Protein AF-A0A257TAN7-F1 (afdb_monomer_lite)

Sequence (446 aa):
MKPGNIMLGNYGETLVVDWGLAKVMGQPERAGDEKTLQPRSRSGSAATVMGSAVGTPQYMSPEQAEGRLDELGPASDVYSLGATLYTLLTGAAPIGEGDFESVLKRSARGDFPLPRQVNAEVPRALEAICLKAMALRPSDRYTSPRALADDVERWLADRPVGAYLDPLPTRIRRWANRHQKSVSAAAAVVLVSITCLAVGLRIVSRKNSDLRTANDKEREATESARRSAALAQASGDMAREQLYLTRQQLAQAAWQEGDINRLKDLLARQRPESEQADLRGFEWHYLDALCATEHLVYRGHRLRVNTVACSPDGRLAASGGFDGEVHVWEASSGETRWQKHVNKMSVNCLAFSPNGEILACAGNLGQLSLYDVASGAEIQRLEGHGVQVFGVTFSPDGKILASAGADGTVRLWELPGGRALHVCRGHQNMVWSVAFHPQGKLLASA

Foldseek 3Di:
DAPVQWDADPVRDIHGHDDDDDDDPDDDDDDDDPDDDDDDDDDDDDDDPPDQADDDLLLFALCRLVSVSVPDDQLRVLSSVLQRLLCVLQVDGQQDDDDSNVSSVCNNVLPGDQSCVRPVPRDPLSSLLSCQSNDNDSVSHDPHPVLSVVQVVCVVVVHDGPSDDDDPVVVVVVVCVVPVPVVVVVVVVVVVVVVVVVVVVVVVVVVVVVVVVVVVVVVVVVVVVVVVVVVVVVVVVVVVVVVVVVLLVVLVVCVVVVNLVSNVVSLVVQDDDPPDDRPDDVSSVVSVVVSVPPPDDQDDDPADWQEKEAFLVRQKIWIKGQCQKIFIAGNVHNHTPDMDRHDNGTWQEWDAFLVRQWIWIFFFQQKIWIAGPNPRDTDDIAHDARGGWQEWYAQNVRQWIWTWFQVQWIWIAGPPPRDTPDIDHDGPGGWRYWDADNVRPDIDID

pLDDT: mean 81.23, std 15.94, range [25.48, 96.69]

Secondary structure (DSSP, 8-state):
--GGGEEEPTTS-EEE--------TT-PPPP-------------S----TTS--S-GGG--HHHHTT-GGG-SHHHHHHHHHHHHHHHHHSS-SS-S--HHHHHHHHHHT----HHHH-TTS-HHHHHHHHHHT-SSGGGS-SSHHHHHHHHHHHHTTPPPTT----HHHHHHHHHHH-HHHHHHHHHHHHHHHHHHHHHHHHHHHHHHHHHHHHHHHHHHHHHHHHHHHHHHHHHHHHHHHHHHHHHHHHHHHHHTT-HHHHHHHHHTTPPPTTS-----HHHHHHHHHH----------SS-EEEEEE-TTSSEEEEEETTSEEEEEETTT--EEEEEE--SS-EEEEEE-TTSSEEEEEETTS-EEEEETTT--EEEEE---SS-EEEEEE-TTSSEEEEEETTSEEEEEETTTTEEEEEEE--SS----EEE-TTSS-EEE-

Structure (mmCIF, N/CA/C/O backbone):
data_AF-A0A257TAN7-F1
#
_entry.id   AF-A0A257TAN7-F1
#
loop_
_atom_site.group_PDB
_atom_site.id
_atom_site.type_symbol
_atom_site.label_atom_id
_atom_site.label_alt_id
_atom_site.label_comp_id
_atom_site.label_asym_id
_atom_site.label_entity_id
_atom_site.label_seq_id
_atom_site.pdbx_PDB_ins_code
_atom_site.Cartn_x
_atom_site.Cartn_y
_atom_site.Cartn_z
_atom_site.occupancy
_atom_site.B_iso_or_equiv
_atom_site.auth_seq_id
_atom_site.auth_comp_id
_atom_site.auth_asym_id
_atom_site.auth_atom_id
_atom_site.pdbx_PDB_model_num
ATOM 1 N N . MET A 1 1 ? -87.371 1.417 44.974 1.00 73.00 1 MET A N 1
ATOM 2 C CA . MET A 1 1 ? -87.277 1.588 46.447 1.00 73.00 1 MET A CA 1
ATOM 3 C C . MET A 1 1 ? -86.875 3.026 46.751 1.00 73.00 1 MET A C 1
ATOM 5 O O . MET A 1 1 ? -86.077 3.563 45.997 1.00 73.00 1 MET A O 1
ATOM 9 N N . LYS A 1 2 ? -87.439 3.660 47.785 1.00 79.81 2 LYS A N 1
ATOM 10 C CA . LYS A 1 2 ? -87.117 5.041 48.197 1.00 79.81 2 LYS A CA 1
ATOM 11 C C . LYS A 1 2 ? -87.078 5.141 49.728 1.00 79.81 2 LYS A C 1
ATOM 13 O O . LYS A 1 2 ? -87.700 4.289 50.364 1.00 79.81 2 LYS A O 1
ATOM 18 N N . PRO A 1 3 ? -86.448 6.172 50.324 1.00 81.38 3 PRO A N 1
ATOM 19 C CA . PRO A 1 3 ? -86.381 6.328 51.779 1.00 81.38 3 PRO A CA 1
ATOM 20 C C . PRO A 1 3 ? -87.745 6.256 52.476 1.00 81.38 3 PRO A C 1
ATOM 22 O O . PRO A 1 3 ? -87.867 5.606 53.504 1.00 81.38 3 PRO A O 1
ATOM 25 N N . GLY A 1 4 ? -88.796 6.829 51.877 1.00 77.06 4 GLY A N 1
ATOM 26 C CA . GLY A 1 4 ? -90.158 6.781 52.430 1.00 77.06 4 GLY A CA 1
ATOM 27 C C . GLY A 1 4 ? -90.788 5.382 52.508 1.00 77.06 4 GLY A C 1
ATOM 28 O O . GLY A 1 4 ? -91.802 5.222 53.173 1.00 77.06 4 GLY A O 1
ATOM 29 N N . ASN A 1 5 ? -90.190 4.376 51.862 1.00 80.31 5 ASN A N 1
ATOM 30 C CA . ASN A 1 5 ? -90.618 2.979 51.953 1.00 80.31 5 ASN A CA 1
ATOM 31 C C . ASN A 1 5 ? -89.847 2.205 53.039 1.00 80.31 5 ASN A C 1
ATOM 33 O O . ASN A 1 5 ? -90.036 0.998 53.168 1.00 80.31 5 ASN A O 1
ATOM 37 N N . ILE A 1 6 ? -88.952 2.862 53.783 1.00 81.88 6 ILE A N 1
ATOM 38 C CA . ILE A 1 6 ? -88.160 2.270 54.862 1.00 81.88 6 ILE A CA 1
ATOM 39 C C . ILE A 1 6 ? -88.635 2.880 56.180 1.00 81.88 6 ILE A C 1
ATOM 41 O O . ILE A 1 6 ? -88.502 4.081 56.403 1.00 81.88 6 ILE A O 1
ATOM 45 N N . MET A 1 7 ? -89.183 2.048 57.060 1.00 79.44 7 MET A N 1
ATOM 46 C CA . MET A 1 7 ? -89.588 2.436 58.406 1.00 79.44 7 MET A CA 1
ATOM 47 C C . MET A 1 7 ? -88.567 1.921 59.415 1.00 79.44 7 MET A C 1
ATOM 49 O O . MET A 1 7 ? -88.140 0.768 59.345 1.00 79.44 7 MET A O 1
ATOM 53 N N . LEU A 1 8 ? -88.194 2.779 60.358 1.00 80.25 8 LEU A N 1
ATOM 54 C CA . LEU A 1 8 ? -87.370 2.416 61.504 1.00 80.25 8 LEU A CA 1
ATOM 55 C C . LEU A 1 8 ? -88.283 2.293 62.719 1.00 80.25 8 LEU A C 1
ATOM 57 O O . LEU A 1 8 ? -89.003 3.235 63.051 1.00 80.25 8 LEU A O 1
ATOM 61 N N . GLY A 1 9 ? -88.282 1.124 63.347 1.00 75.44 9 GLY A N 1
ATOM 62 C CA . GLY A 1 9 ? -88.968 0.918 64.612 1.00 75.44 9 GLY A CA 1
ATOM 63 C C . GLY A 1 9 ? -88.119 1.358 65.808 1.00 75.44 9 GLY A C 1
ATOM 64 O O . GLY A 1 9 ? -86.949 1.729 65.677 1.00 75.44 9 GLY A O 1
ATOM 65 N N . ASN A 1 10 ? -88.724 1.348 66.994 1.00 72.75 10 ASN A N 1
ATOM 66 C CA . ASN A 1 10 ? -88.151 1.971 68.192 1.00 72.75 10 ASN A CA 1
ATOM 67 C C . ASN A 1 10 ? -86.898 1.254 68.730 1.00 72.75 10 ASN A C 1
ATOM 69 O O . ASN A 1 10 ? -86.179 1.837 69.542 1.00 72.75 10 ASN A O 1
ATOM 73 N N . TYR A 1 11 ? -86.617 0.024 68.287 1.00 71.12 11 TYR A N 1
ATOM 74 C CA . TYR A 1 11 ? -85.457 -0.771 68.702 1.00 71.12 11 TYR A CA 1
ATOM 75 C C . TYR A 1 11 ? -84.427 -0.959 67.576 1.00 71.12 11 TYR A C 1
ATOM 77 O O . TYR A 1 11 ? -83.528 -1.794 67.688 1.00 71.12 11 TYR A O 1
ATOM 85 N N . GLY A 1 12 ? -84.516 -0.159 66.506 1.00 70.44 12 GLY A N 1
ATOM 86 C CA . GLY A 1 12 ? -83.604 -0.219 65.360 1.00 70.44 12 GLY A CA 1
ATOM 87 C C . GLY A 1 12 ? -83.980 -1.273 64.315 1.00 70.44 12 GLY A C 1
ATOM 88 O O . GLY A 1 12 ? -83.227 -1.493 63.366 1.00 70.44 12 GLY A O 1
ATOM 89 N N . GLU A 1 13 ? -85.142 -1.916 64.449 1.00 79.88 13 GLU A N 1
ATOM 90 C CA . GLU A 1 13 ? -85.705 -2.767 63.409 1.00 79.88 13 GLU A CA 1
ATOM 91 C C . GLU A 1 13 ? -86.002 -1.949 62.145 1.00 79.88 13 GLU A C 1
ATOM 93 O O . GLU A 1 13 ? -86.588 -0.869 62.200 1.00 79.88 13 GLU A O 1
ATOM 98 N N . THR A 1 14 ? -85.577 -2.457 60.988 1.00 78.81 14 THR A N 1
ATOM 99 C CA . THR A 1 14 ? -85.816 -1.819 59.688 1.00 78.81 14 THR A CA 1
ATOM 100 C C . THR A 1 14 ? -86.871 -2.618 58.930 1.00 78.81 14 THR A C 1
ATOM 102 O O . THR A 1 14 ? -86.674 -3.800 58.651 1.00 78.81 14 THR A O 1
ATOM 105 N N . LEU A 1 15 ? -87.990 -1.980 58.595 1.00 78.62 15 LEU A N 1
ATOM 106 C CA . LEU A 1 15 ? -89.117 -2.574 57.875 1.00 78.62 15 LEU A CA 1
ATOM 107 C C . LEU A 1 15 ? -89.271 -1.906 56.508 1.00 78.62 15 LEU A C 1
ATOM 109 O O . LEU A 1 15 ? -89.210 -0.684 56.399 1.00 78.62 15 LEU A O 1
ATOM 113 N N . VAL A 1 16 ? -89.499 -2.702 55.463 1.00 78.56 16 VAL A N 1
ATOM 114 C CA . VAL A 1 16 ? -89.790 -2.196 54.114 1.00 78.56 16 VAL A CA 1
ATOM 115 C C . VAL A 1 16 ? -91.293 -2.281 53.866 1.00 78.56 16 VAL A C 1
ATOM 117 O O . VAL A 1 16 ? -91.868 -3.366 53.940 1.00 78.56 16 VAL A O 1
ATOM 120 N N . VAL A 1 17 ? -91.924 -1.149 53.559 1.00 72.81 17 VAL A N 1
ATOM 121 C CA . VAL A 1 17 ? -93.358 -1.042 53.239 1.00 72.81 17 VAL A CA 1
ATOM 122 C C . VAL A 1 17 ? -93.583 -0.863 51.731 1.00 72.81 17 VAL A C 1
ATOM 124 O O . VAL A 1 17 ? -92.672 -0.465 51.002 1.00 72.81 17 VAL A O 1
ATOM 127 N N . ASP A 1 18 ? -94.785 -1.197 51.250 1.00 63.03 18 ASP A N 1
ATOM 128 C CA . ASP A 1 18 ? -95.176 -1.165 49.827 1.00 63.03 18 ASP A CA 1
ATOM 129 C C . ASP A 1 18 ? -94.299 -2.028 48.893 1.00 63.03 18 ASP A C 1
ATOM 131 O O . ASP A 1 18 ? -93.904 -1.613 47.800 1.00 63.03 18 ASP A O 1
ATOM 135 N N . TRP A 1 19 ? -93.991 -3.261 49.308 1.00 58.00 19 TRP A N 1
ATOM 136 C CA . TRP A 1 19 ? -93.384 -4.278 48.444 1.00 58.00 19 TRP A CA 1
ATOM 137 C C . TRP A 1 19 ? -94.501 -5.072 47.738 1.00 58.00 19 TRP A C 1
ATOM 139 O O . TRP A 1 19 ? -95.204 -5.849 48.375 1.00 58.00 19 TRP A O 1
ATOM 149 N N . GLY A 1 20 ? -94.746 -4.860 46.435 1.00 52.00 20 GLY A N 1
ATOM 150 C CA . GLY A 1 20 ? -95.875 -5.564 45.793 1.00 52.00 20 GLY A CA 1
ATOM 151 C C . GLY A 1 20 ? -96.275 -5.245 44.347 1.00 52.00 20 GLY A C 1
ATOM 152 O O . GLY A 1 20 ? -97.346 -5.671 43.934 1.00 52.00 20 GLY A O 1
ATOM 153 N N . LEU A 1 21 ? -95.470 -4.539 43.547 1.00 47.09 21 LEU A N 1
ATOM 154 C CA . LEU A 1 21 ? -95.816 -4.204 42.150 1.00 47.09 21 LEU A CA 1
ATOM 155 C C . LEU A 1 21 ? -94.676 -4.533 41.171 1.00 47.09 21 LEU A C 1
ATOM 157 O O . LEU A 1 21 ? -94.213 -3.676 40.425 1.00 47.09 21 LEU A O 1
ATOM 161 N N . ALA A 1 22 ? -94.221 -5.788 41.161 1.00 45.66 22 ALA A N 1
ATOM 162 C CA . ALA A 1 22 ? -93.349 -6.315 40.110 1.00 45.66 22 ALA A CA 1
ATOM 163 C C . ALA A 1 22 ? -94.046 -7.499 39.422 1.00 45.66 22 ALA A C 1
ATOM 165 O O . ALA A 1 22 ? -94.283 -8.542 40.031 1.00 45.66 22 ALA A O 1
ATOM 166 N N . LYS A 1 23 ? -94.427 -7.308 38.154 1.00 43.22 23 LYS A N 1
ATOM 167 C CA . LYS A 1 23 ? -95.017 -8.332 37.283 1.00 43.22 23 LYS A CA 1
ATOM 168 C C . LYS A 1 23 ? -93.994 -9.459 37.092 1.00 43.22 23 LYS A C 1
ATOM 170 O O . LYS A 1 23 ? -92.867 -9.200 36.682 1.00 43.22 23 LYS A O 1
ATOM 175 N N . VAL A 1 24 ? -94.378 -10.704 37.374 1.00 37.88 24 VAL A N 1
ATOM 176 C CA . VAL A 1 24 ? -93.560 -11.883 37.047 1.00 37.88 24 VAL A CA 1
ATOM 177 C C . VAL A 1 24 ? -93.570 -12.045 35.524 1.00 37.88 24 VAL A C 1
ATOM 179 O O . VAL A 1 24 ? -94.585 -12.429 34.946 1.00 37.88 24 VAL A O 1
ATOM 182 N N . MET A 1 25 ? -92.466 -11.712 34.854 1.00 37.25 25 MET A N 1
ATOM 183 C CA . MET A 1 25 ? -92.308 -11.951 33.415 1.00 37.25 25 MET A CA 1
ATOM 184 C C . MET A 1 25 ? -92.202 -13.464 33.165 1.00 37.25 25 MET A C 1
ATOM 186 O O . MET A 1 25 ? -91.258 -14.097 33.632 1.00 37.25 25 MET A O 1
ATOM 190 N N . GLY A 1 26 ? -93.182 -14.049 32.458 1.00 39.03 26 GLY A N 1
ATOM 191 C CA . GLY A 1 26 ? -93.138 -15.455 32.018 1.00 39.03 26 GLY A CA 1
ATOM 192 C C . GLY A 1 26 ? -94.430 -16.284 32.106 1.00 39.03 26 GLY A C 1
ATOM 193 O O . GLY A 1 26 ? -94.385 -17.458 31.749 1.00 39.03 26 GLY A O 1
ATOM 194 N N . GLN A 1 27 ? -95.574 -15.740 32.544 1.00 33.44 27 GLN A N 1
ATOM 195 C CA . GLN A 1 27 ? -96.862 -16.458 32.471 1.00 33.44 27 GLN A CA 1
ATOM 196 C C . GLN A 1 27 ? -97.808 -15.839 31.426 1.00 33.44 27 GLN A C 1
ATOM 198 O O . GLN A 1 27 ? -97.981 -14.620 31.434 1.00 33.44 27 GLN A O 1
ATOM 203 N N . PRO A 1 28 ? -98.428 -16.644 30.537 1.00 34.78 28 PRO A N 1
ATOM 204 C CA . PRO A 1 28 ? -99.424 -16.154 29.589 1.00 34.78 28 PRO A CA 1
ATOM 205 C C . PRO A 1 28 ? -100.719 -15.749 30.307 1.00 34.78 28 PRO A C 1
ATOM 207 O O . PRO A 1 28 ? -101.135 -16.386 31.278 1.00 34.78 28 PRO A O 1
ATOM 210 N N . GLU A 1 29 ? -101.348 -14.686 29.807 1.00 38.72 29 GLU A N 1
ATOM 211 C CA . GLU A 1 29 ? -102.602 -14.126 30.314 1.00 38.72 29 GLU A CA 1
ATOM 212 C C . GLU A 1 29 ? -103.716 -15.185 30.334 1.00 38.72 29 GLU A C 1
ATOM 214 O O . GLU A 1 29 ? -104.014 -15.824 29.323 1.00 38.72 29 GLU A O 1
ATOM 219 N N . ARG A 1 30 ? -104.354 -15.376 31.496 1.00 34.03 30 ARG A N 1
ATOM 220 C CA . ARG A 1 30 ? -105.606 -16.133 31.594 1.00 34.03 30 ARG A CA 1
ATOM 221 C C . ARG A 1 30 ? -106.771 -15.173 31.390 1.00 34.03 30 ARG A C 1
ATOM 223 O O . ARG A 1 30 ? -106.968 -14.257 32.180 1.00 34.03 30 ARG A O 1
ATOM 230 N N . ALA A 1 31 ? -107.524 -15.414 30.321 1.00 33.88 31 ALA A N 1
ATOM 231 C CA . ALA A 1 31 ? -108.770 -14.735 30.011 1.00 33.88 31 ALA A CA 1
ATOM 232 C C . ALA A 1 31 ? -109.801 -14.940 31.131 1.00 33.88 31 ALA A C 1
ATOM 234 O O . ALA A 1 31 ? -110.078 -16.075 31.519 1.00 33.88 31 ALA A O 1
ATOM 235 N N . GLY A 1 32 ? -110.378 -13.836 31.604 1.00 38.72 32 GLY A N 1
ATOM 236 C CA . GLY A 1 32 ? -111.478 -13.835 32.563 1.00 38.72 32 GLY A CA 1
ATOM 237 C C . GLY A 1 32 ? -111.255 -12.861 33.709 1.00 38.72 32 GLY A C 1
ATOM 238 O O . GLY A 1 32 ? -110.944 -13.298 34.806 1.00 38.72 32 GLY A O 1
ATOM 239 N N . ASP A 1 33 ? -111.367 -11.561 33.426 1.00 31.09 33 ASP A N 1
ATOM 240 C CA . ASP A 1 33 ? -112.074 -10.583 34.272 1.00 31.09 33 ASP A CA 1
ATOM 241 C C . ASP A 1 33 ? -111.935 -9.180 33.657 1.00 31.09 33 ASP A C 1
ATOM 243 O O . ASP A 1 33 ? -111.241 -8.292 34.151 1.00 31.09 33 ASP A O 1
ATOM 247 N N . GLU A 1 34 ? -112.641 -8.963 32.545 1.00 35.84 34 GLU A N 1
ATOM 248 C CA . GLU A 1 34 ? -113.058 -7.614 32.170 1.00 35.84 34 GLU A CA 1
ATOM 249 C C . GLU A 1 34 ? -114.160 -7.170 33.138 1.00 35.84 34 GLU A C 1
ATOM 251 O O . GLU A 1 34 ? -115.336 -7.500 32.971 1.00 35.84 34 GLU A O 1
ATOM 256 N N . LYS A 1 35 ? -113.798 -6.380 34.150 1.00 33.25 35 LYS A N 1
ATOM 257 C CA . LYS A 1 35 ? -114.746 -5.447 34.765 1.00 33.25 35 LYS A CA 1
ATOM 258 C C . LYS A 1 35 ? -114.199 -4.033 34.721 1.00 33.25 35 LYS A C 1
ATOM 260 O O . LYS A 1 35 ? -113.355 -3.610 35.503 1.00 33.25 35 LYS A O 1
ATOM 265 N N . THR A 1 36 ? -114.763 -3.319 33.761 1.00 29.80 36 THR A N 1
ATOM 266 C CA . THR A 1 36 ? -114.821 -1.874 33.600 1.00 29.80 36 THR A CA 1
ATOM 267 C C . THR A 1 36 ? -115.104 -1.185 34.939 1.00 29.80 36 THR A C 1
ATOM 269 O O . THR A 1 36 ? -116.171 -1.359 35.524 1.00 29.80 36 THR A O 1
ATOM 272 N N . LEU A 1 37 ? -114.179 -0.346 35.401 1.00 28.97 37 LEU A N 1
ATOM 273 C CA . LEU A 1 37 ? -114.426 0.647 36.447 1.00 28.97 37 LEU A CA 1
ATOM 274 C C . LEU A 1 37 ? -114.040 2.018 35.889 1.00 28.97 37 LEU A C 1
ATOM 276 O O . LEU A 1 37 ? -112.871 2.387 35.818 1.00 28.97 37 LEU A O 1
ATOM 280 N N . GLN A 1 38 ? -115.059 2.744 35.426 1.00 27.58 38 GLN A N 1
ATOM 281 C CA . GLN A 1 38 ? -114.979 4.159 35.069 1.00 27.58 38 GLN A CA 1
ATOM 282 C C . GLN A 1 38 ? -114.855 5.053 36.324 1.00 27.58 38 GLN A C 1
ATOM 284 O O . GLN A 1 38 ? -115.203 4.625 37.429 1.00 27.58 38 GLN A O 1
ATOM 289 N N . PRO A 1 39 ? -114.358 6.297 36.174 1.00 31.64 39 PRO A N 1
ATOM 290 C CA . PRO A 1 39 ? -113.761 7.062 37.261 1.00 31.64 39 PRO A CA 1
ATOM 291 C C . PRO A 1 39 ? -114.793 7.859 38.067 1.00 31.64 39 PRO A C 1
ATOM 293 O O . PRO A 1 39 ? -115.696 8.487 37.516 1.00 31.64 39 PRO A O 1
ATOM 296 N N . ARG A 1 40 ? -114.601 7.929 39.390 1.00 25.88 40 ARG A N 1
ATOM 297 C CA . ARG A 1 40 ? -115.210 8.964 40.235 1.00 25.88 40 ARG A CA 1
ATOM 298 C C . ARG A 1 40 ? -114.123 9.812 40.883 1.00 25.88 40 ARG A C 1
ATOM 300 O O . ARG A 1 40 ? -113.294 9.333 41.644 1.00 25.88 40 ARG A O 1
ATOM 307 N N . SER A 1 41 ? -114.153 11.092 40.539 1.00 32.50 41 SER A N 1
ATOM 308 C CA . SER A 1 41 ? -113.305 12.166 41.044 1.00 32.50 41 SER A CA 1
ATOM 309 C C . SER A 1 41 ? -113.486 12.412 42.547 1.00 32.50 41 SER A C 1
ATOM 311 O O . SER A 1 41 ? -114.624 12.612 42.978 1.00 32.50 41 SER A O 1
ATOM 313 N N . ARG A 1 42 ? -112.384 12.571 43.298 1.00 26.92 42 ARG A N 1
ATOM 314 C CA . ARG A 1 42 ? -112.080 13.808 44.053 1.00 26.92 42 ARG A CA 1
ATOM 315 C C . ARG A 1 42 ? -110.695 13.783 44.724 1.00 26.92 42 ARG A C 1
ATOM 317 O O . ARG A 1 42 ? -110.367 12.878 45.473 1.00 26.92 42 ARG A O 1
ATOM 324 N N . SER A 1 43 ? -109.947 14.835 44.388 1.00 29.12 43 SER A N 1
ATOM 325 C CA . SER A 1 43 ? -108.791 15.497 45.014 1.00 29.12 43 SER A CA 1
ATOM 326 C C . SER A 1 43 ? -108.054 14.856 46.197 1.00 29.12 43 SER A C 1
ATOM 328 O O . SER A 1 43 ? -10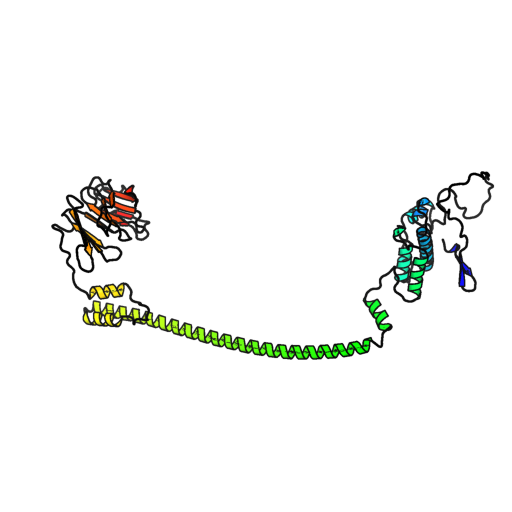8.612 14.711 47.283 1.00 29.12 43 SER A O 1
ATOM 330 N N . GLY A 1 44 ? -106.731 14.751 46.037 1.00 25.48 44 GLY A N 1
ATOM 331 C CA . GLY A 1 44 ? -105.780 14.845 47.143 1.00 25.48 44 GLY A CA 1
ATOM 332 C C . GLY A 1 44 ? -104.499 14.051 46.909 1.00 25.48 44 GLY A C 1
ATOM 333 O O . GLY A 1 44 ? -104.504 12.850 47.104 1.00 25.48 44 GLY A O 1
ATOM 334 N N . SER A 1 45 ? -103.411 14.757 46.577 1.00 30.17 45 SER A N 1
ATOM 335 C CA . SER A 1 45 ? -102.012 14.330 46.760 1.00 30.17 45 SER A CA 1
ATOM 336 C C . SER A 1 45 ? -101.497 13.132 45.931 1.00 30.17 45 SER A C 1
ATOM 338 O O . SER A 1 45 ? -101.839 11.980 46.160 1.00 30.17 45 SER A O 1
ATOM 340 N N . ALA A 1 46 ? -100.600 13.445 44.984 1.00 34.69 46 ALA A N 1
ATOM 341 C CA . ALA A 1 46 ? -99.644 12.534 44.340 1.00 34.69 46 ALA A CA 1
ATOM 342 C C . ALA A 1 46 ? -100.225 11.243 43.724 1.00 34.69 46 ALA A C 1
ATOM 344 O O . ALA A 1 46 ? -99.772 10.134 44.004 1.00 34.69 46 ALA A O 1
ATOM 345 N N . ALA A 1 47 ? -101.210 11.395 42.835 1.00 30.14 47 ALA A N 1
ATOM 346 C CA . ALA A 1 47 ? -101.729 10.292 42.038 1.00 30.14 47 ALA A CA 1
ATOM 347 C C . ALA A 1 47 ? -100.712 9.848 40.972 1.00 30.14 47 ALA A C 1
ATOM 349 O O . ALA A 1 47 ? -100.369 10.589 40.050 1.00 30.14 47 ALA A O 1
ATOM 350 N N . THR A 1 48 ? -100.276 8.601 41.115 1.00 37.50 48 THR A N 1
ATOM 351 C CA . THR A 1 48 ? -99.669 7.733 40.109 1.00 37.50 48 THR A CA 1
ATOM 352 C C . THR A 1 48 ? -100.408 7.858 38.773 1.00 37.50 48 THR A C 1
ATOM 354 O O . THR A 1 48 ? -101.537 7.385 38.638 1.00 37.50 48 THR A O 1
ATOM 357 N N . VAL A 1 49 ? -99.787 8.480 37.769 1.00 33.34 49 VAL A N 1
ATOM 358 C CA . VAL A 1 49 ? -100.282 8.417 36.387 1.00 33.34 49 VAL A CA 1
ATOM 359 C C . VAL A 1 49 ? -99.958 7.023 35.852 1.00 33.34 49 VAL A C 1
ATOM 361 O O . VAL A 1 49 ? -98.826 6.728 35.475 1.00 33.34 49 VAL A O 1
ATOM 364 N N . MET A 1 50 ? -100.956 6.137 35.884 1.00 31.78 50 MET A N 1
ATOM 365 C CA . MET A 1 50 ? -100.910 4.841 35.210 1.00 31.78 50 MET A CA 1
ATOM 366 C C . MET A 1 50 ? -100.910 5.054 33.695 1.00 31.78 50 MET A C 1
ATOM 368 O O . MET A 1 50 ? -101.820 5.681 33.155 1.00 31.78 50 MET A O 1
ATOM 372 N N . GLY A 1 51 ? -99.906 4.499 33.019 1.00 36.22 51 GLY A N 1
ATOM 373 C CA . GLY A 1 51 ? -99.880 4.414 31.559 1.00 36.22 51 GLY A CA 1
ATOM 374 C C . GLY A 1 51 ? -98.550 3.938 30.979 1.00 36.22 51 GLY A C 1
ATOM 375 O O . GLY A 1 51 ? -98.562 3.136 30.054 1.00 36.22 51 GLY A O 1
ATOM 376 N N . SER A 1 52 ? -97.407 4.362 31.530 1.00 42.12 52 SER A N 1
ATOM 377 C CA . SER A 1 52 ? -96.098 3.956 30.974 1.00 42.12 52 SER A CA 1
ATOM 378 C C . SER A 1 52 ? -94.870 4.122 31.887 1.00 42.12 52 SER A C 1
ATOM 380 O O . SER A 1 52 ? -93.776 3.752 31.472 1.00 42.12 52 SER A O 1
ATOM 382 N N . ALA A 1 53 ? -95.004 4.594 33.134 1.00 44.78 53 ALA A N 1
ATOM 383 C CA . ALA A 1 53 ? -93.879 4.678 34.077 1.00 44.78 53 ALA A CA 1
ATOM 384 C C . ALA A 1 53 ? -94.332 4.390 35.522 1.00 44.78 53 ALA A C 1
ATOM 386 O O . ALA A 1 53 ? -95.146 5.118 36.087 1.00 44.78 53 ALA A O 1
ATOM 387 N N . VAL A 1 54 ? -93.821 3.316 36.131 1.00 54.88 54 VAL A N 1
ATOM 388 C CA . VAL A 1 54 ? -94.157 2.892 37.504 1.00 54.88 54 VAL A CA 1
ATOM 389 C C . VAL A 1 54 ? -93.030 3.318 38.452 1.00 54.88 54 VAL A C 1
ATOM 391 O O . VAL A 1 54 ? -91.928 2.785 38.368 1.00 54.88 54 VAL A O 1
ATOM 394 N N . GLY A 1 55 ? -93.282 4.269 39.365 1.00 64.06 55 GLY A N 1
ATOM 395 C CA . GLY A 1 55 ? -92.349 4.621 40.452 1.00 64.06 55 GLY A CA 1
ATOM 396 C C . GLY A 1 55 ? -92.259 6.115 40.798 1.00 64.06 55 GLY A C 1
ATOM 397 O O . GLY A 1 55 ? -92.933 6.952 40.208 1.00 64.06 55 GLY A O 1
ATOM 398 N N . THR A 1 56 ? -91.415 6.465 41.777 1.00 77.81 56 THR A N 1
ATOM 399 C CA . THR A 1 56 ? -91.052 7.864 42.086 1.00 77.81 56 THR A CA 1
ATOM 400 C C . THR A 1 56 ? -89.877 8.286 41.189 1.00 77.81 56 THR A C 1
ATOM 402 O O . THR A 1 56 ? -88.803 7.705 41.351 1.00 77.81 56 THR A O 1
ATOM 405 N N . PRO A 1 57 ? -90.033 9.279 40.286 1.00 79.62 57 PRO A N 1
ATOM 406 C CA . PRO A 1 57 ? -89.056 9.583 39.227 1.00 79.62 57 PRO A CA 1
ATOM 407 C C . PRO A 1 57 ? -87.612 9.801 39.697 1.00 79.62 57 PRO A C 1
ATOM 409 O O . PRO A 1 57 ? -86.675 9.400 39.019 1.00 79.62 57 PRO A O 1
ATOM 412 N N . GLN A 1 58 ? -87.421 10.373 40.889 1.00 83.19 58 GLN A N 1
ATOM 413 C CA . GLN A 1 58 ? -86.098 10.687 41.450 1.00 83.19 58 GLN A CA 1
ATOM 414 C C . GLN A 1 58 ? -85.266 9.452 41.846 1.00 83.19 58 GLN A C 1
ATOM 416 O O . GLN A 1 58 ? -84.054 9.558 42.017 1.00 83.19 58 GLN A O 1
ATOM 421 N N . TYR A 1 59 ? -85.912 8.291 42.003 1.00 86.50 59 TYR A N 1
ATOM 422 C CA . TYR A 1 59 ? -85.288 7.018 42.390 1.00 86.50 59 TYR A CA 1
ATOM 423 C C . TYR A 1 59 ? -85.403 5.955 41.289 1.00 86.50 59 TYR A C 1
ATOM 425 O O . TYR A 1 59 ? -85.046 4.795 41.511 1.00 86.50 59 TYR A O 1
ATOM 433 N N . MET A 1 60 ? -85.939 6.328 40.121 1.00 86.56 60 MET A N 1
ATOM 434 C CA . MET A 1 60 ? -86.045 5.425 38.982 1.00 86.56 60 MET A CA 1
ATOM 435 C C . MET A 1 60 ? -84.661 5.112 38.431 1.00 86.56 60 MET A C 1
ATOM 437 O O . MET A 1 60 ? -83.806 5.990 38.310 1.00 86.56 60 MET A O 1
ATOM 441 N N . SER A 1 61 ? -84.470 3.845 38.084 1.00 88.75 61 SER A N 1
ATOM 442 C CA . SER A 1 61 ? -83.350 3.433 37.248 1.00 88.75 61 SER A CA 1
ATOM 443 C C . SER A 1 61 ? -83.499 3.984 35.821 1.00 88.75 61 SER A C 1
ATOM 445 O O . SER A 1 61 ? -84.625 4.239 35.383 1.00 88.75 61 SER A O 1
ATOM 447 N N . PRO A 1 62 ? -82.394 4.154 35.076 1.00 88.75 62 PRO A N 1
ATOM 448 C CA . PRO A 1 62 ? -82.419 4.622 33.692 1.00 88.75 62 PRO A CA 1
ATOM 449 C C . PRO A 1 62 ? -83.411 3.860 32.803 1.00 88.75 62 PRO A C 1
ATOM 451 O O . PRO A 1 62 ? -84.192 4.468 32.078 1.00 88.75 62 PRO A O 1
ATOM 454 N N . GLU A 1 63 ? -83.453 2.532 32.924 1.00 86.56 63 GLU A N 1
ATOM 455 C CA . GLU A 1 63 ? -84.376 1.672 32.181 1.00 86.56 63 GLU A CA 1
ATOM 456 C C . GLU A 1 63 ? -85.854 1.900 32.554 1.00 86.56 63 GLU A C 1
ATOM 458 O O . GLU A 1 63 ? -86.726 1.864 31.684 1.00 86.56 63 GLU A O 1
ATOM 463 N N . GLN A 1 64 ? -86.146 2.218 33.823 1.00 84.94 64 GLN A N 1
ATOM 464 C CA . GLN A 1 64 ? -87.491 2.605 34.262 1.00 84.94 64 GLN A CA 1
ATOM 465 C C . GLN A 1 64 ? -87.889 3.975 33.709 1.00 84.94 64 GLN A C 1
ATOM 467 O O . GLN A 1 64 ? -89.037 4.158 33.309 1.00 84.94 64 GLN A O 1
ATOM 472 N N . ALA A 1 65 ? -86.954 4.927 33.672 1.00 84.06 65 ALA A N 1
ATOM 473 C CA . ALA A 1 65 ? -87.212 6.280 33.192 1.00 84.06 65 ALA A CA 1
ATOM 474 C C . ALA A 1 65 ? -87.421 6.352 31.669 1.00 84.06 65 ALA A C 1
ATOM 476 O O . ALA A 1 65 ? -88.158 7.210 31.189 1.00 84.06 65 ALA A O 1
ATOM 477 N N . GLU A 1 66 ? -86.810 5.438 30.913 1.00 83.88 66 GLU A N 1
ATOM 478 C CA . GLU A 1 66 ? -86.977 5.313 29.458 1.00 83.88 66 GLU A CA 1
ATOM 479 C C . GLU A 1 66 ? -88.200 4.475 29.049 1.00 83.88 66 GLU A C 1
ATOM 481 O O . GLU A 1 66 ? -88.491 4.351 27.860 1.00 83.88 66 GLU A O 1
ATOM 486 N N . GLY A 1 67 ? -88.923 3.893 30.013 1.00 77.50 67 GLY A N 1
ATOM 487 C CA . GLY A 1 67 ? -90.094 3.054 29.747 1.00 77.50 67 GLY A CA 1
ATOM 488 C C . GLY A 1 67 ? -89.758 1.666 29.189 1.00 77.50 67 GLY A C 1
ATOM 489 O O . GLY A 1 67 ? -90.624 1.018 28.601 1.00 77.50 67 GLY A O 1
ATOM 490 N N . ARG A 1 68 ? -88.522 1.178 29.373 1.00 79.19 68 ARG A N 1
ATOM 491 C CA . ARG A 1 68 ? -88.068 -0.147 28.913 1.00 79.19 68 ARG A CA 1
ATOM 492 C C . ARG A 1 68 ? -88.463 -1.237 29.911 1.00 79.19 68 ARG A C 1
ATOM 494 O O . ARG A 1 68 ? -87.631 -1.811 30.609 1.00 79.19 68 ARG A O 1
ATOM 501 N N . LEU A 1 69 ? -89.768 -1.499 29.991 1.00 72.69 69 LEU A N 1
ATOM 502 C CA . LEU A 1 69 ? -90.361 -2.398 30.990 1.00 72.69 69 LEU A CA 1
ATOM 503 C C . LEU A 1 69 ? -89.877 -3.856 30.882 1.00 72.69 69 LEU A C 1
ATOM 505 O O . LEU A 1 69 ? -89.849 -4.553 31.894 1.00 72.69 69 LEU A O 1
ATOM 509 N N . ASP A 1 70 ? -89.456 -4.297 29.695 1.00 72.75 70 ASP A N 1
ATOM 510 C CA . ASP A 1 70 ? -88.966 -5.662 29.460 1.00 72.75 70 ASP A CA 1
ATOM 511 C C . ASP A 1 70 ? -87.550 -5.914 30.015 1.00 72.75 70 ASP A C 1
ATOM 513 O O . ASP A 1 70 ? -87.144 -7.064 30.175 1.00 72.75 70 ASP A O 1
ATOM 517 N N . GLU A 1 71 ? -86.798 -4.855 30.338 1.00 75.38 71 GLU A N 1
ATOM 518 C CA . GLU A 1 71 ? -85.431 -4.936 30.878 1.00 75.38 71 GLU A CA 1
ATOM 519 C C . GLU A 1 71 ? -85.381 -4.867 32.416 1.00 75.38 71 GLU A C 1
ATOM 521 O O . GLU A 1 71 ? -84.302 -4.914 33.012 1.00 75.38 71 GLU A O 1
ATOM 526 N N . LEU A 1 72 ? -86.540 -4.756 33.075 1.00 80.38 72 LEU A N 1
ATOM 527 C CA . LEU A 1 72 ? -86.619 -4.648 34.528 1.00 80.38 72 LEU A CA 1
ATOM 528 C C . LEU A 1 72 ? -86.217 -5.960 35.205 1.00 80.38 72 LEU A C 1
ATOM 530 O O . LEU A 1 72 ? -86.763 -7.028 34.929 1.00 80.38 72 LEU A O 1
ATOM 534 N N . GLY A 1 73 ? -85.287 -5.868 36.152 1.00 83.56 73 GLY A N 1
ATOM 535 C CA . GLY A 1 73 ? -84.806 -7.021 36.907 1.00 83.56 73 GLY A CA 1
ATOM 536 C C . GLY A 1 73 ? -84.060 -6.628 38.184 1.00 83.56 73 GLY A C 1
ATOM 537 O O . GLY A 1 73 ? -84.076 -5.460 38.576 1.00 83.56 73 GLY A O 1
ATOM 538 N N . PRO A 1 74 ? -83.340 -7.568 38.827 1.00 85.38 74 PRO A N 1
ATOM 539 C CA . PRO A 1 74 ? -82.637 -7.315 40.090 1.00 85.38 74 PRO A CA 1
ATOM 540 C C . PRO A 1 74 ? -81.653 -6.134 40.042 1.00 85.38 74 PRO A C 1
ATOM 542 O O . PRO A 1 74 ? -81.413 -5.477 41.052 1.00 85.38 74 PRO A O 1
ATOM 545 N N . ALA A 1 75 ? -81.092 -5.833 38.869 1.00 86.25 75 ALA A N 1
ATOM 546 C CA . ALA A 1 75 ? -80.207 -4.688 38.669 1.00 86.25 75 ALA A CA 1
ATOM 547 C C . ALA A 1 75 ? -80.933 -3.331 38.794 1.00 86.25 75 ALA A C 1
ATOM 549 O O . ALA A 1 75 ? -80.318 -2.344 39.209 1.00 86.25 75 ALA A O 1
ATOM 550 N N . SER A 1 76 ? -82.227 -3.265 38.473 1.00 87.44 76 SER A N 1
ATOM 551 C CA . SER A 1 76 ? -83.072 -2.078 38.668 1.00 87.44 76 SER A CA 1
ATOM 552 C C . SER A 1 76 ? -83.344 -1.839 40.159 1.00 87.44 76 SER A C 1
ATOM 554 O O . SER A 1 76 ? -83.294 -0.701 40.632 1.00 87.44 76 SER A O 1
ATOM 556 N N . ASP A 1 77 ? -83.516 -2.916 40.934 1.00 86.94 77 ASP A N 1
ATOM 557 C CA . ASP A 1 77 ? -83.638 -2.848 42.396 1.00 86.94 77 ASP A CA 1
ATOM 558 C C . ASP A 1 77 ? -82.328 -2.410 43.059 1.00 86.94 77 ASP A C 1
ATOM 560 O O . ASP A 1 77 ? -82.336 -1.564 43.956 1.00 86.94 77 ASP A O 1
ATOM 564 N N . VAL A 1 78 ? -81.189 -2.926 42.582 1.00 90.88 78 VAL A N 1
ATOM 565 C CA . VAL A 1 78 ? -79.851 -2.488 43.019 1.00 90.88 78 VAL A CA 1
ATOM 566 C C . VAL A 1 78 ? -79.660 -0.992 42.775 1.00 90.88 78 VAL A C 1
ATOM 568 O O . VAL A 1 78 ? -79.129 -0.305 43.647 1.00 90.88 78 VAL A O 1
ATOM 571 N N . TYR A 1 79 ? -80.133 -0.466 41.643 1.00 92.00 79 TYR A N 1
ATOM 572 C CA . TYR A 1 79 ? -80.082 0.971 41.374 1.00 92.00 79 TYR A CA 1
ATOM 573 C C . TYR A 1 79 ? -80.935 1.764 42.365 1.00 92.00 79 TYR A C 1
ATOM 575 O O . TYR A 1 79 ? -80.455 2.723 42.959 1.00 92.00 79 TYR A O 1
ATOM 583 N N . SER A 1 80 ? -82.179 1.338 42.604 1.00 88.94 80 SER A N 1
ATOM 584 C CA . SER A 1 80 ? -83.065 1.942 43.609 1.00 88.94 80 SER A CA 1
ATOM 585 C C . SER A 1 80 ? -82.450 1.953 45.020 1.00 88.94 80 SER A C 1
ATOM 587 O O . SER A 1 80 ? -82.567 2.938 45.755 1.00 88.94 80 SER A O 1
ATOM 589 N N . LEU A 1 81 ? -81.779 0.864 45.409 1.00 90.56 81 LEU A N 1
ATOM 590 C CA . LEU A 1 81 ? -81.033 0.765 46.667 1.00 90.56 81 LEU A CA 1
ATOM 591 C C . LEU A 1 81 ? -79.826 1.707 46.682 1.00 90.56 81 LEU A C 1
ATOM 593 O O . LEU A 1 81 ? -79.597 2.386 47.678 1.00 90.56 81 LEU A O 1
ATOM 597 N N . GLY A 1 82 ? -79.095 1.799 45.571 1.00 91.69 82 GLY A N 1
ATOM 598 C CA . GLY A 1 82 ? -78.007 2.755 45.380 1.00 91.69 82 GLY A CA 1
ATOM 599 C C . GLY A 1 82 ? -78.471 4.206 45.499 1.00 91.69 82 GLY A C 1
ATOM 600 O O . GLY A 1 82 ? -77.856 4.980 46.220 1.00 91.69 82 GLY A O 1
ATOM 601 N N . ALA A 1 83 ? -79.600 4.560 44.883 1.00 90.50 83 ALA A N 1
ATOM 602 C CA . ALA A 1 83 ? -80.219 5.882 44.983 1.00 90.50 83 ALA A CA 1
ATOM 603 C C . ALA A 1 83 ? -80.694 6.193 46.413 1.00 90.50 83 ALA A C 1
ATOM 605 O O . ALA A 1 83 ? -80.614 7.329 46.874 1.00 90.50 83 ALA A O 1
ATOM 606 N N . THR A 1 84 ? -81.142 5.174 47.147 1.00 90.06 84 THR A N 1
ATOM 607 C CA . THR A 1 84 ? -81.471 5.308 48.573 1.00 90.06 84 THR A CA 1
ATOM 608 C C . THR A 1 84 ? -80.206 5.530 49.407 1.00 90.06 84 THR A C 1
ATOM 610 O O . THR A 1 84 ? -80.171 6.445 50.228 1.00 90.06 84 THR A O 1
ATOM 613 N N . LEU A 1 85 ? -79.141 4.758 49.161 1.00 91.44 85 LEU A N 1
ATOM 614 C CA . LEU A 1 85 ? -77.834 4.945 49.794 1.00 91.44 85 LEU A CA 1
ATOM 615 C C . LEU A 1 85 ? -77.267 6.337 49.497 1.00 91.44 85 LEU A C 1
ATOM 617 O O . LEU A 1 85 ? -76.765 6.993 50.401 1.00 91.44 85 LEU A O 1
ATOM 621 N N . TYR A 1 86 ? -77.409 6.826 48.267 1.00 92.75 86 TYR A N 1
ATOM 622 C CA . TYR A 1 86 ? -77.036 8.184 47.887 1.00 92.75 86 TYR A CA 1
ATOM 623 C C . TYR A 1 86 ? -77.726 9.220 48.778 1.00 92.75 86 TYR A C 1
ATOM 625 O O . TYR A 1 86 ? -77.064 10.113 49.308 1.00 92.75 86 TYR A O 1
ATOM 633 N N . THR A 1 87 ? -79.037 9.083 48.998 1.00 91.62 87 THR A N 1
ATOM 634 C CA . THR A 1 87 ? -79.776 9.977 49.898 1.00 91.62 87 THR A CA 1
ATOM 635 C C . THR A 1 87 ? -79.314 9.857 51.345 1.00 91.62 87 THR A C 1
ATOM 637 O O . THR A 1 87 ? -79.196 10.875 52.016 1.00 91.62 87 THR A O 1
ATOM 640 N N . LEU A 1 88 ? -78.974 8.658 51.822 1.00 90.06 88 LEU A N 1
ATOM 641 C CA . LEU A 1 88 ? -78.411 8.484 53.166 1.00 90.06 88 LEU A CA 1
ATOM 642 C C . LEU A 1 88 ? -77.029 9.141 53.318 1.00 90.06 88 LEU A C 1
ATOM 644 O O . LEU A 1 88 ? -76.715 9.662 54.382 1.00 90.06 88 LEU A O 1
ATOM 648 N N . LEU A 1 89 ? -76.209 9.134 52.264 1.00 90.75 89 LEU A N 1
ATOM 649 C CA . LEU A 1 89 ? -74.863 9.714 52.281 1.00 90.75 89 LEU A CA 1
ATOM 650 C C . LEU A 1 89 ? -74.865 11.243 52.132 1.00 90.75 89 LEU A C 1
ATOM 652 O O . LEU A 1 89 ? -73.992 11.919 52.677 1.00 90.75 89 LEU A O 1
ATOM 656 N N . THR A 1 90 ? -75.812 11.787 51.369 1.00 90.50 90 THR A N 1
ATOM 657 C CA . THR A 1 90 ? -75.813 13.203 50.958 1.00 90.50 90 THR A CA 1
ATOM 658 C C . THR A 1 90 ? -76.933 14.037 51.576 1.00 90.50 90 THR A C 1
ATOM 660 O O . THR A 1 90 ? -76.859 15.260 51.544 1.00 90.50 90 THR A O 1
ATOM 663 N N . GLY A 1 91 ? -77.974 13.404 52.119 1.00 87.25 91 GLY A N 1
ATOM 664 C CA . GLY A 1 91 ? -79.182 14.070 52.611 1.00 87.25 91 GLY A CA 1
ATOM 665 C C . GLY A 1 91 ? -80.165 14.512 51.518 1.00 87.25 91 GLY A C 1
ATOM 666 O O . GLY A 1 91 ? -81.224 15.037 51.850 1.00 87.25 91 GLY A O 1
ATOM 667 N N . ALA A 1 92 ? -79.858 14.293 50.233 1.00 88.12 92 ALA A N 1
ATOM 668 C CA . ALA A 1 92 ? -80.690 14.706 49.101 1.00 88.12 92 ALA A CA 1
ATOM 669 C C . ALA A 1 92 ? -80.963 13.549 48.122 1.00 88.12 92 ALA A C 1
ATOM 671 O O . ALA A 1 92 ? -80.217 12.571 48.044 1.00 88.12 92 ALA A O 1
ATOM 672 N N . ALA A 1 93 ? -82.054 13.636 47.358 1.00 88.12 93 ALA A N 1
ATOM 673 C CA . ALA A 1 93 ? -82.287 12.706 46.255 1.00 88.12 93 ALA A CA 1
ATOM 674 C C . ALA A 1 93 ? -81.218 12.898 45.156 1.00 88.12 93 ALA A C 1
ATOM 676 O O . ALA A 1 93 ? -80.776 14.030 44.944 1.00 88.12 93 ALA A O 1
ATOM 677 N N . PRO A 1 94 ? -80.817 11.837 44.427 1.00 86.75 94 PRO A N 1
ATOM 678 C CA . PRO A 1 94 ? -79.819 11.964 43.361 1.00 86.75 94 PRO A CA 1
ATOM 679 C C . PRO A 1 94 ? -80.226 12.958 42.272 1.00 86.75 94 PRO A C 1
ATOM 681 O O . PRO A 1 94 ? -79.406 13.719 41.761 1.00 86.75 94 PRO A O 1
ATOM 684 N N . ILE A 1 95 ? -81.515 12.970 41.930 1.00 86.12 95 ILE A N 1
ATOM 685 C CA . ILE A 1 95 ? -82.095 13.900 40.966 1.00 86.12 95 ILE A CA 1
ATOM 686 C C . ILE A 1 95 ? -83.063 14.792 41.730 1.00 86.12 95 ILE A C 1
ATOM 688 O O . ILE A 1 95 ? -84.018 14.305 42.332 1.00 86.12 95 ILE A O 1
ATOM 692 N N . GLY A 1 96 ? -82.778 16.094 41.727 1.00 78.44 96 GLY A N 1
ATOM 693 C CA . GLY A 1 96 ? -83.588 17.096 42.419 1.00 78.44 96 GLY A CA 1
ATOM 694 C C . GLY A 1 96 ? -84.996 17.263 41.838 1.00 78.44 96 GLY A C 1
ATOM 695 O O . GLY A 1 96 ? -85.353 16.674 40.817 1.00 78.44 96 GLY A O 1
ATOM 696 N N . GLU A 1 97 ? -85.793 18.100 42.497 1.00 73.88 97 GLU A N 1
ATOM 697 C CA . GLU A 1 97 ? -87.150 18.442 42.065 1.00 73.88 97 GLU A CA 1
ATOM 698 C C . GLU A 1 97 ? -87.148 19.245 40.752 1.00 73.88 97 GLU A C 1
ATOM 700 O O . GLU A 1 97 ? -86.242 20.036 40.484 1.00 73.88 97 GLU A O 1
ATOM 705 N N . GLY A 1 98 ? -88.161 19.027 39.914 1.00 74.31 98 GLY A N 1
ATOM 706 C CA . GLY A 1 98 ? -88.298 19.658 38.604 1.00 74.31 98 GLY A CA 1
ATOM 707 C C . GLY A 1 98 ? -89.518 19.132 37.852 1.00 74.31 98 GLY A C 1
ATOM 708 O O . GLY A 1 98 ? -90.257 18.292 38.369 1.00 74.31 98 GLY A O 1
ATOM 709 N N . ASP A 1 99 ? -89.721 19.618 36.626 1.00 79.19 99 ASP A N 1
ATOM 710 C CA . ASP A 1 99 ? -90.781 19.116 35.748 1.00 79.19 99 ASP A CA 1
ATOM 711 C C . ASP A 1 99 ? -90.615 17.609 35.486 1.00 79.19 99 ASP A C 1
ATOM 713 O O . ASP A 1 99 ? -89.491 17.123 35.327 1.00 79.19 99 ASP A O 1
ATOM 717 N N . PHE A 1 100 ? -91.725 16.871 35.435 1.00 76.00 100 PHE A N 1
ATOM 718 C CA . PHE A 1 100 ? -91.727 15.406 35.391 1.00 76.00 100 PHE A CA 1
ATOM 719 C C . PHE A 1 100 ? -90.900 14.855 34.218 1.00 76.00 100 PHE A C 1
ATOM 721 O O . PHE A 1 100 ? -90.086 13.948 34.399 1.00 76.00 100 PHE A O 1
ATOM 728 N N . GLU A 1 101 ? -91.033 15.453 33.032 1.00 78.62 101 GLU A N 1
ATOM 729 C CA . GLU A 1 101 ? -90.299 15.039 31.833 1.00 78.62 101 GLU A CA 1
ATOM 730 C C . GLU A 1 101 ? -88.791 15.322 31.961 1.00 78.62 101 GLU A C 1
ATOM 732 O O . GLU A 1 101 ? -87.949 14.533 31.522 1.00 78.62 101 GLU A O 1
ATOM 737 N N . SER A 1 102 ? -88.433 16.429 32.616 1.00 81.62 102 SER A N 1
ATOM 738 C CA . SER A 1 102 ? -87.038 16.808 32.866 1.00 81.62 102 SER A CA 1
ATOM 739 C C . SER A 1 102 ? -86.333 15.853 33.837 1.00 81.62 102 SER A C 1
ATOM 741 O O . SER A 1 102 ? -85.181 15.475 33.606 1.00 81.62 102 SER A O 1
ATOM 743 N N . VAL A 1 103 ? -87.032 15.406 34.886 1.00 82.69 103 VAL A N 1
ATOM 744 C CA . VAL A 1 103 ? -86.508 14.456 35.880 1.00 82.69 103 VAL A CA 1
ATOM 745 C C . VAL A 1 103 ? -86.304 13.083 35.240 1.00 82.69 103 VAL A C 1
ATOM 747 O O . VAL A 1 103 ? -85.246 12.480 35.425 1.00 82.69 103 VAL A O 1
ATOM 750 N N . LEU A 1 104 ? -87.253 12.628 34.414 1.00 82.31 104 LEU A N 1
ATOM 751 C CA . LEU A 1 104 ? -87.113 11.379 33.659 1.00 82.31 104 LEU A CA 1
ATOM 752 C C . LEU A 1 104 ? -85.931 11.423 32.686 1.00 82.31 104 LEU A C 1
ATOM 754 O O . LEU A 1 104 ? -85.113 10.507 32.678 1.00 82.31 104 LEU A O 1
ATOM 758 N N . LYS A 1 105 ? -85.767 12.511 31.922 1.00 83.38 105 LYS A N 1
ATOM 759 C CA . LYS A 1 105 ? -84.629 12.674 30.999 1.00 83.38 105 LYS A CA 1
ATOM 760 C C . LYS A 1 105 ? -83.276 12.649 31.713 1.00 83.38 105 LYS A C 1
ATOM 762 O O . LYS A 1 105 ? -82.310 12.123 31.164 1.00 83.38 105 LYS A O 1
ATOM 767 N N . ARG A 1 106 ? -83.185 13.212 32.920 1.00 84.19 106 ARG A N 1
ATOM 768 C CA . ARG A 1 106 ? -81.958 13.182 33.735 1.00 84.19 106 ARG A CA 1
ATOM 769 C C . ARG A 1 106 ? -81.704 11.805 34.345 1.00 84.19 106 ARG A C 1
ATOM 771 O O . ARG A 1 106 ? -80.559 11.364 34.363 1.00 84.19 106 ARG A O 1
ATOM 778 N N . SER A 1 107 ? -82.761 11.110 34.765 1.00 84.25 107 SER A N 1
ATOM 779 C CA . SER A 1 107 ? -82.693 9.731 35.267 1.00 84.25 107 SER A CA 1
ATOM 780 C C . SER A 1 107 ? -82.232 8.759 34.185 1.00 84.25 107 SER A C 1
ATOM 782 O O . SER A 1 107 ? -81.265 8.031 34.401 1.00 84.25 107 SER A O 1
ATOM 784 N N . ALA A 1 108 ? -82.804 8.854 32.982 1.00 83.38 108 ALA A N 1
ATOM 785 C CA . ALA A 1 108 ? -82.390 8.097 31.801 1.00 83.38 108 ALA A CA 1
ATOM 786 C C . ALA A 1 108 ? -80.898 8.279 31.467 1.00 83.38 108 ALA A C 1
ATOM 788 O O . ALA A 1 108 ? -80.217 7.342 31.067 1.00 83.38 108 ALA A O 1
ATOM 789 N N . ARG A 1 109 ? -80.357 9.485 31.676 1.00 85.56 109 ARG A N 1
ATOM 790 C CA . ARG A 1 109 ? -78.943 9.801 31.411 1.00 85.56 109 ARG A CA 1
ATOM 791 C C . ARG A 1 109 ? -78.001 9.493 32.577 1.00 85.56 109 ARG A C 1
ATOM 793 O O . ARG A 1 109 ? -76.791 9.582 32.392 1.00 85.56 109 ARG A O 1
ATOM 800 N N . GLY A 1 110 ? -78.524 9.160 33.760 1.00 82.88 110 GLY A N 1
ATOM 801 C CA . GLY A 1 110 ? -77.724 9.014 34.979 1.00 82.88 110 GLY A CA 1
ATOM 802 C C . GLY A 1 110 ? -77.048 10.318 35.422 1.00 82.88 110 GLY A C 1
ATOM 803 O O . GLY A 1 110 ? -75.941 10.282 35.950 1.00 82.88 110 GLY A O 1
ATOM 804 N N . ASP A 1 111 ? -77.687 11.465 35.180 1.00 86.25 111 ASP A N 1
ATOM 805 C CA . ASP A 1 111 ? -77.109 12.797 35.393 1.00 86.25 111 ASP A CA 1
ATOM 806 C C . ASP A 1 111 ? -77.397 13.340 36.808 1.00 86.25 111 ASP A C 1
ATOM 808 O O . ASP A 1 111 ? -78.351 14.100 37.040 1.00 86.25 111 ASP A O 1
ATOM 812 N N . PHE A 1 112 ? -76.571 12.909 37.768 1.00 88.69 112 PHE A N 1
ATOM 813 C CA . PHE A 1 112 ? -76.608 13.317 39.177 1.00 88.69 112 PHE A CA 1
ATOM 814 C C . PHE A 1 112 ? -75.205 13.697 39.700 1.00 88.69 112 PHE A C 1
ATOM 816 O O . PHE A 1 112 ? -74.204 13.137 39.244 1.00 88.69 112 PHE A O 1
ATOM 823 N N . PRO A 1 113 ? -75.094 14.638 40.661 1.00 90.19 113 PRO A N 1
ATOM 824 C CA . PRO A 1 113 ? -73.802 15.032 41.224 1.00 90.19 113 PRO A CA 1
ATOM 825 C C . PRO A 1 113 ? -73.181 13.895 42.046 1.00 90.19 113 PRO A C 1
ATOM 827 O O . PRO A 1 113 ? -73.893 13.110 42.669 1.00 90.19 113 PRO A O 1
ATOM 830 N N . LEU A 1 114 ? -71.851 13.796 42.097 1.00 91.12 114 LEU A N 1
ATOM 831 C CA . LEU A 1 114 ? -71.189 12.726 42.858 1.00 91.12 114 LEU A CA 1
ATOM 832 C C . LEU A 1 114 ? -71.418 12.900 44.374 1.00 91.12 114 LEU A C 1
ATOM 834 O O . LEU A 1 114 ? -71.408 14.039 44.849 1.00 91.12 114 LEU A O 1
ATOM 838 N N . PRO A 1 115 ? -71.539 11.816 45.170 1.00 92.31 115 PRO A N 1
ATOM 839 C CA . PRO A 1 115 ? -71.779 11.922 46.610 1.00 92.31 115 PRO A CA 1
ATOM 840 C C . PRO A 1 115 ? -70.804 12.854 47.338 1.00 92.31 115 PRO A C 1
ATOM 842 O O . PRO A 1 115 ? -71.244 13.678 48.134 1.00 92.31 115 PRO A O 1
ATOM 845 N N . ARG A 1 116 ? -69.497 12.804 47.028 1.00 91.38 116 ARG A N 1
ATOM 846 C CA . ARG A 1 116 ? -68.504 13.686 47.668 1.00 91.38 116 ARG A CA 1
ATOM 847 C C . ARG A 1 116 ? -68.483 15.120 47.151 1.00 91.38 116 ARG A C 1
ATOM 849 O O . ARG A 1 116 ? -67.876 15.969 47.797 1.00 91.38 116 ARG A O 1
ATOM 856 N N . GLN A 1 117 ? -69.119 15.399 46.012 1.00 90.25 117 GLN A N 1
ATOM 857 C CA . GLN A 1 117 ? -69.355 16.779 45.574 1.00 90.25 117 GLN A CA 1
ATOM 858 C C . GLN A 1 117 ? -70.460 17.435 46.409 1.00 90.25 117 GLN A C 1
ATOM 860 O O . GLN A 1 117 ? -70.393 18.634 46.650 1.00 90.25 117 GLN A O 1
ATOM 865 N N . VAL A 1 118 ? -71.444 16.651 46.867 1.00 89.62 118 VAL A N 1
ATOM 866 C CA . VAL A 1 118 ? -72.547 17.129 47.715 1.00 89.62 118 VAL A CA 1
ATOM 867 C C . VAL A 1 118 ? -72.164 17.107 49.200 1.00 89.62 118 VAL A C 1
ATOM 869 O O . VAL A 1 118 ? -72.422 18.071 49.912 1.00 89.62 118 VAL A O 1
ATOM 872 N N . ASN A 1 119 ? -71.504 16.041 49.664 1.00 90.44 119 ASN A N 1
ATOM 873 C CA . ASN A 1 119 ? -71.016 15.887 51.035 1.00 90.44 119 ASN A CA 1
ATOM 874 C C . ASN A 1 119 ? -69.568 15.356 51.053 1.00 90.44 119 ASN A C 1
ATOM 876 O O . ASN A 1 119 ? -69.319 14.159 50.895 1.00 90.44 119 ASN A O 1
ATOM 880 N N . ALA A 1 120 ? -68.594 16.241 51.287 1.00 89.19 120 ALA A N 1
ATOM 881 C CA . ALA A 1 120 ? -67.165 15.909 51.248 1.00 89.19 120 ALA A CA 1
ATOM 882 C C . ALA A 1 120 ? -66.716 14.881 52.309 1.00 89.19 120 ALA A C 1
ATOM 884 O O . ALA A 1 120 ? -65.664 14.253 52.132 1.00 89.19 120 ALA A O 1
ATOM 885 N N . GLU A 1 121 ? -67.504 14.689 53.374 1.00 90.38 121 GLU A N 1
ATOM 886 C CA . GLU A 1 121 ? -67.222 13.750 54.468 1.00 90.38 121 GLU A CA 1
ATOM 887 C C . GLU A 1 121 ? -67.488 12.287 54.094 1.00 90.38 121 GLU A C 1
ATOM 889 O O . GLU A 1 121 ? -67.035 11.379 54.792 1.00 90.38 121 GLU A O 1
ATOM 894 N N . VAL A 1 122 ? -68.170 12.031 52.971 1.00 88.50 122 VAL A N 1
ATOM 895 C CA . VAL A 1 122 ? -68.477 10.668 52.528 1.00 88.50 122 VAL A CA 1
ATOM 896 C C . VAL A 1 122 ? -67.174 9.876 52.291 1.00 88.50 122 VAL A C 1
ATOM 898 O O . VAL A 1 122 ? -66.335 10.278 51.471 1.00 88.50 122 VAL A O 1
ATOM 901 N N . PRO A 1 123 ? -66.979 8.720 52.962 1.00 89.62 123 PRO A N 1
ATOM 902 C CA . PRO A 1 123 ? -65.817 7.865 52.745 1.00 89.62 123 PRO A CA 1
ATOM 903 C C . PRO A 1 123 ? -65.731 7.374 51.297 1.00 89.62 123 PRO A C 1
ATOM 905 O O . PRO A 1 123 ? -66.719 6.910 50.731 1.00 89.62 123 PRO A O 1
ATOM 908 N N . ARG A 1 124 ? -64.522 7.370 50.715 1.00 87.44 124 ARG A N 1
ATOM 909 C CA . ARG A 1 124 ? -64.292 6.934 49.319 1.00 87.44 124 ARG A CA 1
ATOM 910 C C . ARG A 1 124 ? -64.818 5.527 49.018 1.00 87.44 124 ARG A C 1
ATOM 912 O O . ARG A 1 124 ? -65.290 5.270 47.918 1.00 87.44 124 ARG A O 1
ATOM 919 N N . ALA A 1 125 ? -64.742 4.623 49.994 1.00 86.94 125 ALA A N 1
ATOM 920 C CA . ALA A 1 125 ? -65.261 3.266 49.862 1.00 86.94 125 ALA A CA 1
ATOM 921 C C . ALA A 1 125 ? -66.796 3.240 49.727 1.00 86.94 125 ALA A C 1
ATOM 923 O O . ALA A 1 125 ? -67.312 2.532 48.868 1.00 86.94 125 ALA A O 1
ATOM 924 N N . LEU A 1 126 ? -67.517 4.042 50.521 1.00 90.38 126 LEU A N 1
ATOM 925 C CA . LEU A 1 126 ? -68.980 4.143 50.450 1.00 90.38 126 LEU A CA 1
ATOM 926 C C . LEU A 1 126 ? -69.445 4.881 49.194 1.00 90.38 126 LEU A C 1
ATOM 928 O O . LEU A 1 126 ? -70.415 4.461 48.568 1.00 90.38 126 LEU A O 1
ATOM 932 N N . GLU A 1 127 ? -68.721 5.923 48.780 1.00 92.50 127 GLU A N 1
ATOM 933 C CA . GLU A 1 127 ? -68.956 6.582 47.493 1.00 92.50 127 GLU A CA 1
ATOM 934 C C . GLU A 1 127 ? -68.827 5.586 46.331 1.00 92.50 127 GLU A C 1
ATOM 936 O O . GLU A 1 127 ? -69.715 5.510 45.486 1.00 92.50 127 GLU A O 1
ATOM 941 N N . ALA A 1 128 ? -67.769 4.771 46.311 1.00 91.06 128 ALA A N 1
ATOM 942 C CA . ALA A 1 128 ? -67.570 3.769 45.267 1.00 91.06 128 ALA A CA 1
ATOM 943 C C . ALA A 1 128 ? -68.673 2.698 45.255 1.00 91.06 128 ALA A C 1
ATOM 945 O O . ALA A 1 128 ? -69.141 2.310 44.184 1.00 91.06 128 ALA A O 1
ATOM 946 N N . ILE A 1 129 ? -69.124 2.243 46.432 1.00 93.19 129 ILE A N 1
ATOM 947 C CA . ILE A 1 129 ? -70.255 1.311 46.549 1.00 93.19 129 ILE A CA 1
ATOM 948 C C . ILE A 1 129 ? -71.528 1.938 45.964 1.00 93.19 129 ILE A C 1
ATOM 950 O O . ILE A 1 129 ? -72.209 1.294 45.165 1.00 93.19 129 ILE A O 1
ATOM 954 N N . CYS A 1 130 ? -71.814 3.193 46.320 1.00 93.38 130 CYS A N 1
ATOM 955 C CA . CYS A 1 130 ? -72.970 3.945 45.839 1.00 93.38 130 CYS A CA 1
ATOM 956 C C . CYS A 1 130 ? -72.952 4.116 44.313 1.00 93.38 130 CYS A C 1
ATOM 958 O O . CYS A 1 130 ? -73.931 3.792 43.644 1.00 93.38 130 CYS A O 1
ATOM 960 N N . LEU A 1 131 ? -71.829 4.566 43.746 1.00 93.38 131 LEU A N 1
ATOM 961 C CA . LEU A 1 131 ? -71.691 4.785 42.304 1.00 93.38 131 LEU A CA 1
ATOM 962 C C . LEU A 1 131 ? -71.767 3.480 41.509 1.00 93.38 131 LEU A C 1
ATOM 964 O O . LEU A 1 131 ? -72.382 3.449 40.448 1.00 93.38 131 LEU A O 1
ATOM 968 N N . LYS A 1 132 ? -71.199 2.387 42.035 1.00 93.19 132 LYS A N 1
ATOM 969 C CA . LYS A 1 132 ? -71.319 1.065 41.412 1.00 93.19 132 LYS A CA 1
ATOM 970 C C . LYS A 1 132 ? -72.768 0.577 41.407 1.00 93.19 132 LYS A C 1
ATOM 972 O O . LYS A 1 132 ? -73.225 0.048 40.402 1.00 93.19 132 LYS A O 1
ATOM 977 N N . ALA A 1 133 ? -73.512 0.778 42.495 1.00 92.62 133 ALA A N 1
ATOM 978 C CA . ALA A 1 133 ? -74.934 0.437 42.537 1.00 92.62 133 ALA A CA 1
ATOM 979 C C . ALA A 1 133 ? -75.764 1.269 41.541 1.00 92.62 133 ALA A C 1
ATOM 981 O O . ALA A 1 133 ? -76.683 0.741 40.922 1.00 92.62 133 ALA A O 1
ATOM 982 N N . MET A 1 134 ? -75.401 2.541 41.348 1.00 93.12 134 MET A N 1
ATOM 983 C CA . MET A 1 134 ? -76.087 3.491 40.465 1.00 93.12 134 MET A CA 1
ATOM 984 C C . MET A 1 134 ? -75.482 3.602 39.054 1.00 93.12 134 MET A C 1
ATOM 986 O O . MET A 1 134 ? -75.694 4.603 38.367 1.00 93.12 134 MET A O 1
ATOM 990 N N . ALA A 1 135 ? -74.722 2.604 38.598 1.00 91.75 135 ALA A N 1
ATOM 991 C CA . ALA A 1 135 ? -74.131 2.632 37.263 1.00 91.75 135 ALA A CA 1
ATOM 992 C C . ALA A 1 135 ? -75.215 2.682 36.167 1.00 91.75 135 ALA A C 1
ATOM 994 O O . ALA A 1 135 ? -76.265 2.049 36.290 1.00 91.75 135 ALA A O 1
ATOM 995 N N . LEU A 1 136 ? -74.959 3.413 35.075 1.00 89.31 136 LEU A N 1
ATOM 996 C CA . LEU A 1 136 ? -75.941 3.631 34.004 1.00 89.31 136 LEU A CA 1
ATOM 997 C C . LEU A 1 136 ? -76.426 2.306 33.392 1.00 89.31 136 LEU A C 1
ATOM 999 O O . LEU A 1 136 ? -77.627 2.074 33.278 1.00 89.31 136 LEU A O 1
ATOM 1003 N N . ARG A 1 137 ? -75.494 1.403 33.064 1.00 89.12 137 ARG A N 1
ATOM 1004 C CA . ARG A 1 137 ? -75.803 0.091 32.481 1.00 89.12 137 ARG A CA 1
ATOM 1005 C C . ARG A 1 137 ? -76.087 -0.943 33.576 1.00 89.12 137 ARG A C 1
ATOM 1007 O O . ARG A 1 137 ? -75.268 -1.066 34.489 1.00 89.12 137 ARG A O 1
ATOM 1014 N N . PRO A 1 138 ? -77.154 -1.756 33.460 1.00 88.88 138 PRO A N 1
ATOM 1015 C CA . PRO A 1 138 ? -77.448 -2.826 34.417 1.00 88.88 138 PRO A CA 1
ATOM 1016 C C . PRO A 1 138 ? -76.282 -3.800 34.666 1.00 88.88 138 PRO A C 1
ATOM 1018 O O . PRO A 1 138 ? -76.095 -4.245 35.795 1.00 88.88 138 PRO A O 1
ATOM 1021 N N . SER A 1 139 ? -75.457 -4.085 33.650 1.00 87.88 139 SER A N 1
ATOM 1022 C CA . SER A 1 139 ? -74.297 -4.991 33.741 1.00 87.88 139 SER A CA 1
ATOM 1023 C C . SER A 1 139 ? -73.157 -4.487 34.629 1.00 87.88 139 SER A C 1
ATOM 1025 O O . SER A 1 139 ? -72.357 -5.288 35.104 1.00 87.88 139 SER A O 1
ATOM 1027 N N . ASP A 1 140 ? -73.061 -3.172 34.833 1.00 89.44 140 ASP A N 1
ATOM 1028 C CA . ASP A 1 140 ? -71.988 -2.547 35.615 1.00 89.44 140 ASP A CA 1
ATOM 1029 C C . ASP A 1 140 ? -72.356 -2.442 37.109 1.00 89.44 140 ASP A C 1
ATOM 1031 O O . ASP A 1 140 ? -71.522 -2.074 37.943 1.00 89.44 140 ASP A O 1
ATOM 1035 N N . ARG A 1 141 ? -73.607 -2.784 37.452 1.00 92.50 141 ARG A N 1
ATOM 1036 C CA . ARG A 1 141 ? -74.137 -2.793 38.818 1.00 92.50 141 ARG A CA 1
ATOM 1037 C C . ARG A 1 141 ? -73.785 -4.097 39.537 1.00 92.50 141 ARG A C 1
ATOM 1039 O O . ARG A 1 141 ? -73.206 -5.027 38.977 1.00 92.50 141 ARG A O 1
ATOM 1046 N N . TYR A 1 142 ? -74.124 -4.180 40.821 1.00 91.12 142 TYR A N 1
ATOM 1047 C CA . TYR A 1 142 ? -74.028 -5.446 41.546 1.00 91.12 142 TYR A CA 1
ATOM 1048 C C . TYR A 1 142 ? -74.983 -6.482 40.949 1.00 91.12 142 TYR A C 1
ATOM 1050 O O . TYR A 1 142 ? -76.117 -6.168 40.600 1.00 91.12 142 TYR A O 1
ATOM 1058 N N . THR A 1 143 ? -74.534 -7.736 40.897 1.00 87.56 143 THR A N 1
ATOM 1059 C CA . THR A 1 143 ? -75.313 -8.860 40.355 1.00 87.56 143 THR A CA 1
ATOM 1060 C C . THR A 1 143 ? -76.598 -9.131 41.138 1.00 87.56 143 THR A C 1
ATOM 1062 O O . THR A 1 143 ? -77.533 -9.720 40.605 1.00 87.56 143 THR A O 1
ATOM 1065 N N . SER A 1 144 ? -76.652 -8.721 42.407 1.00 89.12 144 SER A N 1
ATOM 1066 C CA . SER A 1 144 ? -77.836 -8.816 43.258 1.00 89.12 144 SER A CA 1
ATOM 1067 C C . SER A 1 144 ? -77.781 -7.796 44.404 1.00 89.12 144 SER A C 1
ATOM 1069 O O . SER A 1 144 ? -76.689 -7.347 44.772 1.00 89.12 144 SER A O 1
ATOM 1071 N N . PRO A 1 145 ? -78.924 -7.495 45.048 1.00 86.81 145 PRO A N 1
ATOM 1072 C CA . PRO A 1 145 ? -78.960 -6.724 46.292 1.00 86.81 145 PRO A CA 1
ATOM 1073 C C . PRO A 1 145 ? -78.083 -7.307 47.414 1.00 86.81 145 PRO A C 1
ATOM 1075 O O . PRO A 1 145 ? -77.499 -6.557 48.191 1.00 86.81 145 PRO A O 1
ATOM 1078 N N . ARG A 1 146 ? -77.923 -8.640 47.469 1.00 88.44 146 ARG A N 1
ATOM 1079 C CA . ARG A 1 146 ? -77.024 -9.317 48.421 1.00 88.44 146 ARG A CA 1
ATOM 1080 C C . ARG A 1 146 ? -75.565 -8.915 48.199 1.00 88.44 146 ARG A C 1
ATOM 1082 O O . ARG A 1 146 ? -74.877 -8.581 49.151 1.00 88.44 146 ARG A O 1
ATOM 1089 N N . ALA A 1 147 ? -75.110 -8.898 46.947 1.00 88.56 147 ALA A N 1
ATOM 1090 C CA . ALA A 1 147 ? -73.729 -8.537 46.625 1.00 88.56 147 ALA A CA 1
ATOM 1091 C C . ALA A 1 147 ? -73.410 -7.071 46.972 1.00 88.56 147 ALA A C 1
ATOM 1093 O O . ALA A 1 147 ? -72.279 -6.761 47.343 1.00 88.56 147 ALA A O 1
ATOM 1094 N N . LEU A 1 148 ? -74.405 -6.180 46.881 1.00 91.00 148 LEU A N 1
ATOM 1095 C CA . LEU A 1 148 ? -74.302 -4.813 47.394 1.00 91.00 148 LEU A CA 1
ATOM 1096 C C . LEU A 1 148 ? -74.157 -4.807 48.927 1.00 91.00 148 LEU A C 1
ATOM 1098 O O . LEU A 1 148 ? -73.268 -4.137 49.450 1.00 91.00 148 LEU A O 1
ATOM 1102 N N . ALA A 1 149 ? -74.993 -5.570 49.639 1.00 90.38 149 ALA A N 1
ATOM 1103 C CA . ALA A 1 149 ? -74.934 -5.679 51.097 1.00 90.38 149 ALA A CA 1
ATOM 1104 C C . ALA A 1 149 ? -73.585 -6.234 51.592 1.00 90.38 149 ALA A C 1
ATOM 1106 O O . ALA A 1 149 ? -73.003 -5.663 52.511 1.00 90.38 149 ALA A O 1
ATOM 1107 N N . ASP A 1 150 ? -73.034 -7.262 50.939 1.00 91.56 150 ASP A N 1
ATOM 1108 C CA . ASP A 1 150 ? -71.741 -7.859 51.304 1.00 91.56 150 ASP A CA 1
ATOM 1109 C C . ASP A 1 150 ? -70.591 -6.830 51.269 1.00 91.56 150 ASP A C 1
ATOM 1111 O O . ASP A 1 150 ? -69.692 -6.860 52.113 1.00 91.56 150 ASP A O 1
ATOM 1115 N N . ASP A 1 151 ? -70.593 -5.903 50.303 1.00 89.94 151 ASP A N 1
ATOM 1116 C CA . ASP A 1 151 ? -69.576 -4.847 50.220 1.00 89.94 151 ASP A CA 1
ATOM 1117 C C . ASP A 1 151 ? -69.772 -3.767 51.301 1.00 89.94 151 ASP A C 1
ATOM 1119 O O . ASP A 1 151 ? -68.784 -3.270 51.848 1.00 89.94 151 ASP A O 1
ATOM 1123 N N . VAL A 1 152 ? -71.015 -3.462 51.690 1.00 89.38 152 VAL A N 1
ATOM 1124 C CA . VAL A 1 152 ? -71.305 -2.592 52.847 1.00 89.38 152 VAL A CA 1
ATOM 1125 C C . VAL A 1 152 ? -70.874 -3.262 54.160 1.00 89.38 152 VAL A C 1
ATOM 1127 O O . VAL A 1 152 ? -70.233 -2.624 54.994 1.00 89.38 152 VAL A O 1
ATOM 1130 N N . GLU A 1 153 ? -71.128 -4.560 54.335 1.00 90.44 153 GLU A N 1
ATOM 1131 C CA . GLU A 1 153 ? -70.677 -5.329 55.503 1.00 90.44 153 GLU A CA 1
ATOM 1132 C C . GLU A 1 153 ? -69.148 -5.419 55.586 1.00 90.44 153 GLU A C 1
ATOM 1134 O O . GLU A 1 153 ? -68.564 -5.343 56.669 1.00 90.44 153 GLU A O 1
ATOM 1139 N N . ARG A 1 154 ? -68.462 -5.563 54.444 1.00 87.25 154 ARG A N 1
ATOM 1140 C CA . ARG A 1 154 ? -66.993 -5.493 54.394 1.00 87.25 154 ARG A CA 1
ATOM 1141 C C . ARG A 1 154 ? -66.490 -4.141 54.873 1.00 87.25 154 ARG A C 1
ATOM 1143 O O . ARG A 1 154 ? -65.541 -4.123 55.653 1.00 87.25 154 ARG A O 1
ATOM 1150 N N . TRP A 1 155 ? -67.131 -3.052 54.453 1.00 88.50 155 TRP A N 1
ATOM 1151 C CA . TRP A 1 155 ? -66.786 -1.713 54.921 1.00 88.50 155 TRP A CA 1
ATOM 1152 C C . TRP A 1 155 ? -66.977 -1.574 56.439 1.00 88.50 155 TRP A C 1
ATOM 1154 O O . TRP A 1 155 ? -66.046 -1.155 57.125 1.00 88.50 155 TRP A O 1
ATOM 1164 N N . LEU A 1 156 ? -68.125 -2.009 56.974 1.00 86.75 156 LEU A N 1
ATOM 1165 C CA . LEU A 1 156 ? -68.410 -1.987 58.417 1.00 86.75 156 LEU A CA 1
ATOM 1166 C C . LEU A 1 156 ? -67.402 -2.814 59.238 1.00 86.75 156 LEU A C 1
ATOM 1168 O O . LEU A 1 156 ? -67.088 -2.459 60.370 1.00 86.75 156 LEU A O 1
ATOM 1172 N N . ALA A 1 157 ? -66.862 -3.891 58.662 1.00 85.38 157 ALA A N 1
ATOM 1173 C CA . ALA A 1 157 ? -65.871 -4.764 59.295 1.00 85.38 157 ALA A CA 1
ATOM 1174 C C . ALA A 1 157 ? -64.399 -4.328 59.088 1.00 85.38 157 ALA A C 1
ATOM 1176 O O . ALA A 1 157 ? -63.494 -5.127 59.344 1.00 85.38 157 ALA A O 1
ATOM 1177 N N . ASP A 1 158 ? -64.137 -3.118 58.574 1.00 80.56 158 ASP A N 1
ATOM 1178 C CA . ASP A 1 158 ? -62.795 -2.619 58.202 1.00 80.56 158 ASP A CA 1
ATOM 1179 C C . ASP A 1 158 ? -62.024 -3.579 57.260 1.00 80.56 158 ASP A C 1
ATOM 1181 O O . ASP A 1 158 ? -60.801 -3.788 57.334 1.00 80.56 158 ASP A O 1
ATOM 1185 N N . ARG A 1 159 ? -62.768 -4.217 56.346 1.00 79.81 159 ARG A N 1
ATOM 1186 C CA . ARG A 1 159 ? -62.241 -5.069 55.274 1.00 79.81 159 ARG A CA 1
ATOM 1187 C C . ARG A 1 159 ? -62.232 -4.309 53.941 1.00 79.81 159 ARG A C 1
ATOM 1189 O O . ARG A 1 159 ? -63.042 -3.407 53.736 1.00 79.81 159 ARG A O 1
ATOM 1196 N N . PRO A 1 160 ? -61.329 -4.662 53.006 1.00 79.19 160 PRO A N 1
ATOM 1197 C CA . PRO A 1 160 ? -61.342 -4.083 51.667 1.00 79.19 160 PRO A CA 1
ATOM 1198 C C . PRO A 1 160 ? -62.686 -4.346 50.981 1.00 79.19 160 PRO A C 1
ATOM 1200 O O . PRO A 1 160 ? -63.155 -5.486 50.958 1.00 79.19 160 PRO A O 1
ATOM 1203 N N . VAL A 1 161 ? -63.286 -3.301 50.420 1.00 84.81 161 VAL A N 1
ATOM 1204 C CA . VAL A 1 161 ? -64.533 -3.400 49.651 1.00 84.81 161 VAL A CA 1
ATOM 1205 C C . VAL A 1 161 ? -64.225 -3.785 48.203 1.00 84.81 161 VAL A C 1
ATOM 1207 O O . VAL A 1 161 ? -63.199 -3.383 47.656 1.00 84.81 161 VAL A O 1
ATOM 1210 N N . GLY A 1 162 ? -65.095 -4.561 47.559 1.00 79.25 162 GLY A N 1
ATOM 1211 C CA . GLY A 1 162 ? -64.915 -4.964 46.163 1.00 79.25 162 GLY A CA 1
ATOM 1212 C C . GLY A 1 162 ? -65.034 -3.799 45.177 1.00 79.25 162 GLY A C 1
ATOM 1213 O O . GLY A 1 162 ? -64.393 -3.812 44.128 1.00 79.25 162 GLY A O 1
ATOM 1214 N N . ALA A 1 163 ? -65.820 -2.774 45.513 1.00 78.94 163 ALA A N 1
ATOM 1215 C CA . ALA A 1 163 ? -65.998 -1.580 44.686 1.00 78.94 163 ALA A CA 1
ATOM 1216 C C . ALA A 1 163 ? -64.803 -0.604 44.668 1.00 78.94 163 ALA A C 1
ATOM 1218 O O . ALA A 1 163 ? -64.746 0.248 43.786 1.00 78.94 163 ALA A O 1
ATOM 1219 N N . TYR A 1 164 ? -63.850 -0.703 45.605 1.00 77.69 164 TYR A N 1
ATOM 1220 C CA . TYR A 1 164 ? -62.733 0.243 45.731 1.00 77.69 164 TYR A CA 1
ATOM 1221 C C . TYR A 1 164 ? -61.436 -0.449 46.167 1.00 77.69 164 TYR A C 1
ATOM 1223 O O . TYR A 1 164 ? -61.351 -1.047 47.240 1.00 77.69 164 TYR A O 1
ATOM 1231 N N . LEU A 1 165 ? -60.383 -0.325 45.356 1.00 67.00 165 LEU A N 1
ATOM 1232 C CA . LEU A 1 165 ? -59.064 -0.875 45.665 1.00 67.00 165 LEU A CA 1
ATOM 1233 C C . LEU A 1 165 ? -58.214 0.155 46.423 1.00 67.00 165 LEU A C 1
ATOM 1235 O O . LEU A 1 165 ? -57.753 1.140 45.853 1.00 67.00 165 LEU A O 1
ATOM 1239 N N . ASP A 1 166 ? -57.953 -0.107 47.707 1.00 69.00 166 ASP A N 1
ATOM 1240 C CA . ASP A 1 166 ? -57.017 0.702 48.499 1.00 69.00 166 ASP A CA 1
ATOM 1241 C C . ASP A 1 166 ? -55.589 0.695 47.900 1.00 69.00 166 ASP A C 1
ATOM 1243 O O . ASP A 1 166 ? -55.103 -0.386 47.539 1.00 69.00 166 ASP A O 1
ATOM 1247 N N . PRO A 1 167 ? -54.880 1.846 47.877 1.00 71.12 167 PRO A N 1
ATOM 1248 C CA . PRO A 1 167 ? -53.466 1.931 47.503 1.00 71.12 167 PRO A CA 1
ATOM 1249 C C . PRO A 1 167 ? -52.550 1.003 48.325 1.00 71.12 167 PRO A C 1
ATOM 1251 O O . PRO A 1 167 ? -52.789 0.735 49.502 1.00 71.12 167 PRO A O 1
ATOM 1254 N N . LEU A 1 168 ? -51.442 0.544 47.729 1.00 63.94 168 LEU A N 1
ATOM 1255 C CA . LEU A 1 168 ? -50.479 -0.371 48.372 1.00 63.94 168 LEU A CA 1
ATOM 1256 C C . LEU A 1 168 ? -50.013 0.078 49.783 1.00 63.94 168 LEU A C 1
ATOM 1258 O O . LEU A 1 168 ? -49.987 -0.758 50.691 1.00 63.94 168 LEU A O 1
ATOM 1262 N N . PRO A 1 169 ? -49.703 1.371 50.023 1.00 68.44 169 PRO A N 1
ATOM 1263 C CA . PRO A 1 169 ? -49.224 1.837 51.327 1.00 68.44 169 PRO A CA 1
ATOM 1264 C C . PRO A 1 169 ? -50.248 1.673 52.458 1.00 68.44 169 PRO A C 1
ATOM 1266 O O . PRO A 1 169 ? -49.886 1.325 53.583 1.00 68.44 169 PRO A O 1
ATOM 1269 N N . THR A 1 170 ? -51.538 1.885 52.183 1.00 69.81 170 THR A N 1
ATOM 1270 C CA . THR A 1 170 ? -52.597 1.757 53.197 1.00 69.81 170 THR A CA 1
ATOM 1271 C C . THR A 1 170 ? -52.877 0.296 53.535 1.00 69.81 170 THR A C 1
ATOM 1273 O O . THR A 1 170 ? -53.118 -0.016 54.702 1.00 69.81 170 THR A O 1
ATOM 1276 N N . ARG A 1 171 ? -52.743 -0.618 52.564 1.00 66.88 171 ARG A N 1
ATOM 1277 C CA . ARG A 1 171 ? -52.810 -2.070 52.806 1.00 66.88 171 ARG A CA 1
ATOM 1278 C C . ARG A 1 171 ? -51.672 -2.551 53.699 1.00 66.88 171 ARG A C 1
ATOM 1280 O O . ARG A 1 171 ? -51.927 -3.265 54.666 1.00 66.88 171 ARG A O 1
ATOM 1287 N N . ILE A 1 172 ? -50.443 -2.112 53.414 1.00 67.25 172 ILE A N 1
ATOM 1288 C CA . ILE A 1 172 ? -49.262 -2.446 54.221 1.00 67.25 172 ILE A CA 1
ATOM 1289 C C . ILE A 1 172 ? -49.428 -1.913 55.644 1.00 67.25 172 ILE A C 1
ATOM 1291 O O . ILE A 1 172 ? -49.173 -2.647 56.589 1.00 67.25 172 ILE A O 1
ATOM 1295 N N . ARG A 1 173 ? -49.934 -0.685 55.822 1.00 72.12 173 ARG A N 1
ATOM 1296 C CA . ARG A 1 173 ? -50.195 -0.116 57.154 1.00 72.12 173 ARG A CA 1
ATOM 1297 C C . ARG A 1 173 ? -51.242 -0.909 57.941 1.00 72.12 173 ARG A C 1
ATOM 1299 O O . ARG A 1 173 ? -51.008 -1.224 59.105 1.00 72.12 173 ARG A O 1
ATOM 1306 N N . ARG A 1 174 ? -52.378 -1.267 57.327 1.00 67.75 174 ARG A N 1
ATOM 1307 C CA . ARG A 1 174 ? -53.411 -2.084 57.997 1.00 67.75 174 ARG A CA 1
ATOM 1308 C C . ARG A 1 174 ? -52.912 -3.501 58.309 1.00 67.75 174 ARG A C 1
ATOM 1310 O O . ARG A 1 174 ? -53.252 -4.039 59.357 1.00 67.75 174 ARG A O 1
ATOM 1317 N N . TRP A 1 175 ? -52.077 -4.088 57.449 1.00 70.56 175 TRP A N 1
ATOM 1318 C CA . TRP A 1 175 ? -51.444 -5.391 57.690 1.00 70.56 175 TRP A CA 1
ATOM 1319 C C . TRP A 1 175 ? -50.379 -5.332 58.797 1.00 70.56 175 TRP A C 1
ATOM 1321 O O . TRP A 1 175 ? -50.394 -6.155 59.710 1.00 70.56 175 TRP A O 1
ATOM 1331 N N . ALA A 1 176 ? -49.508 -4.320 58.776 1.00 65.44 176 ALA A N 1
ATOM 1332 C CA . ALA A 1 176 ? -48.467 -4.104 59.781 1.00 65.44 176 ALA A CA 1
ATOM 1333 C C . ALA A 1 176 ? -49.064 -3.879 61.178 1.00 65.44 176 ALA A C 1
ATOM 1335 O O . ALA A 1 176 ? -48.589 -4.466 62.148 1.00 65.44 176 ALA A O 1
ATOM 1336 N N . ASN A 1 177 ? -50.163 -3.124 61.269 1.00 67.12 177 ASN A N 1
ATOM 1337 C CA . ASN A 1 177 ? -50.904 -2.938 62.517 1.00 67.12 177 ASN A CA 1
ATOM 1338 C C . ASN A 1 177 ? -51.520 -4.245 63.058 1.00 67.12 177 ASN A C 1
ATOM 1340 O O . ASN A 1 177 ? -51.748 -4.348 64.259 1.00 67.12 177 ASN A O 1
ATOM 1344 N N . ARG A 1 178 ? -51.766 -5.255 62.211 1.00 66.81 178 ARG A N 1
ATOM 1345 C CA . ARG A 1 178 ? -52.278 -6.575 62.632 1.00 66.81 178 ARG A CA 1
ATOM 1346 C C . ARG A 1 178 ? -51.178 -7.561 63.040 1.00 66.81 178 ARG A C 1
ATOM 1348 O O . ARG A 1 178 ? -51.453 -8.470 63.816 1.00 66.81 178 ARG A O 1
ATOM 1355 N N . HIS A 1 179 ? -49.941 -7.392 62.563 1.00 67.38 179 HIS A N 1
ATOM 1356 C CA . HIS A 1 179 ? -48.845 -8.359 62.751 1.00 67.38 179 HIS A CA 1
ATOM 1357 C C . HIS A 1 179 ? -47.595 -7.766 63.433 1.00 67.38 179 HIS A C 1
ATOM 1359 O O . HIS A 1 179 ? -46.459 -8.081 63.075 1.00 67.38 179 HIS A O 1
ATOM 1365 N N . GLN A 1 180 ? -47.791 -6.942 64.468 1.00 60.75 180 GLN A N 1
ATOM 1366 C CA . GLN A 1 180 ? -46.734 -6.186 65.164 1.00 60.75 180 GLN A CA 1
ATOM 1367 C C . GLN A 1 180 ? -45.556 -7.040 65.690 1.00 60.75 180 GLN A C 1
ATOM 1369 O O . GLN A 1 180 ? -44.423 -6.565 65.726 1.00 60.75 180 GLN A O 1
ATOM 1374 N N . LYS A 1 181 ? -45.784 -8.309 66.062 1.00 61.38 181 LYS A N 1
ATOM 1375 C CA . LYS A 1 181 ? -44.743 -9.205 66.612 1.00 61.38 181 LYS A CA 1
ATOM 1376 C C . LYS A 1 181 ? -43.839 -9.855 65.552 1.00 61.38 181 LYS A C 1
ATOM 1378 O O . LYS A 1 181 ? -42.727 -10.253 65.875 1.00 61.38 181 LYS A O 1
ATOM 1383 N N . SER A 1 182 ? -44.284 -9.957 64.300 1.00 61.25 182 SER A N 1
ATOM 1384 C CA . SER A 1 182 ? -43.520 -10.602 63.216 1.00 61.25 182 SER A CA 1
ATOM 1385 C C . SER A 1 182 ? -42.575 -9.628 62.498 1.00 61.25 182 SER A C 1
ATOM 1387 O O . SER A 1 182 ? -41.568 -10.041 61.929 1.00 61.25 182 SER A O 1
ATOM 1389 N N . VAL A 1 183 ? -42.872 -8.326 62.557 1.00 62.69 183 VAL A N 1
ATOM 1390 C CA . VAL A 1 183 ? -42.109 -7.263 61.880 1.00 62.69 183 VAL A CA 1
ATOM 1391 C C . VAL A 1 183 ? -40.766 -6.981 62.570 1.00 62.69 183 VAL A C 1
ATOM 1393 O O . VAL A 1 183 ? -39.769 -6.732 61.895 1.00 62.69 183 VAL A O 1
ATOM 1396 N N . SER A 1 184 ? -40.700 -7.074 63.902 1.00 60.47 184 SER A N 1
ATOM 1397 C CA . SER A 1 184 ? -39.472 -6.808 64.667 1.00 60.47 184 SER A CA 1
ATOM 1398 C C . SER A 1 184 ? -38.393 -7.880 64.473 1.00 60.47 184 SER A C 1
ATOM 1400 O O . SER A 1 184 ? -37.211 -7.553 64.395 1.00 60.47 184 SER A O 1
ATOM 1402 N N . ALA A 1 185 ? -38.784 -9.149 64.328 1.00 58.59 185 ALA A N 1
ATOM 1403 C CA . ALA A 1 185 ? -37.849 -10.253 64.109 1.00 58.59 185 ALA A CA 1
ATOM 1404 C C . ALA A 1 185 ? -37.214 -10.224 62.704 1.00 58.59 185 ALA A C 1
ATOM 1406 O O . ALA A 1 185 ? -36.018 -10.470 62.555 1.00 58.59 185 ALA A O 1
ATOM 1407 N N . ALA A 1 186 ? -37.986 -9.866 61.673 1.00 60.03 186 ALA A N 1
ATOM 1408 C CA . ALA A 1 186 ? -37.489 -9.786 60.298 1.00 60.03 186 ALA A CA 1
ATOM 1409 C C . ALA A 1 186 ? -36.486 -8.633 60.093 1.00 60.03 186 ALA A C 1
ATOM 1411 O O . ALA A 1 186 ? -35.511 -8.782 59.356 1.00 60.03 186 ALA A O 1
ATOM 1412 N N . ALA A 1 187 ? -36.677 -7.502 60.782 1.00 63.06 187 ALA A N 1
ATOM 1413 C CA . ALA A 1 187 ? -35.796 -6.339 60.668 1.00 63.06 187 ALA A CA 1
ATOM 1414 C C . ALA A 1 187 ? -34.363 -6.611 61.171 1.00 63.06 187 ALA A C 1
ATOM 1416 O O . ALA A 1 187 ? -33.398 -6.128 60.578 1.00 63.06 187 ALA A O 1
ATOM 1417 N N . ALA A 1 188 ? -34.207 -7.422 62.224 1.00 64.50 188 ALA A N 1
ATOM 1418 C CA . ALA A 1 188 ? -32.897 -7.743 62.795 1.00 64.50 188 ALA A CA 1
ATOM 1419 C C . ALA A 1 188 ? -32.040 -8.627 61.866 1.00 64.50 188 ALA A C 1
ATOM 1421 O O . ALA A 1 188 ? -30.844 -8.384 61.704 1.00 64.50 188 ALA A O 1
ATOM 1422 N N . VAL A 1 189 ? -32.649 -9.616 61.203 1.00 71.69 189 VAL A N 1
ATOM 1423 C CA . VAL A 1 189 ? -31.948 -10.540 60.289 1.00 71.69 189 VAL A CA 1
ATOM 1424 C C . VAL A 1 189 ? -31.455 -9.821 59.029 1.00 71.69 189 VAL A C 1
ATOM 1426 O O . VAL A 1 189 ? -30.343 -10.065 58.553 1.00 71.69 189 VAL A O 1
ATOM 1429 N N . VAL A 1 190 ? -32.251 -8.885 58.507 1.00 75.50 190 VAL A N 1
ATOM 1430 C CA . VAL A 1 190 ? -31.88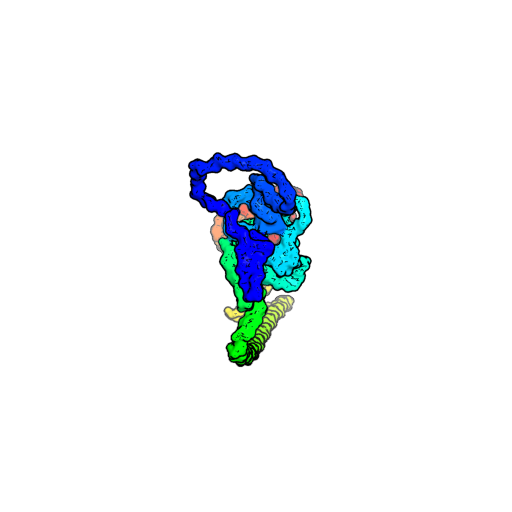7 -8.095 57.322 1.00 75.50 190 VAL A CA 1
ATOM 1431 C C . VAL A 1 190 ? -30.684 -7.192 57.611 1.00 75.50 190 VAL A C 1
ATOM 1433 O O . VAL A 1 190 ? -29.774 -7.109 56.787 1.00 75.50 190 VAL A O 1
ATOM 1436 N N . LEU A 1 191 ? -30.617 -6.580 58.797 1.00 74.31 191 LEU A N 1
ATOM 1437 C CA . LEU A 1 191 ? -29.518 -5.683 59.164 1.00 74.31 191 LEU A CA 1
ATOM 1438 C C . LEU A 1 191 ? -28.161 -6.410 59.229 1.00 74.31 191 LEU A C 1
ATOM 1440 O O . LEU A 1 191 ? -27.170 -5.909 58.700 1.00 74.31 191 LEU A O 1
ATOM 1444 N N . VAL A 1 192 ? -28.123 -7.607 59.825 1.00 78.38 192 VAL A N 1
ATOM 1445 C CA . VAL A 1 192 ? -26.901 -8.433 59.926 1.00 78.38 192 VAL A CA 1
ATOM 1446 C C . VAL A 1 192 ? -26.449 -8.939 58.552 1.00 78.38 192 VAL A C 1
ATOM 1448 O O . VAL A 1 192 ? -25.260 -8.966 58.243 1.00 78.38 192 VAL A O 1
ATOM 1451 N N . SER A 1 193 ? -27.398 -9.287 57.684 1.00 76.19 193 SER A N 1
ATOM 1452 C CA . SER A 1 193 ? -27.089 -9.752 56.327 1.00 76.19 193 SER A CA 1
ATOM 1453 C C . SER A 1 193 ? -26.443 -8.645 55.480 1.00 76.19 193 SER A C 1
ATOM 1455 O O . SER A 1 193 ? -25.476 -8.889 54.755 1.00 76.19 193 SER A O 1
ATOM 1457 N N . ILE A 1 194 ? -26.931 -7.405 55.612 1.00 82.94 194 ILE A N 1
ATOM 1458 C CA . ILE A 1 194 ? -26.400 -6.237 54.894 1.00 82.94 194 ILE A CA 1
ATOM 1459 C C . ILE A 1 194 ? -24.975 -5.900 55.352 1.00 82.94 194 ILE A C 1
ATOM 1461 O O . ILE A 1 194 ? -24.119 -5.597 54.516 1.00 82.94 194 ILE A O 1
ATOM 1465 N N . THR A 1 195 ? -24.682 -5.975 56.654 1.00 80.62 195 THR A N 1
ATOM 1466 C CA . THR A 1 195 ? -23.339 -5.666 57.170 1.00 80.62 195 THR A CA 1
ATOM 1467 C C . THR A 1 195 ? -22.304 -6.704 56.737 1.00 80.62 195 THR A C 1
ATOM 1469 O O . THR A 1 195 ? -21.221 -6.322 56.287 1.00 80.62 195 THR A O 1
ATOM 1472 N N . CYS A 1 196 ? -22.636 -7.999 56.768 1.00 82.00 196 CYS A N 1
ATOM 1473 C CA . CYS A 1 196 ? -21.759 -9.055 56.252 1.00 82.00 196 CYS A CA 1
ATOM 1474 C C . CYS A 1 196 ? -21.469 -8.890 54.750 1.00 82.00 196 CYS A C 1
ATOM 1476 O O . CYS A 1 196 ? -20.312 -8.993 54.332 1.00 82.00 196 CYS A O 1
ATOM 1478 N N . LEU A 1 197 ? -22.486 -8.567 53.944 1.00 87.75 197 LEU A N 1
ATOM 1479 C CA . LEU A 1 197 ? -22.318 -8.334 52.508 1.00 87.75 197 LEU A CA 1
ATOM 1480 C C . LEU A 1 197 ? -21.418 -7.119 52.224 1.00 87.75 197 LEU A C 1
ATOM 1482 O O . LEU A 1 197 ? -20.539 -7.187 51.364 1.00 87.75 197 LEU A O 1
ATOM 1486 N N . ALA A 1 198 ? -21.580 -6.028 52.977 1.00 84.62 198 ALA A N 1
ATOM 1487 C CA . ALA A 1 198 ? -20.766 -4.822 52.826 1.00 84.62 198 ALA A CA 1
ATOM 1488 C C . ALA A 1 198 ? -19.279 -5.062 53.152 1.00 84.62 198 ALA A C 1
ATOM 1490 O O . ALA A 1 198 ? -18.397 -4.548 52.457 1.00 84.62 198 ALA A O 1
ATOM 1491 N N . VAL A 1 199 ? -18.985 -5.863 54.183 1.00 88.88 199 VAL A N 1
ATOM 1492 C CA . VAL A 1 199 ? -17.607 -6.246 54.534 1.00 88.88 199 VAL A CA 1
ATOM 1493 C C . VAL A 1 199 ? -17.002 -7.146 53.454 1.00 88.88 199 VAL A C 1
ATOM 1495 O O . VAL A 1 199 ? -15.883 -6.885 53.007 1.00 88.88 199 VAL A O 1
ATOM 1498 N N . GLY A 1 200 ? -17.751 -8.144 52.973 1.00 86.19 200 GLY A N 1
ATOM 1499 C CA . GLY A 1 200 ? -17.310 -9.024 51.887 1.00 86.19 200 GLY A CA 1
ATOM 1500 C C . GLY A 1 200 ? -16.983 -8.255 50.603 1.00 86.19 200 GLY A C 1
ATOM 1501 O O . GLY A 1 200 ? -15.903 -8.423 50.035 1.00 86.19 200 GLY A O 1
ATOM 1502 N N . LEU A 1 201 ? -17.861 -7.331 50.196 1.00 88.88 201 LEU A N 1
ATOM 1503 C CA . LEU A 1 201 ? -17.649 -6.477 49.023 1.00 88.88 201 LEU A CA 1
ATOM 1504 C C . LEU A 1 201 ? -16.413 -5.578 49.168 1.00 88.88 201 LEU A C 1
ATOM 1506 O O . LEU A 1 201 ? -15.668 -5.413 48.203 1.00 88.88 201 LEU A O 1
ATOM 1510 N N . ARG A 1 202 ? -16.136 -5.039 50.364 1.00 88.50 202 ARG A N 1
ATOM 1511 C CA . ARG A 1 202 ? -14.921 -4.240 50.609 1.00 88.50 202 ARG A CA 1
ATOM 1512 C C . ARG A 1 202 ? -13.638 -5.056 50.482 1.00 88.50 202 ARG A C 1
ATOM 1514 O O . ARG A 1 202 ? -12.668 -4.556 49.916 1.00 88.50 202 ARG A O 1
ATOM 1521 N N . ILE A 1 203 ? -13.615 -6.286 50.992 1.00 87.81 203 ILE A N 1
ATOM 1522 C CA . ILE A 1 203 ? -12.433 -7.160 50.907 1.00 87.81 203 ILE A CA 1
ATOM 1523 C C . ILE A 1 203 ? -12.156 -7.535 49.447 1.00 87.81 203 ILE A C 1
ATOM 1525 O O . ILE A 1 203 ? -11.024 -7.398 48.980 1.00 87.81 203 ILE A O 1
ATOM 1529 N N . VAL A 1 204 ? -13.194 -7.934 48.707 1.00 87.31 204 VAL A N 1
ATOM 1530 C CA . VAL A 1 204 ? -13.083 -8.254 47.275 1.00 87.31 204 VAL A CA 1
ATOM 1531 C C . VAL A 1 204 ? -12.654 -7.026 46.472 1.00 87.31 204 VAL A C 1
ATOM 1533 O O . VAL A 1 204 ? -11.770 -7.125 45.625 1.00 87.31 204 VAL A O 1
ATOM 1536 N N . SER A 1 205 ? -13.217 -5.854 46.775 1.00 87.06 205 SER A N 1
ATOM 1537 C CA . SER A 1 205 ? -12.846 -4.596 46.126 1.00 87.06 205 SER A CA 1
ATOM 1538 C C . SER A 1 205 ? -11.373 -4.247 46.332 1.00 87.06 205 SER A C 1
ATOM 1540 O O . SER A 1 205 ? -10.731 -3.846 45.366 1.00 87.06 205 SER A O 1
ATOM 1542 N N . ARG A 1 206 ? -10.833 -4.395 47.551 1.00 87.00 206 ARG A N 1
ATOM 1543 C CA . ARG A 1 206 ? -9.412 -4.120 47.835 1.00 87.00 206 ARG A CA 1
ATOM 1544 C C . ARG A 1 206 ? -8.490 -5.103 47.118 1.00 87.00 206 ARG A C 1
ATOM 1546 O O . ARG A 1 206 ? -7.548 -4.701 46.451 1.00 87.00 206 ARG A O 1
ATOM 1553 N N . LYS A 1 207 ? -8.811 -6.398 47.165 1.00 89.25 207 LYS A N 1
ATOM 1554 C CA . LYS A 1 207 ? -8.007 -7.413 46.473 1.00 89.25 207 LYS A CA 1
ATOM 1555 C C . LYS A 1 207 ? -7.998 -7.194 44.955 1.00 89.25 207 LYS A C 1
ATOM 1557 O O . LYS A 1 207 ? -6.958 -7.336 44.318 1.00 89.25 207 LYS A O 1
ATOM 1562 N N . ASN A 1 208 ? -9.137 -6.802 44.383 1.00 87.38 208 ASN A N 1
ATOM 1563 C CA . ASN A 1 208 ? -9.234 -6.475 42.962 1.00 87.38 208 ASN A CA 1
ATOM 1564 C C . ASN A 1 208 ? -8.496 -5.182 42.596 1.00 87.38 208 ASN A C 1
ATOM 1566 O O . ASN A 1 208 ? -7.937 -5.124 41.503 1.00 87.38 208 ASN A O 1
ATOM 1570 N N . SER A 1 209 ? -8.472 -4.156 43.458 1.00 86.94 209 SER A N 1
ATOM 1571 C CA . SER A 1 209 ? -7.670 -2.954 43.194 1.00 86.94 209 SER A CA 1
ATOM 1572 C C . SER A 1 209 ? -6.178 -3.267 43.207 1.00 86.94 209 SER A C 1
ATOM 1574 O O . SER A 1 209 ? -5.474 -2.867 42.285 1.00 86.94 209 SER A O 1
ATOM 1576 N N . ASP A 1 210 ? -5.713 -4.051 44.179 1.00 89.12 210 ASP A N 1
ATOM 1577 C CA . ASP A 1 210 ? -4.294 -4.386 44.313 1.00 89.12 210 ASP A CA 1
ATOM 1578 C C . ASP A 1 210 ? -3.812 -5.218 43.115 1.00 89.12 210 ASP A C 1
ATOM 1580 O O . ASP A 1 210 ? -2.791 -4.899 42.505 1.00 89.12 210 ASP A O 1
ATOM 1584 N N . LEU A 1 211 ? -4.603 -6.215 42.693 1.00 88.38 211 LEU A N 1
ATOM 1585 C CA . LEU A 1 211 ? -4.323 -7.018 41.497 1.00 88.38 211 LEU A CA 1
ATOM 1586 C C . LEU A 1 211 ? -4.276 -6.181 40.215 1.00 88.38 211 LEU A C 1
ATOM 1588 O O . LEU A 1 211 ? -3.424 -6.428 39.365 1.00 88.38 211 LEU A O 1
ATOM 1592 N N . ARG A 1 212 ? -5.164 -5.188 40.071 1.00 83.62 212 ARG A N 1
ATOM 1593 C CA . ARG A 1 212 ? -5.131 -4.264 38.926 1.00 83.62 212 ARG A CA 1
ATOM 1594 C C . ARG A 1 212 ? -3.838 -3.460 38.922 1.00 83.62 212 ARG A C 1
ATOM 1596 O O . ARG A 1 212 ? -3.123 -3.498 37.934 1.00 83.62 212 ARG A O 1
ATOM 1603 N N . THR A 1 213 ? -3.473 -2.856 40.054 1.00 89.62 213 THR A N 1
ATOM 1604 C CA . THR A 1 213 ? -2.234 -2.064 40.141 1.00 89.62 213 THR A CA 1
ATOM 1605 C C . THR A 1 213 ? -0.968 -2.890 39.906 1.00 89.62 213 THR A C 1
ATOM 1607 O O . THR A 1 213 ? -0.008 -2.380 39.337 1.00 89.62 213 THR A O 1
ATOM 1610 N N . ALA A 1 214 ? -0.946 -4.160 40.322 1.00 89.31 214 ALA A N 1
ATOM 1611 C CA . ALA A 1 214 ? 0.180 -5.056 40.071 1.00 89.31 214 ALA A CA 1
ATOM 1612 C C . ALA A 1 214 ? 0.295 -5.416 38.580 1.00 89.31 214 ALA A C 1
ATOM 1614 O O . ALA A 1 214 ? 1.382 -5.329 38.014 1.00 89.31 214 ALA A O 1
ATOM 1615 N N . ASN A 1 215 ? -0.830 -5.749 37.941 1.00 89.06 215 ASN A N 1
ATOM 1616 C CA . ASN A 1 215 ? -0.883 -6.083 36.517 1.00 89.06 215 ASN A CA 1
ATOM 1617 C C . ASN A 1 215 ? -0.554 -4.865 35.634 1.00 89.06 215 ASN A C 1
ATOM 1619 O O . ASN A 1 215 ? 0.167 -4.989 34.649 1.00 89.06 215 ASN A O 1
ATOM 1623 N N . ASP A 1 216 ? -1.015 -3.672 36.017 1.00 89.50 216 ASP A N 1
ATOM 1624 C CA . ASP A 1 216 ? -0.700 -2.428 35.309 1.00 89.50 216 ASP A CA 1
ATOM 1625 C C . ASP A 1 216 ? 0.805 -2.111 35.386 1.00 89.50 216 ASP A C 1
ATOM 1627 O O . ASP A 1 216 ? 1.422 -1.824 34.362 1.00 89.50 216 ASP A O 1
ATOM 1631 N N . LYS A 1 217 ? 1.440 -2.283 36.557 1.00 91.38 217 LYS A N 1
ATOM 1632 C CA . LYS A 1 217 ? 2.901 -2.130 36.709 1.00 91.38 217 LYS A CA 1
ATOM 1633 C C . LYS A 1 217 ? 3.697 -3.140 35.881 1.00 91.38 217 LYS A C 1
ATOM 1635 O O . LYS A 1 217 ? 4.726 -2.788 35.310 1.00 91.38 217 LYS A O 1
ATOM 1640 N N . GLU A 1 218 ? 3.245 -4.391 35.811 1.00 90.50 218 GLU A N 1
ATOM 1641 C CA . GLU A 1 218 ? 3.891 -5.427 34.997 1.00 90.50 218 GLU A CA 1
ATOM 1642 C C . GLU A 1 218 ? 3.767 -5.122 33.494 1.00 90.50 218 GLU A C 1
ATOM 1644 O O . GLU A 1 218 ? 4.729 -5.270 32.734 1.00 90.50 218 GLU A O 1
ATOM 1649 N N . ARG A 1 219 ? 2.613 -4.604 33.057 1.00 86.38 219 ARG A N 1
ATOM 1650 C CA . ARG A 1 219 ? 2.401 -4.129 31.681 1.00 86.38 219 ARG A CA 1
ATOM 1651 C C . ARG A 1 219 ? 3.289 -2.937 31.338 1.00 86.38 219 ARG A C 1
ATOM 1653 O O . ARG A 1 219 ? 3.940 -2.954 30.301 1.00 86.38 219 ARG A O 1
ATOM 1660 N N . GLU A 1 220 ? 3.391 -1.945 32.216 1.00 91.19 220 GLU A N 1
ATOM 1661 C CA . GLU A 1 220 ? 4.284 -0.798 32.009 1.00 91.19 220 GLU A CA 1
ATOM 1662 C C . GLU A 1 220 ? 5.763 -1.219 31.965 1.00 91.19 220 GLU A C 1
ATOM 1664 O O . GLU A 1 220 ? 6.524 -0.759 31.108 1.00 91.19 220 GLU A O 1
ATOM 1669 N N . ALA A 1 221 ? 6.182 -2.145 32.834 1.00 90.06 221 ALA A N 1
ATOM 1670 C CA . ALA A 1 221 ? 7.543 -2.679 32.836 1.00 90.06 221 ALA A CA 1
ATOM 1671 C C . ALA A 1 221 ? 7.857 -3.456 31.545 1.00 90.06 221 ALA A C 1
ATOM 1673 O O . ALA A 1 221 ? 8.901 -3.247 30.928 1.00 90.06 221 ALA A O 1
ATOM 1674 N N . THR A 1 222 ? 6.937 -4.307 31.087 1.00 90.31 222 THR A N 1
ATOM 1675 C CA . THR A 1 222 ? 7.110 -5.063 29.837 1.00 90.31 222 THR A CA 1
ATOM 1676 C C . THR A 1 222 ? 7.065 -4.165 28.601 1.00 90.31 222 THR A C 1
ATOM 1678 O O . THR A 1 222 ? 7.866 -4.352 27.683 1.00 90.31 222 THR A O 1
ATOM 1681 N N . GLU A 1 223 ? 6.199 -3.151 28.571 1.00 90.75 223 GLU A N 1
ATOM 1682 C CA . GLU A 1 223 ? 6.180 -2.160 27.494 1.00 90.75 223 GLU A CA 1
ATOM 1683 C C . GLU A 1 223 ? 7.448 -1.308 27.466 1.00 90.75 223 GLU A C 1
ATOM 1685 O O . GLU A 1 223 ? 8.000 -1.087 26.389 1.00 90.75 223 GLU A O 1
ATOM 1690 N N . SER A 1 224 ? 7.945 -0.853 28.618 1.00 89.56 224 SER A N 1
ATOM 1691 C CA . SER A 1 224 ? 9.184 -0.069 28.679 1.00 89.56 224 SER A CA 1
ATOM 1692 C C . SER A 1 224 ? 10.400 -0.885 28.230 1.00 89.56 224 SER A C 1
ATOM 1694 O O . SER A 1 224 ? 11.209 -0.374 27.457 1.00 89.56 224 SER A O 1
ATOM 1696 N N . ALA A 1 225 ? 10.477 -2.167 28.605 1.00 90.44 225 ALA A N 1
ATOM 1697 C CA . ALA A 1 225 ? 11.508 -3.090 28.130 1.00 90.44 225 ALA A CA 1
ATOM 1698 C C . ALA A 1 225 ? 11.414 -3.349 26.616 1.00 90.44 225 ALA A C 1
ATOM 1700 O O . ALA A 1 225 ? 12.428 -3.385 25.923 1.00 90.44 225 ALA A O 1
ATOM 1701 N N . ARG A 1 226 ? 10.199 -3.479 26.063 1.00 89.94 226 ARG A N 1
ATOM 1702 C CA . ARG A 1 226 ? 10.007 -3.593 24.606 1.00 89.94 226 ARG A CA 1
ATOM 1703 C C . ARG A 1 226 ? 10.411 -2.315 23.878 1.00 89.94 226 ARG A C 1
ATOM 1705 O O . ARG A 1 226 ? 11.057 -2.395 22.838 1.00 89.94 226 ARG A O 1
ATOM 1712 N N . ARG A 1 227 ? 10.060 -1.142 24.414 1.00 89.94 227 ARG A N 1
ATOM 1713 C CA . ARG A 1 227 ? 10.439 0.156 23.836 1.00 89.94 227 ARG A CA 1
ATOM 1714 C C . ARG A 1 227 ? 11.950 0.368 23.879 1.00 89.94 227 ARG A C 1
ATOM 1716 O O . ARG A 1 227 ? 12.508 0.812 22.883 1.00 89.94 227 ARG A O 1
ATOM 1723 N N . SER A 1 228 ? 12.624 0.023 24.977 1.00 88.94 228 SER A N 1
ATOM 1724 C CA . SER A 1 228 ? 14.085 0.135 25.065 1.00 88.94 228 SER A CA 1
ATOM 1725 C C . SER A 1 228 ? 14.793 -0.841 24.122 1.00 88.94 228 SER A C 1
ATOM 1727 O O . SER A 1 228 ? 15.742 -0.439 23.454 1.00 88.94 228 SER A O 1
ATOM 1729 N N . ALA A 1 229 ? 14.292 -2.074 23.986 1.00 88.44 229 ALA A N 1
ATOM 1730 C CA . ALA A 1 229 ? 14.802 -3.038 23.012 1.00 88.44 229 ALA A CA 1
ATOM 1731 C C . ALA A 1 229 ? 14.614 -2.550 21.565 1.00 88.44 229 ALA A C 1
ATOM 1733 O O . ALA A 1 229 ? 15.555 -2.602 20.776 1.00 88.44 229 ALA A O 1
ATOM 1734 N N . ALA A 1 230 ? 13.439 -2.006 21.230 1.00 89.44 230 ALA A N 1
ATOM 1735 C CA . ALA A 1 230 ? 13.169 -1.447 19.905 1.00 89.44 230 ALA A CA 1
ATOM 1736 C C . ALA A 1 230 ? 14.061 -0.232 19.592 1.00 89.44 230 ALA A C 1
ATOM 1738 O O . ALA A 1 230 ? 14.589 -0.125 18.489 1.00 89.44 230 ALA A O 1
ATOM 1739 N N . LEU A 1 231 ? 14.279 0.660 20.566 1.00 90.75 231 LEU A N 1
ATOM 1740 C CA . LEU A 1 231 ? 15.191 1.800 20.423 1.00 90.75 231 LEU A CA 1
ATOM 1741 C C . LEU A 1 231 ? 16.650 1.355 20.261 1.00 90.75 231 LEU A C 1
ATOM 1743 O O . LEU A 1 231 ? 17.373 1.922 19.445 1.00 90.75 231 LEU A O 1
ATOM 1747 N N . ALA A 1 232 ? 17.084 0.335 21.006 1.00 86.81 232 ALA A N 1
ATOM 1748 C CA . ALA A 1 232 ? 18.424 -0.229 20.876 1.00 86.81 232 ALA A CA 1
ATOM 1749 C C . ALA A 1 232 ? 18.634 -0.877 19.500 1.00 86.81 232 ALA A C 1
ATOM 1751 O O . ALA A 1 232 ? 19.677 -0.670 18.882 1.00 86.81 232 ALA A O 1
ATOM 1752 N N . GLN A 1 233 ? 17.629 -1.598 18.993 1.00 86.12 233 GLN A N 1
ATOM 1753 C CA . GLN A 1 233 ? 17.666 -2.185 17.656 1.00 86.12 233 GLN A CA 1
ATOM 1754 C C . GLN A 1 233 ? 17.714 -1.103 16.568 1.00 86.12 233 GLN A C 1
ATOM 1756 O O . GLN A 1 233 ? 18.612 -1.132 15.734 1.00 86.12 233 GLN A O 1
ATOM 1761 N N . ALA A 1 234 ? 16.835 -0.097 16.633 1.00 85.44 234 ALA A N 1
ATOM 1762 C CA . ALA A 1 234 ? 16.826 1.015 15.680 1.00 85.44 234 ALA A CA 1
ATOM 1763 C C . ALA A 1 234 ? 18.144 1.813 15.690 1.00 85.44 234 ALA A C 1
ATOM 1765 O O . ALA A 1 234 ? 18.642 2.206 14.638 1.00 85.44 234 ALA A O 1
ATOM 1766 N N . SER A 1 235 ? 18.739 2.024 16.870 1.00 88.56 235 SER A N 1
ATOM 1767 C CA . SER A 1 235 ? 20.068 2.634 17.010 1.00 88.56 235 SER A CA 1
ATOM 1768 C C . SER A 1 235 ? 21.163 1.777 16.363 1.00 88.56 235 SER A C 1
ATOM 1770 O O . SER A 1 235 ? 22.012 2.298 15.640 1.00 88.56 235 SER A O 1
ATOM 1772 N N . GLY A 1 236 ? 21.115 0.456 16.566 1.00 85.94 236 GLY A N 1
ATOM 1773 C CA . GLY A 1 236 ? 22.033 -0.490 15.932 1.00 85.94 236 GLY A CA 1
ATOM 1774 C C . GLY A 1 236 ? 21.930 -0.482 14.406 1.00 85.94 236 GLY A C 1
ATOM 1775 O O . GLY A 1 236 ? 22.955 -0.476 13.725 1.00 85.94 236 GLY A O 1
ATOM 1776 N N . ASP A 1 237 ? 20.714 -0.421 13.868 1.00 82.81 237 ASP A N 1
ATOM 1777 C CA . ASP A 1 237 ? 20.480 -0.381 12.424 1.00 82.81 237 ASP A CA 1
ATOM 1778 C C . ASP A 1 237 ? 20.943 0.950 11.808 1.00 82.81 237 ASP A C 1
ATOM 1780 O O . ASP A 1 237 ? 21.663 0.937 10.809 1.00 82.81 237 ASP A O 1
ATOM 1784 N N . MET A 1 238 ? 20.672 2.091 12.458 1.00 86.75 238 MET A N 1
ATOM 1785 C CA . MET A 1 238 ? 21.206 3.395 12.031 1.00 86.75 238 MET A CA 1
ATOM 1786 C C . MET A 1 238 ? 22.741 3.442 12.058 1.00 86.75 238 MET A C 1
ATOM 1788 O O . MET A 1 238 ? 23.365 3.962 11.133 1.00 86.75 238 MET A O 1
ATOM 1792 N N . ALA A 1 239 ? 23.375 2.883 13.093 1.00 85.19 239 ALA A N 1
ATOM 1793 C CA . ALA A 1 239 ? 24.834 2.835 13.183 1.00 85.19 239 ALA A CA 1
ATOM 1794 C C . ALA A 1 239 ? 25.455 1.988 12.057 1.00 85.19 239 ALA A C 1
ATOM 1796 O O . ALA A 1 239 ? 26.513 2.336 11.527 1.00 85.19 239 ALA A O 1
ATOM 1797 N N . ARG A 1 240 ? 24.791 0.895 11.657 1.00 82.12 240 ARG A N 1
ATOM 1798 C CA . ARG A 1 240 ? 25.215 0.053 10.525 1.00 82.12 240 ARG A CA 1
ATOM 1799 C C . ARG A 1 240 ? 25.121 0.796 9.199 1.00 82.12 240 ARG A C 1
ATOM 1801 O O . ARG A 1 240 ? 26.067 0.742 8.415 1.00 82.12 240 ARG A O 1
ATOM 1808 N N . GLU A 1 241 ? 24.026 1.512 8.971 1.00 84.00 241 GLU A N 1
ATOM 1809 C CA . GLU A 1 241 ? 23.838 2.320 7.764 1.00 84.00 241 GLU A CA 1
ATOM 1810 C C . GLU A 1 241 ? 24.896 3.432 7.665 1.00 84.00 241 GLU A C 1
ATOM 1812 O O . GLU A 1 241 ? 25.558 3.582 6.636 1.00 84.00 241 GLU A O 1
ATOM 1817 N N . GLN A 1 242 ? 25.157 4.147 8.764 1.00 86.81 242 GLN A N 1
ATOM 1818 C CA . GLN A 1 242 ? 26.215 5.163 8.813 1.00 86.81 242 GLN A CA 1
ATOM 1819 C C . GLN A 1 242 ? 27.608 4.580 8.539 1.00 86.81 242 GLN A C 1
ATOM 1821 O O . GLN A 1 242 ? 28.407 5.177 7.807 1.00 86.81 242 GLN A O 1
ATOM 1826 N N . LEU A 1 243 ? 27.904 3.404 9.099 1.00 84.62 243 LEU A N 1
ATOM 1827 C CA . LEU A 1 243 ? 29.161 2.702 8.857 1.00 84.62 243 LEU A CA 1
ATOM 1828 C C . LEU A 1 243 ? 29.303 2.295 7.384 1.00 84.62 243 LEU A C 1
ATOM 1830 O O . LEU A 1 243 ? 30.393 2.426 6.823 1.00 84.62 243 LEU A O 1
ATOM 1834 N N . TYR A 1 244 ? 28.223 1.828 6.751 1.00 83.94 244 TYR A N 1
ATOM 1835 C CA . TYR A 1 244 ? 28.206 1.498 5.326 1.00 83.94 244 TYR A CA 1
ATOM 1836 C C . TYR A 1 244 ? 28.532 2.726 4.465 1.00 83.94 244 TYR A C 1
ATOM 1838 O O . TYR A 1 244 ? 29.488 2.681 3.687 1.00 83.94 244 TYR A O 1
ATOM 1846 N N . LEU A 1 245 ? 27.830 3.843 4.684 1.00 85.50 245 LEU A N 1
ATOM 1847 C CA . LEU A 1 245 ? 28.038 5.093 3.943 1.00 85.50 245 LEU A CA 1
ATOM 1848 C C . LEU A 1 245 ? 29.464 5.633 4.103 1.00 85.50 245 LEU A C 1
ATOM 1850 O O . LEU A 1 245 ? 30.106 6.019 3.126 1.00 85.50 245 LEU A O 1
ATOM 1854 N N . THR A 1 246 ? 30.003 5.605 5.322 1.00 87.19 246 THR A N 1
ATOM 1855 C CA . THR A 1 246 ? 31.373 6.074 5.585 1.00 87.19 246 THR A CA 1
ATOM 1856 C C . THR A 1 246 ? 32.404 5.201 4.869 1.00 87.19 246 THR A C 1
ATOM 1858 O O . THR A 1 246 ? 33.364 5.703 4.285 1.00 87.19 246 THR A O 1
ATOM 1861 N N . ARG A 1 247 ? 32.213 3.877 4.864 1.00 84.38 247 ARG A N 1
ATOM 1862 C CA . ARG A 1 247 ? 33.111 2.958 4.149 1.00 84.38 247 ARG A CA 1
ATOM 1863 C C . ARG A 1 247 ? 33.031 3.135 2.632 1.00 84.38 247 ARG A C 1
ATOM 1865 O O . ARG A 1 247 ? 34.068 3.084 1.977 1.00 84.38 247 ARG A O 1
ATOM 1872 N N . GLN A 1 248 ? 31.845 3.392 2.083 1.00 84.56 248 GLN A N 1
ATOM 1873 C CA . GLN A 1 248 ? 31.668 3.712 0.665 1.00 84.56 248 GLN A CA 1
ATOM 1874 C C . GLN A 1 248 ? 32.424 4.994 0.283 1.00 84.56 248 GLN A C 1
ATOM 1876 O O . GLN A 1 248 ? 33.136 5.012 -0.719 1.00 84.56 248 GLN A O 1
ATOM 1881 N N . GLN A 1 249 ? 32.345 6.039 1.114 1.00 88.56 249 GLN A N 1
ATOM 1882 C CA . GLN A 1 249 ? 33.103 7.278 0.909 1.00 88.56 249 GLN A CA 1
ATOM 1883 C C . GLN A 1 249 ? 34.619 7.040 0.939 1.00 88.56 249 GLN A C 1
ATOM 1885 O O . GLN A 1 249 ? 35.339 7.572 0.097 1.00 88.56 249 GLN A O 1
ATOM 1890 N N . LEU A 1 250 ? 35.108 6.207 1.864 1.00 89.69 250 LEU A N 1
ATOM 1891 C CA . LEU A 1 250 ? 36.525 5.835 1.930 1.00 89.69 250 LEU A CA 1
ATOM 1892 C C . LEU A 1 250 ? 36.986 5.064 0.686 1.00 89.69 250 LEU A C 1
ATOM 1894 O O . LEU A 1 250 ? 38.078 5.323 0.183 1.00 89.69 250 LEU A O 1
ATOM 1898 N N . ALA A 1 251 ? 36.165 4.143 0.176 1.00 87.19 251 ALA A N 1
ATOM 1899 C CA . ALA A 1 251 ? 36.450 3.418 -1.059 1.00 87.19 251 ALA A CA 1
ATOM 1900 C C . ALA A 1 251 ? 36.510 4.383 -2.259 1.00 87.19 251 ALA A C 1
ATOM 1902 O O . ALA A 1 251 ? 37.464 4.380 -3.033 1.00 87.19 251 ALA A O 1
ATOM 1903 N N . GLN A 1 252 ? 35.545 5.294 -2.368 1.00 86.62 252 GLN A N 1
ATOM 1904 C CA . GLN A 1 252 ? 35.539 6.295 -3.430 1.00 86.62 252 GLN A CA 1
ATOM 1905 C C . GLN A 1 252 ? 36.746 7.246 -3.349 1.00 86.62 252 GLN A C 1
ATOM 1907 O O . GLN A 1 252 ? 37.312 7.591 -4.383 1.00 86.62 252 GLN A O 1
ATOM 1912 N N . ALA A 1 253 ? 37.178 7.633 -2.146 1.00 89.19 253 ALA A N 1
ATOM 1913 C CA . ALA A 1 253 ? 38.389 8.429 -1.954 1.00 89.19 253 ALA A CA 1
ATOM 1914 C C . ALA A 1 253 ? 39.651 7.672 -2.404 1.00 89.19 253 ALA A C 1
ATOM 1916 O O . ALA A 1 253 ? 40.451 8.226 -3.152 1.00 89.19 253 ALA A O 1
ATOM 1917 N N . ALA A 1 254 ? 39.787 6.391 -2.039 1.00 87.38 254 ALA A N 1
ATOM 1918 C CA . ALA A 1 254 ? 40.911 5.557 -2.474 1.00 87.38 254 ALA A CA 1
ATOM 1919 C C . ALA A 1 254 ? 40.986 5.431 -4.008 1.00 87.38 254 ALA A C 1
ATOM 1921 O O . ALA A 1 254 ? 42.076 5.473 -4.576 1.00 87.38 254 ALA A O 1
ATOM 1922 N N . TRP A 1 255 ? 39.835 5.354 -4.688 1.00 83.69 255 TRP A N 1
ATOM 1923 C CA . TRP A 1 255 ? 39.774 5.410 -6.152 1.00 83.69 255 TRP A CA 1
ATOM 1924 C C . TRP A 1 255 ? 40.293 6.742 -6.713 1.00 83.69 255 TRP A C 1
ATOM 1926 O O . TRP A 1 255 ? 41.111 6.741 -7.628 1.00 83.69 255 TRP A O 1
ATOM 1936 N N . GLN A 1 256 ? 39.843 7.877 -6.163 1.00 85.56 256 GLN A N 1
ATOM 1937 C CA . GLN A 1 256 ? 40.274 9.212 -6.612 1.00 85.56 256 GLN A CA 1
ATOM 1938 C C . GLN A 1 256 ? 41.773 9.452 -6.386 1.00 85.56 256 GLN A C 1
ATOM 1940 O O . GLN A 1 256 ? 42.418 10.135 -7.176 1.00 85.56 256 GLN A O 1
ATOM 1945 N N . GLU A 1 257 ? 42.331 8.865 -5.328 1.00 88.25 257 GLU A N 1
ATOM 1946 C CA . GLU A 1 257 ? 43.764 8.886 -5.020 1.00 88.25 257 GLU A CA 1
ATOM 1947 C C . GLU A 1 257 ? 44.585 7.931 -5.915 1.00 88.25 257 GLU A C 1
ATOM 1949 O O . GLU A 1 257 ? 45.813 7.986 -5.902 1.00 88.25 257 GLU A O 1
ATOM 1954 N N . GLY A 1 258 ? 43.932 7.067 -6.705 1.00 81.56 258 GLY A N 1
ATOM 1955 C CA . GLY A 1 258 ? 44.580 6.063 -7.556 1.00 81.56 258 GLY A CA 1
ATOM 1956 C C . GLY A 1 258 ? 45.122 4.842 -6.799 1.00 81.56 258 GLY A C 1
ATOM 1957 O O . GLY A 1 258 ? 45.850 4.033 -7.377 1.00 81.56 258 GLY A O 1
ATOM 1958 N N . ASP A 1 259 ? 44.775 4.677 -5.520 1.00 84.25 259 ASP A N 1
ATOM 1959 C CA . ASP A 1 259 ? 45.245 3.581 -4.669 1.00 84.25 259 ASP A CA 1
ATOM 1960 C C . ASP A 1 259 ? 44.310 2.362 -4.761 1.00 84.25 259 ASP A C 1
ATOM 1962 O O . ASP A 1 259 ? 43.443 2.107 -3.917 1.00 84.25 259 ASP A O 1
ATOM 1966 N N . ILE A 1 260 ? 44.499 1.584 -5.830 1.00 80.62 260 ILE A N 1
ATOM 1967 C CA . ILE A 1 260 ? 43.684 0.401 -6.145 1.00 80.62 260 ILE A CA 1
ATOM 1968 C C . ILE A 1 260 ? 43.817 -0.705 -5.086 1.00 80.62 260 ILE A C 1
ATOM 1970 O O . ILE A 1 260 ? 42.863 -1.447 -4.847 1.00 80.62 260 ILE A O 1
ATOM 1974 N N . ASN A 1 261 ? 44.968 -0.825 -4.418 1.00 82.31 261 ASN A N 1
ATOM 1975 C CA . ASN A 1 261 ? 45.169 -1.847 -3.386 1.00 82.31 261 ASN A CA 1
ATOM 1976 C C . ASN A 1 261 ? 44.368 -1.516 -2.125 1.00 82.31 261 ASN A C 1
ATOM 1978 O O . ASN A 1 261 ? 43.665 -2.376 -1.594 1.00 82.31 261 ASN A O 1
ATOM 1982 N N . ARG A 1 262 ? 44.398 -0.250 -1.694 1.00 84.88 262 ARG A N 1
ATOM 1983 C CA . ARG A 1 262 ? 43.580 0.233 -0.578 1.00 84.88 262 ARG A CA 1
ATOM 1984 C C . ARG A 1 262 ? 42.087 0.123 -0.875 1.00 84.88 262 ARG A C 1
ATOM 1986 O O . ARG A 1 262 ? 41.318 -0.241 0.013 1.00 84.88 262 ARG A O 1
ATOM 1993 N N . LEU A 1 263 ? 41.678 0.382 -2.117 1.00 84.19 263 LEU A N 1
ATOM 1994 C CA . LEU A 1 263 ? 40.301 0.177 -2.561 1.00 84.19 263 LEU A CA 1
ATOM 1995 C C . LEU A 1 263 ? 39.877 -1.300 -2.466 1.00 84.19 263 LEU A C 1
ATOM 1997 O O . LEU A 1 263 ? 38.849 -1.596 -1.855 1.00 84.19 263 LEU A O 1
ATOM 2001 N N . LYS A 1 264 ? 40.689 -2.233 -2.983 1.00 83.31 264 LYS A N 1
ATOM 2002 C CA . LYS A 1 264 ? 40.431 -3.683 -2.893 1.00 83.31 264 LYS A CA 1
ATOM 2003 C C . LYS A 1 264 ? 40.323 -4.165 -1.444 1.00 83.31 264 LYS A C 1
ATOM 2005 O O . LYS A 1 264 ? 39.402 -4.912 -1.115 1.00 83.31 264 LYS A O 1
ATOM 2010 N N . ASP A 1 265 ? 41.204 -3.690 -0.566 1.00 85.56 265 ASP A N 1
ATOM 2011 C CA . ASP A 1 265 ? 41.171 -4.015 0.863 1.00 85.56 265 ASP A CA 1
ATOM 2012 C C . ASP A 1 265 ? 39.896 -3.510 1.553 1.00 85.56 265 ASP A C 1
ATOM 2014 O O . ASP A 1 265 ? 39.307 -4.216 2.377 1.00 85.56 265 ASP A O 1
ATOM 2018 N N . LEU A 1 266 ? 39.450 -2.292 1.229 1.00 85.88 266 LEU A N 1
ATOM 2019 C CA . LEU A 1 266 ? 38.220 -1.715 1.778 1.00 85.88 266 LEU A CA 1
ATOM 2020 C C . LEU A 1 266 ? 36.974 -2.477 1.307 1.00 85.88 266 LEU A C 1
ATOM 2022 O O . LEU A 1 266 ? 36.092 -2.756 2.123 1.00 85.88 266 LEU A O 1
ATOM 2026 N N . LEU A 1 267 ? 36.929 -2.870 0.030 1.00 80.88 267 LEU A N 1
ATOM 2027 C CA . LEU A 1 267 ? 35.832 -3.656 -0.542 1.00 80.88 267 LEU A CA 1
ATOM 2028 C C . LEU A 1 267 ? 35.787 -5.084 0.026 1.00 80.88 267 LEU A C 1
ATOM 2030 O O . LEU A 1 267 ? 34.707 -5.589 0.343 1.00 80.88 267 LEU A O 1
ATOM 2034 N N . ALA A 1 268 ? 36.941 -5.725 0.237 1.00 80.00 268 ALA A N 1
ATOM 2035 C CA . ALA A 1 268 ? 37.022 -7.071 0.808 1.00 80.00 268 ALA A CA 1
ATOM 2036 C C . ALA A 1 268 ? 36.492 -7.138 2.254 1.00 80.00 268 ALA A C 1
ATOM 2038 O O . ALA A 1 268 ? 35.830 -8.107 2.630 1.00 80.00 268 ALA A O 1
ATOM 2039 N N . ARG A 1 269 ? 36.722 -6.085 3.053 1.00 78.50 269 ARG A N 1
ATOM 2040 C CA . ARG A 1 269 ? 36.258 -5.967 4.453 1.00 78.50 269 ARG A CA 1
ATOM 2041 C C . ARG A 1 269 ? 34.763 -5.667 4.600 1.00 78.50 269 ARG A C 1
ATOM 2043 O O . ARG A 1 269 ? 34.256 -5.631 5.720 1.00 78.50 269 ARG A O 1
ATOM 2050 N N . GLN A 1 270 ? 34.061 -5.407 3.499 1.00 73.19 270 GLN A N 1
ATOM 2051 C CA . GLN A 1 270 ? 32.625 -5.116 3.484 1.00 73.19 270 GLN A CA 1
ATOM 2052 C C . GLN A 1 270 ? 31.745 -6.338 3.197 1.00 73.19 270 GLN A C 1
ATOM 2054 O O . GLN A 1 270 ? 30.526 -6.190 3.146 1.00 73.19 270 GLN A O 1
ATOM 2059 N N . ARG A 1 271 ? 32.315 -7.537 3.020 1.00 69.75 271 ARG A N 1
ATOM 2060 C CA . ARG A 1 271 ? 31.505 -8.749 2.844 1.00 69.75 271 ARG A CA 1
ATOM 2061 C C . ARG A 1 271 ? 30.707 -9.040 4.127 1.00 69.75 271 ARG A C 1
ATOM 2063 O O . ARG A 1 271 ? 31.333 -9.169 5.180 1.00 69.75 271 ARG A O 1
ATOM 2070 N N . PRO A 1 272 ? 29.366 -9.128 4.062 1.00 67.62 272 PRO A N 1
ATOM 2071 C CA . PRO A 1 272 ? 28.557 -9.463 5.227 1.00 67.62 272 PRO A CA 1
ATOM 2072 C C . PRO A 1 272 ? 28.835 -10.902 5.684 1.00 67.62 272 PRO A C 1
ATOM 2074 O O . PRO A 1 272 ? 29.141 -11.781 4.875 1.00 67.62 272 PRO A O 1
ATOM 2077 N N . GLU A 1 273 ? 28.726 -11.143 6.990 1.00 68.56 273 GLU A N 1
ATOM 2078 C CA . GLU A 1 273 ? 28.697 -12.499 7.546 1.00 68.56 273 GLU A CA 1
ATOM 2079 C C . GLU A 1 273 ? 27.388 -13.205 7.146 1.00 68.56 273 GLU A C 1
ATOM 2081 O O . GLU A 1 273 ? 26.379 -12.547 6.897 1.00 68.56 273 GLU A O 1
ATOM 2086 N N . SER A 1 274 ? 27.389 -14.544 7.104 1.00 56.19 274 SER A N 1
ATOM 2087 C CA . SER A 1 274 ? 26.317 -15.380 6.520 1.00 56.19 274 SER A CA 1
ATOM 2088 C C . SER A 1 274 ? 24.900 -15.177 7.092 1.00 56.19 274 SER A C 1
ATOM 2090 O O . SER A 1 274 ? 23.948 -15.698 6.517 1.00 56.19 274 SER A O 1
ATOM 2092 N N . GLU A 1 275 ? 24.743 -14.457 8.204 1.00 59.84 275 GLU A N 1
ATOM 2093 C CA . GLU A 1 275 ? 23.459 -14.208 8.877 1.00 59.84 275 GLU A CA 1
ATOM 2094 C C . GLU A 1 275 ? 23.022 -12.728 8.844 1.00 59.84 275 GLU A C 1
ATOM 2096 O O . GLU A 1 275 ? 21.984 -12.376 9.403 1.00 59.84 275 GLU A O 1
ATOM 2101 N N . GLN A 1 276 ? 23.790 -11.840 8.200 1.00 66.06 276 GLN A N 1
ATOM 2102 C CA . GLN A 1 276 ? 23.520 -10.397 8.169 1.00 66.06 276 GLN A CA 1
ATOM 2103 C C . GLN A 1 276 ? 22.883 -9.957 6.844 1.00 66.06 276 GLN A C 1
ATOM 2105 O O . GLN A 1 276 ? 23.155 -10.518 5.784 1.00 66.06 276 GLN A O 1
ATOM 2110 N N . ALA A 1 277 ? 22.042 -8.920 6.901 1.00 62.34 277 ALA A N 1
ATOM 2111 C CA . ALA A 1 277 ? 21.463 -8.311 5.707 1.00 62.34 277 ALA A CA 1
ATOM 2112 C C . ALA A 1 277 ? 22.566 -7.699 4.827 1.00 62.34 277 ALA A C 1
ATOM 2114 O O . ALA A 1 277 ? 23.399 -6.929 5.312 1.00 62.34 277 ALA A O 1
ATOM 2115 N N . ASP A 1 278 ? 22.564 -8.034 3.537 1.00 72.12 278 ASP A N 1
ATOM 2116 C CA . ASP A 1 278 ? 23.511 -7.476 2.577 1.00 72.12 278 ASP A CA 1
ATOM 2117 C C . ASP A 1 278 ? 23.100 -6.044 2.214 1.00 72.12 278 ASP A C 1
ATOM 2119 O O . ASP A 1 278 ? 22.114 -5.823 1.515 1.00 72.12 278 ASP A O 1
ATOM 2123 N N . LEU A 1 279 ? 23.843 -5.068 2.736 1.00 71.31 279 LEU A N 1
ATOM 2124 C CA . LEU A 1 279 ? 23.606 -3.642 2.497 1.00 71.31 279 LEU A CA 1
ATOM 2125 C C . LEU A 1 279 ? 24.341 -3.120 1.249 1.00 71.31 279 LEU A C 1
ATOM 2127 O O . LEU A 1 279 ? 24.335 -1.916 1.004 1.00 71.31 279 LEU A O 1
ATOM 2131 N N . ARG A 1 280 ? 25.008 -3.987 0.471 1.00 76.25 280 ARG A N 1
ATOM 2132 C CA . ARG A 1 280 ? 25.767 -3.578 -0.719 1.00 76.25 280 ARG A CA 1
ATOM 2133 C C . ARG A 1 280 ? 24.825 -3.217 -1.873 1.00 76.25 280 ARG A C 1
ATOM 2135 O O . ARG A 1 280 ? 24.028 -4.034 -2.321 1.00 76.25 280 ARG A O 1
ATOM 2142 N N . GLY A 1 281 ? 24.939 -1.976 -2.345 1.00 73.12 281 GLY A N 1
ATOM 2143 C CA . GLY A 1 281 ? 24.202 -1.425 -3.487 1.00 73.12 281 GLY A CA 1
ATOM 2144 C C . GLY A 1 281 ? 24.988 -1.455 -4.803 1.00 73.12 281 GLY A C 1
ATOM 2145 O O . GLY A 1 281 ? 26.092 -2.001 -4.886 1.00 73.12 281 GLY A O 1
ATOM 2146 N N . PHE A 1 282 ? 24.434 -0.831 -5.849 1.00 77.56 282 PHE A N 1
ATOM 2147 C CA . PHE A 1 282 ? 25.063 -0.778 -7.177 1.00 77.56 282 PHE A CA 1
ATOM 2148 C C . PHE A 1 282 ? 26.444 -0.104 -7.149 1.00 77.56 282 PHE A C 1
ATOM 2150 O O . PHE A 1 282 ? 27.320 -0.466 -7.927 1.00 77.56 282 PHE A O 1
ATOM 2157 N N . GLU A 1 283 ? 26.661 0.845 -6.239 1.00 76.81 283 GLU A N 1
ATOM 2158 C CA . GLU A 1 283 ? 27.913 1.585 -6.091 1.00 76.81 283 GLU A CA 1
ATOM 2159 C C . GLU A 1 283 ? 29.062 0.684 -5.645 1.00 76.81 283 GLU A C 1
ATOM 2161 O O . GLU A 1 283 ? 30.200 0.881 -6.069 1.00 76.81 283 GLU A O 1
ATOM 2166 N N . TRP A 1 284 ? 28.763 -0.327 -4.822 1.00 80.50 284 TRP A N 1
ATOM 2167 C CA . TRP A 1 284 ? 29.741 -1.334 -4.425 1.00 80.50 284 TRP A CA 1
ATOM 2168 C C . TRP A 1 284 ? 30.175 -2.155 -5.641 1.00 80.50 284 TRP A C 1
ATOM 2170 O O . TRP A 1 284 ? 31.367 -2.267 -5.910 1.00 80.50 284 TRP A O 1
ATOM 2180 N N . HIS A 1 285 ? 29.213 -2.654 -6.425 1.00 75.56 285 HIS A N 1
ATOM 2181 C CA . HIS A 1 285 ? 29.488 -3.420 -7.645 1.00 75.56 285 HIS A CA 1
ATOM 2182 C C . HIS A 1 285 ? 30.202 -2.590 -8.711 1.00 75.56 285 HIS A C 1
ATOM 2184 O O . HIS A 1 285 ? 31.055 -3.111 -9.421 1.00 75.56 285 HIS A O 1
ATOM 2190 N N . TYR A 1 286 ? 29.891 -1.299 -8.804 1.00 79.19 286 TYR A N 1
ATOM 2191 C CA . TYR A 1 286 ? 30.579 -0.369 -9.689 1.00 79.19 286 TYR A CA 1
ATOM 2192 C C . TYR A 1 286 ? 32.052 -0.190 -9.292 1.00 79.19 286 TYR A C 1
ATOM 2194 O O . TYR A 1 286 ? 32.928 -0.318 -10.142 1.00 79.19 286 TYR A O 1
ATOM 2202 N N . LEU A 1 287 ? 32.345 0.055 -8.009 1.00 79.19 287 LEU A N 1
ATOM 2203 C CA . LEU A 1 287 ? 33.723 0.197 -7.517 1.00 79.19 287 LEU A CA 1
ATOM 2204 C C . LEU A 1 287 ? 34.516 -1.119 -7.602 1.00 79.19 287 LEU A C 1
ATOM 2206 O O . LEU A 1 287 ? 35.702 -1.092 -7.923 1.00 79.19 287 LEU A O 1
ATOM 2210 N N . ASP A 1 288 ? 33.868 -2.259 -7.361 1.00 78.94 288 ASP A N 1
ATOM 2211 C CA . ASP A 1 288 ? 34.459 -3.592 -7.533 1.00 78.94 288 ASP A CA 1
ATOM 2212 C C . ASP A 1 288 ? 34.772 -3.877 -9.013 1.00 78.94 288 ASP A C 1
ATOM 2214 O O . ASP A 1 288 ? 35.887 -4.274 -9.351 1.00 78.94 288 ASP A O 1
ATOM 2218 N N . ALA A 1 289 ? 33.846 -3.553 -9.922 1.00 74.31 289 ALA A N 1
ATOM 2219 C CA . ALA A 1 289 ? 34.061 -3.658 -11.365 1.00 74.31 289 ALA A CA 1
ATOM 2220 C C . ALA A 1 289 ? 35.175 -2.723 -11.865 1.00 74.31 289 ALA A C 1
ATOM 2222 O O . ALA A 1 289 ? 35.973 -3.119 -12.710 1.00 74.31 289 ALA A O 1
ATOM 2223 N N . LEU A 1 290 ? 35.288 -1.509 -11.312 1.00 73.62 290 LEU A N 1
ATOM 2224 C CA . LEU A 1 290 ? 36.404 -0.601 -11.603 1.00 73.62 290 LEU A CA 1
ATOM 2225 C C . LEU A 1 290 ? 37.758 -1.163 -11.143 1.00 73.62 290 LEU A C 1
ATOM 2227 O O . LEU A 1 290 ? 38.780 -0.842 -11.741 1.00 73.62 290 LEU A O 1
ATOM 2231 N N . CYS A 1 291 ? 37.785 -1.997 -10.099 1.00 69.25 291 CYS A N 1
ATOM 2232 C CA . CYS A 1 291 ? 38.998 -2.687 -9.650 1.00 69.25 291 CYS A CA 1
ATOM 2233 C C . CYS A 1 291 ? 39.338 -3.912 -10.502 1.00 69.25 291 CYS A C 1
ATOM 2235 O O . CYS A 1 291 ? 40.507 -4.312 -10.572 1.00 69.25 291 CYS A O 1
ATOM 2237 N N . ALA A 1 292 ? 38.319 -4.526 -11.100 1.00 67.00 292 ALA A N 1
ATOM 2238 C CA . ALA A 1 292 ? 38.413 -5.640 -12.027 1.00 67.00 292 ALA A CA 1
ATOM 2239 C C . ALA A 1 292 ? 38.658 -5.111 -13.450 1.00 67.00 292 ALA A C 1
ATOM 2241 O O . ALA A 1 292 ? 37.856 -5.296 -14.359 1.00 67.00 292 ALA A O 1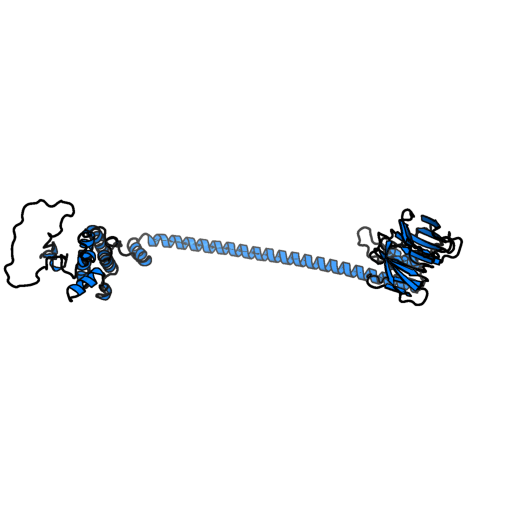
ATOM 2242 N N . THR A 1 293 ? 39.781 -4.422 -13.657 1.00 58.00 293 THR A N 1
ATOM 2243 C CA . THR A 1 293 ? 40.218 -3.968 -14.984 1.00 58.00 293 THR A CA 1
ATOM 2244 C C . THR A 1 293 ? 40.736 -5.137 -15.831 1.00 58.00 293 THR A C 1
ATOM 2246 O O . THR A 1 293 ? 41.910 -5.169 -16.197 1.00 58.00 293 THR A O 1
ATOM 2249 N N . GLU A 1 294 ? 39.890 -6.112 -16.149 1.00 58.06 294 GLU A N 1
ATOM 2250 C CA . GLU A 1 294 ? 40.114 -6.978 -17.305 1.00 58.06 294 GLU A CA 1
ATOM 2251 C C . GLU A 1 294 ? 39.242 -6.460 -18.449 1.00 58.06 294 GLU A C 1
ATOM 2253 O O . GLU A 1 294 ? 38.026 -6.634 -18.475 1.00 58.06 294 GLU A O 1
ATOM 2258 N N . HIS A 1 295 ? 39.861 -5.751 -19.396 1.00 64.62 295 HIS A N 1
ATOM 2259 C CA . HIS A 1 295 ? 39.183 -5.347 -20.623 1.00 64.62 295 HIS A CA 1
ATOM 2260 C C . HIS A 1 295 ? 38.887 -6.595 -21.459 1.00 64.62 295 HIS A C 1
ATOM 2262 O O . HIS A 1 295 ? 39.763 -7.106 -22.158 1.00 64.62 295 HIS A O 1
ATOM 2268 N N . LEU A 1 296 ? 37.646 -7.073 -21.408 1.00 72.69 296 LEU A N 1
ATOM 2269 C CA . LEU A 1 296 ? 37.174 -8.111 -22.314 1.00 72.69 296 LEU A CA 1
ATOM 2270 C C . LEU A 1 296 ? 37.072 -7.536 -23.735 1.00 72.69 296 LEU A C 1
ATOM 2272 O O . LEU A 1 296 ? 36.420 -6.518 -23.971 1.00 72.69 296 LEU A O 1
ATOM 2276 N N . VAL A 1 297 ? 37.743 -8.181 -24.692 1.00 81.19 297 VAL A N 1
ATOM 2277 C CA . VAL A 1 297 ? 37.721 -7.800 -26.113 1.00 81.19 297 VAL A CA 1
ATOM 2278 C C . VAL A 1 297 ? 36.946 -8.852 -26.897 1.00 81.19 297 VAL A C 1
ATOM 2280 O O . VAL A 1 297 ? 37.469 -9.931 -27.176 1.00 81.19 297 VAL A O 1
ATOM 2283 N N . TYR A 1 298 ? 35.718 -8.525 -27.301 1.00 86.56 298 TYR A N 1
ATOM 2284 C CA . TYR A 1 298 ? 34.883 -9.405 -28.125 1.00 86.56 298 TYR A CA 1
ATOM 2285 C C . TYR A 1 298 ? 35.336 -9.355 -29.588 1.00 86.56 298 TYR A C 1
ATOM 2287 O O . TYR A 1 298 ? 35.332 -8.296 -30.220 1.00 86.56 298 TYR A O 1
ATOM 2295 N N . ARG A 1 299 ? 35.758 -10.498 -30.141 1.00 85.62 299 ARG A N 1
ATOM 2296 C CA . ARG A 1 299 ? 36.232 -10.617 -31.529 1.00 85.62 299 ARG A CA 1
ATOM 2297 C C . ARG A 1 299 ? 35.304 -11.540 -32.313 1.00 85.62 299 ARG A C 1
ATOM 2299 O O . ARG A 1 299 ? 35.215 -12.718 -31.994 1.00 85.62 299 ARG A O 1
ATOM 2306 N N . GLY A 1 300 ? 34.669 -11.022 -33.365 1.00 84.88 300 GLY A N 1
ATOM 2307 C CA . GLY A 1 300 ? 33.851 -11.841 -34.274 1.00 84.88 300 GLY A CA 1
ATOM 2308 C C . GLY A 1 300 ? 33.368 -11.121 -35.531 1.00 84.88 300 GLY A C 1
ATOM 2309 O O . GLY A 1 300 ? 33.347 -11.731 -36.596 1.00 84.88 300 GLY A O 1
ATOM 2310 N N . HIS A 1 301 ? 33.068 -9.821 -35.457 1.00 90.12 301 HIS A N 1
ATOM 2311 C CA . HIS A 1 301 ? 32.695 -9.055 -36.649 1.00 90.12 301 HIS A CA 1
ATOM 2312 C C . HIS A 1 301 ? 33.842 -8.961 -37.662 1.00 90.12 301 HIS A C 1
ATOM 2314 O O . HIS A 1 301 ? 34.996 -8.706 -37.309 1.00 90.12 301 HIS A O 1
ATOM 2320 N N . ARG A 1 302 ? 33.505 -9.136 -38.944 1.00 86.81 302 ARG A N 1
ATOM 2321 C CA . ARG A 1 302 ? 34.467 -9.090 -40.062 1.00 86.81 302 ARG A CA 1
ATOM 2322 C C . ARG A 1 302 ? 34.745 -7.669 -40.540 1.00 86.81 302 ARG A C 1
ATOM 2324 O O . ARG A 1 302 ? 35.774 -7.414 -41.159 1.00 86.81 302 ARG A O 1
ATOM 2331 N N . LEU A 1 303 ? 33.812 -6.758 -40.276 1.00 90.12 303 LEU A N 1
ATOM 2332 C CA . LEU A 1 303 ? 33.878 -5.344 -40.636 1.00 90.12 303 LEU A CA 1
ATOM 2333 C C . LEU A 1 303 ? 33.604 -4.475 -39.401 1.00 90.12 303 LEU A C 1
ATOM 2335 O O . LEU A 1 303 ? 33.462 -4.978 -38.289 1.00 90.12 303 LEU A O 1
ATOM 2339 N N . ARG A 1 304 ? 33.546 -3.150 -39.590 1.00 91.06 304 ARG A N 1
ATOM 2340 C CA . ARG A 1 304 ? 33.280 -2.198 -38.501 1.00 91.06 304 ARG A CA 1
ATOM 2341 C C . ARG A 1 304 ? 32.003 -2.562 -37.733 1.00 91.06 304 ARG A C 1
ATOM 2343 O O . ARG A 1 304 ? 30.977 -2.869 -38.343 1.00 91.06 304 ARG A O 1
ATOM 2350 N N . VAL A 1 305 ? 32.071 -2.468 -36.409 1.00 93.75 305 VAL A N 1
ATOM 2351 C CA . VAL A 1 305 ? 30.900 -2.548 -35.529 1.00 93.75 305 VAL A CA 1
ATOM 2352 C C . VAL A 1 305 ? 30.225 -1.182 -35.527 1.00 93.75 305 VAL A C 1
ATOM 2354 O O . VAL A 1 305 ? 30.881 -0.170 -35.294 1.00 93.75 305 VAL A O 1
ATOM 2357 N N . ASN A 1 306 ? 28.931 -1.147 -35.828 1.00 91.88 306 ASN A N 1
ATOM 2358 C CA . ASN A 1 306 ? 28.154 0.089 -35.895 1.00 91.88 306 ASN A CA 1
ATOM 2359 C C . ASN A 1 306 ? 27.392 0.364 -34.597 1.00 91.88 306 ASN A C 1
ATOM 2361 O O . ASN A 1 306 ? 27.168 1.517 -34.244 1.00 91.88 306 ASN A O 1
ATOM 2365 N N . THR A 1 307 ? 26.939 -0.688 -33.919 1.00 93.50 307 THR A N 1
ATOM 2366 C CA . THR A 1 307 ? 26.022 -0.568 -32.787 1.00 93.50 307 THR A CA 1
ATOM 2367 C C . THR A 1 307 ? 26.265 -1.686 -31.787 1.00 93.50 307 THR A C 1
ATOM 2369 O O . THR A 1 307 ? 26.653 -2.797 -32.159 1.00 93.50 307 THR A O 1
ATOM 2372 N N . VAL A 1 308 ? 26.045 -1.371 -30.516 1.00 94.88 308 VAL A N 1
ATOM 2373 C CA . VAL A 1 308 ? 26.091 -2.308 -29.400 1.00 94.88 308 VAL A CA 1
ATOM 2374 C C . VAL A 1 308 ? 24.913 -2.039 -28.472 1.00 94.88 308 VAL A C 1
ATOM 2376 O O . VAL A 1 308 ? 2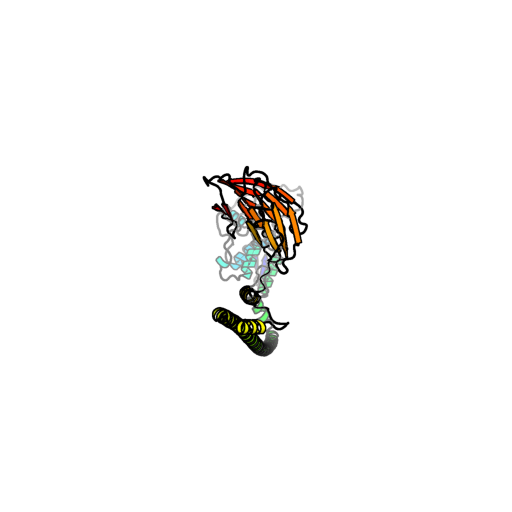4.467 -0.898 -28.349 1.00 94.88 308 VAL A O 1
ATOM 2379 N N . ALA A 1 309 ? 24.417 -3.081 -27.817 1.00 94.69 309 ALA A N 1
ATOM 2380 C CA . ALA A 1 309 ? 23.377 -2.992 -26.802 1.00 94.69 309 ALA A CA 1
ATOM 2381 C C . ALA A 1 309 ? 23.663 -4.001 -25.686 1.00 94.69 309 ALA A C 1
ATOM 2383 O O . ALA A 1 309 ? 24.184 -5.079 -25.956 1.00 94.69 309 ALA A O 1
ATOM 2384 N N . CYS A 1 310 ? 23.305 -3.676 -24.448 1.00 93.88 310 CYS A N 1
ATOM 2385 C CA . CYS A 1 310 ? 23.370 -4.612 -23.325 1.00 93.88 310 CYS A CA 1
ATOM 2386 C C . CYS A 1 310 ? 21.960 -5.072 -22.958 1.00 93.88 310 CYS A C 1
ATOM 2388 O O . CYS A 1 310 ? 21.005 -4.299 -23.084 1.00 93.88 310 CYS A O 1
ATOM 2390 N N . SER A 1 311 ? 21.826 -6.315 -22.500 1.00 92.81 311 SER A N 1
ATOM 2391 C CA . SER A 1 311 ? 20.567 -6.794 -21.940 1.00 92.81 311 SER A CA 1
ATOM 2392 C C . SER A 1 311 ? 20.262 -6.088 -20.609 1.00 92.81 311 SER A C 1
ATOM 2394 O O . SER A 1 311 ? 21.186 -5.672 -19.905 1.00 92.81 311 SER A O 1
ATOM 2396 N N . PRO A 1 312 ? 18.979 -5.956 -20.223 1.00 89.56 312 PRO A N 1
ATOM 2397 C CA . PRO A 1 312 ? 18.591 -5.286 -18.977 1.00 89.56 312 PRO A CA 1
ATOM 2398 C C . PRO A 1 312 ? 19.162 -5.931 -17.708 1.00 89.56 312 PRO A C 1
ATOM 2400 O O . PRO A 1 312 ? 19.391 -5.244 -16.718 1.00 89.56 312 PRO A O 1
ATOM 2403 N N . ASP A 1 313 ? 19.406 -7.243 -17.735 1.00 86.38 313 ASP A N 1
ATOM 2404 C CA . ASP A 1 313 ? 20.022 -7.996 -16.637 1.00 86.38 313 ASP A CA 1
ATOM 2405 C C . ASP A 1 313 ? 21.562 -7.926 -16.634 1.00 86.38 313 ASP A C 1
ATOM 2407 O O . ASP A 1 313 ? 22.201 -8.475 -15.737 1.00 86.38 313 ASP A O 1
ATOM 2411 N N . GLY A 1 314 ? 22.164 -7.274 -17.637 1.00 86.19 314 GLY A N 1
ATOM 2412 C CA . GLY A 1 314 ? 23.610 -7.114 -17.787 1.00 86.19 314 GLY A CA 1
ATOM 2413 C C . GLY A 1 314 ? 24.370 -8.394 -18.138 1.00 86.19 314 GLY A C 1
ATOM 2414 O O . GLY A 1 314 ? 25.597 -8.359 -18.198 1.00 86.19 314 GLY A O 1
ATOM 2415 N N . ARG A 1 315 ? 23.683 -9.520 -18.367 1.00 89.12 315 ARG A N 1
ATOM 2416 C CA . ARG A 1 315 ? 24.329 -10.809 -18.664 1.00 89.12 315 ARG A CA 1
ATOM 2417 C C . ARG A 1 315 ? 24.742 -10.949 -20.115 1.00 89.12 315 ARG A C 1
ATOM 2419 O O . ARG A 1 315 ? 25.698 -11.654 -20.406 1.00 89.12 315 ARG A O 1
ATOM 2426 N N . LEU A 1 316 ? 24.043 -10.285 -21.028 1.00 92.88 316 LEU A N 1
ATOM 2427 C CA . LEU A 1 316 ? 24.286 -10.392 -22.457 1.00 92.88 316 LEU A CA 1
ATOM 2428 C C . LEU A 1 316 ? 24.648 -9.036 -23.053 1.00 92.88 316 LEU A C 1
ATOM 2430 O O . LEU A 1 316 ? 24.145 -7.985 -22.653 1.00 92.88 316 LEU A O 1
ATOM 2434 N N . ALA A 1 317 ? 25.488 -9.079 -24.077 1.00 93.62 317 ALA A N 1
ATOM 2435 C CA . ALA A 1 317 ? 25.728 -7.961 -24.973 1.00 93.62 317 ALA A CA 1
ATOM 2436 C C . ALA A 1 317 ? 25.336 -8.371 -26.393 1.00 93.62 317 ALA A C 1
ATOM 2438 O O . ALA A 1 317 ? 25.477 -9.527 -26.772 1.00 93.62 317 ALA A O 1
ATOM 2439 N N . ALA A 1 318 ? 24.863 -7.435 -27.201 1.00 95.25 318 ALA A N 1
ATOM 2440 C CA . ALA A 1 318 ? 24.637 -7.620 -28.625 1.00 95.25 318 ALA A CA 1
ATOM 2441 C C . ALA A 1 318 ? 25.455 -6.595 -29.404 1.00 95.25 318 ALA A C 1
ATOM 2443 O O . ALA A 1 318 ? 25.565 -5.442 -28.987 1.00 95.25 318 ALA A O 1
ATOM 2444 N N . SER A 1 319 ? 25.998 -6.996 -30.548 1.00 95.50 319 SER A N 1
ATOM 2445 C CA . SER A 1 319 ? 26.699 -6.109 -31.473 1.00 95.50 319 SER A CA 1
ATOM 2446 C C . SER A 1 319 ? 26.229 -6.321 -32.905 1.00 95.50 319 SER A C 1
ATOM 2448 O O . SER A 1 319 ? 25.890 -7.432 -33.313 1.00 95.50 319 SER A O 1
ATOM 2450 N N . GLY A 1 320 ? 26.174 -5.225 -33.657 1.00 94.25 320 GLY A N 1
ATOM 2451 C CA . GLY A 1 320 ? 25.722 -5.191 -35.041 1.00 94.25 320 GLY A CA 1
ATOM 2452 C C . GLY A 1 320 ? 26.785 -4.552 -35.918 1.00 94.25 320 GLY A C 1
ATOM 2453 O O . GLY A 1 320 ? 27.278 -3.460 -35.612 1.00 94.25 320 GLY A O 1
ATOM 2454 N N . GLY A 1 321 ? 27.147 -5.237 -36.999 1.00 92.81 321 GLY A N 1
ATOM 2455 C CA . GLY A 1 321 ? 28.258 -4.850 -37.858 1.00 92.81 321 GLY A CA 1
ATOM 2456 C C . GLY A 1 321 ? 27.852 -4.402 -39.258 1.00 92.81 321 GLY A C 1
ATOM 2457 O O . GLY A 1 321 ? 26.721 -4.575 -39.725 1.00 92.81 321 GLY A O 1
ATOM 2458 N N . PHE A 1 322 ? 28.829 -3.838 -39.966 1.00 90.12 322 PHE A N 1
ATOM 2459 C CA . PHE A 1 322 ? 28.738 -3.547 -41.400 1.00 90.12 322 PHE A CA 1
ATOM 2460 C C . PHE A 1 322 ? 28.895 -4.799 -42.282 1.00 90.12 322 PHE A C 1
ATOM 2462 O O . PHE A 1 322 ? 28.813 -4.709 -43.500 1.00 90.12 322 PHE A O 1
ATOM 2469 N N . ASP A 1 323 ? 29.132 -5.955 -41.662 1.00 89.56 323 ASP A N 1
ATOM 2470 C CA . ASP A 1 323 ? 29.058 -7.293 -42.259 1.00 89.56 323 ASP A CA 1
ATOM 2471 C C . ASP A 1 323 ? 27.619 -7.837 -42.331 1.00 89.56 323 ASP A C 1
ATOM 2473 O O . ASP A 1 323 ? 27.391 -8.909 -42.896 1.00 89.56 323 ASP A O 1
ATOM 2477 N N . GLY A 1 324 ? 26.649 -7.100 -41.775 1.00 89.31 324 GLY A N 1
ATOM 2478 C CA . GLY A 1 324 ? 25.235 -7.465 -41.797 1.00 89.31 324 GLY A CA 1
ATOM 2479 C C . GLY A 1 324 ? 24.869 -8.513 -40.752 1.00 89.31 324 GLY A C 1
ATOM 2480 O O . GLY A 1 324 ? 23.757 -9.051 -40.765 1.00 89.31 324 GLY A O 1
ATOM 2481 N N . GLU A 1 325 ? 25.805 -8.805 -39.851 1.00 92.56 325 GLU A N 1
ATOM 2482 C CA . GLU A 1 325 ? 25.651 -9.791 -38.801 1.00 92.56 325 GLU A CA 1
ATOM 2483 C C . GLU A 1 325 ? 25.249 -9.131 -37.482 1.00 92.56 325 GLU A C 1
ATOM 2485 O O . GLU A 1 325 ? 25.607 -7.986 -37.186 1.00 92.56 325 GLU A O 1
ATOM 2490 N N . VAL A 1 326 ? 24.496 -9.884 -36.687 1.00 94.31 326 VAL A N 1
ATOM 2491 C CA . VAL A 1 326 ? 24.238 -9.608 -35.276 1.00 94.31 326 VAL A CA 1
ATOM 2492 C C . VAL A 1 326 ? 24.883 -10.718 -34.469 1.00 94.31 326 VAL A C 1
ATOM 2494 O O . VAL A 1 326 ? 24.637 -11.898 -34.732 1.00 94.31 326 VAL A O 1
ATOM 2497 N N . HIS A 1 327 ? 25.721 -10.334 -33.515 1.00 94.62 327 HIS A N 1
ATOM 2498 C CA . HIS A 1 327 ? 26.382 -11.237 -32.581 1.00 94.62 327 HIS A CA 1
ATOM 2499 C C . HIS A 1 327 ? 25.822 -10.966 -31.190 1.00 94.62 327 HIS A C 1
ATOM 2501 O O . HIS A 1 327 ? 25.716 -9.808 -30.789 1.00 94.62 327 HIS A O 1
ATOM 2507 N N . VAL A 1 328 ? 25.459 -12.019 -30.463 1.00 95.25 328 VAL A N 1
ATOM 2508 C CA . VAL A 1 328 ? 25.085 -11.940 -29.048 1.00 95.25 328 VAL A CA 1
ATOM 2509 C C . VAL A 1 328 ? 26.135 -12.671 -28.231 1.00 95.25 328 VAL A C 1
ATOM 2511 O O . VAL A 1 328 ? 26.486 -13.810 -28.534 1.00 95.25 328 VAL A O 1
ATOM 2514 N N . TRP A 1 329 ? 26.624 -12.001 -27.199 1.00 94.06 329 TRP A N 1
ATOM 2515 C CA . TRP A 1 329 ? 27.744 -12.390 -26.358 1.00 94.06 329 TRP A CA 1
ATOM 2516 C C . TRP A 1 329 ? 27.273 -12.585 -24.924 1.00 94.06 329 TRP A C 1
ATOM 2518 O O . TRP A 1 329 ? 26.388 -11.863 -24.462 1.00 94.06 329 TRP A O 1
ATOM 2528 N N . GLU A 1 330 ? 27.911 -13.495 -24.203 1.00 91.25 330 GLU A N 1
ATOM 2529 C CA . GLU A 1 330 ? 27.870 -13.510 -22.745 1.00 91.25 330 GLU A CA 1
ATOM 2530 C C . GLU A 1 330 ? 28.784 -12.392 -22.216 1.00 91.25 330 GLU A C 1
ATOM 2532 O O . GLU A 1 330 ? 29.978 -12.369 -22.503 1.00 91.25 330 GLU A O 1
ATOM 2537 N N . ALA A 1 331 ? 28.241 -11.439 -21.461 1.00 86.44 331 ALA A N 1
ATOM 2538 C CA . ALA A 1 331 ? 28.944 -10.220 -21.053 1.00 86.44 331 ALA A CA 1
ATOM 2539 C C . ALA A 1 331 ? 30.074 -10.472 -20.040 1.00 86.44 331 ALA A C 1
ATOM 2541 O O . ALA A 1 331 ? 30.971 -9.646 -19.902 1.00 86.44 331 ALA A O 1
ATOM 2542 N N . SER A 1 332 ? 30.028 -11.599 -19.325 1.00 81.94 332 SER A N 1
ATOM 2543 C CA . SER A 1 332 ? 31.035 -11.967 -18.323 1.00 81.94 332 SER A CA 1
ATOM 2544 C C . SER A 1 332 ? 32.274 -12.640 -18.920 1.00 81.94 332 SER A C 1
ATOM 2546 O O . SER A 1 332 ? 33.363 -12.490 -18.374 1.00 81.94 332 SER A O 1
ATOM 2548 N N . SER A 1 333 ? 32.126 -13.368 -20.031 1.00 81.06 333 SER A N 1
ATOM 2549 C CA . SER A 1 333 ? 33.210 -14.139 -20.662 1.00 81.06 333 SER A CA 1
ATOM 2550 C C . SER A 1 333 ? 33.597 -13.631 -22.051 1.00 81.06 333 SER A C 1
ATOM 2552 O O . SER A 1 333 ? 34.713 -13.863 -22.509 1.00 81.06 333 SER A O 1
ATOM 2554 N N . GLY A 1 334 ? 32.685 -12.942 -22.738 1.00 80.69 334 GLY A N 1
ATOM 2555 C CA . GLY A 1 334 ? 32.825 -12.563 -24.139 1.00 80.69 334 GLY A CA 1
ATOM 2556 C C . GLY A 1 334 ? 32.602 -13.688 -25.140 1.00 80.69 334 GLY A C 1
ATOM 2557 O O . GLY A 1 334 ? 32.904 -13.516 -26.321 1.00 80.69 334 GLY A O 1
ATOM 2558 N N . GLU A 1 335 ? 32.080 -14.831 -24.699 1.00 86.62 335 GLU A N 1
ATOM 2559 C CA . GLU A 1 335 ? 31.754 -15.945 -25.585 1.00 86.62 335 GLU A CA 1
ATOM 2560 C C . GLU A 1 335 ? 30.512 -15.640 -26.428 1.00 86.62 335 GLU A C 1
ATOM 2562 O O . GLU A 1 335 ? 29.523 -15.088 -25.943 1.00 86.62 335 GLU A O 1
ATOM 2567 N N . THR A 1 336 ? 30.541 -16.015 -27.707 1.00 90.38 336 THR A N 1
ATOM 2568 C CA . THR A 1 336 ? 29.396 -15.846 -28.607 1.00 90.38 336 THR A CA 1
ATOM 2569 C C . THR A 1 336 ? 28.313 -16.868 -28.275 1.00 90.38 336 THR A C 1
ATOM 2571 O O . THR A 1 336 ? 28.487 -18.066 -28.491 1.00 90.38 336 THR A O 1
ATOM 2574 N N . ARG A 1 337 ? 27.155 -16.389 -27.819 1.00 90.19 337 ARG A N 1
ATOM 2575 C CA . ARG A 1 337 ? 25.957 -17.206 -27.606 1.00 90.19 337 ARG A CA 1
ATOM 2576 C C . ARG A 1 337 ? 25.343 -17.635 -28.934 1.00 90.19 337 ARG A C 1
ATOM 2578 O O . ARG A 1 337 ? 25.010 -18.800 -29.125 1.00 90.19 337 ARG A O 1
ATOM 2585 N N . TRP A 1 338 ? 25.192 -16.687 -29.853 1.00 93.31 338 TRP A N 1
ATOM 2586 C CA . TRP A 1 338 ? 24.825 -16.957 -31.238 1.00 93.31 338 TRP A CA 1
ATOM 2587 C C . TRP A 1 338 ? 25.215 -15.786 -32.138 1.00 93.31 338 TRP A C 1
ATOM 2589 O O . TRP A 1 338 ? 25.351 -14.646 -31.697 1.00 93.31 338 TRP A O 1
ATOM 2599 N N . GLN A 1 339 ? 25.363 -16.081 -33.427 1.00 91.69 339 GLN A N 1
ATOM 2600 C CA . GLN A 1 339 ? 25.597 -15.094 -34.476 1.00 91.69 339 GLN A CA 1
ATOM 2601 C C . GLN A 1 339 ? 24.695 -15.395 -35.672 1.00 91.69 339 GLN A C 1
ATOM 2603 O O . GLN A 1 339 ? 24.495 -16.562 -36.023 1.00 91.69 339 GLN A O 1
ATOM 2608 N N . LYS A 1 340 ? 24.125 -14.356 -36.290 1.00 89.00 340 LYS A N 1
ATOM 2609 C CA . LYS A 1 340 ? 23.244 -14.495 -37.458 1.00 89.00 340 LYS A CA 1
ATOM 2610 C C . LYS A 1 340 ? 23.455 -13.385 -38.469 1.00 89.00 340 LYS A C 1
ATOM 2612 O O . LYS A 1 340 ? 23.596 -12.222 -38.107 1.00 89.00 340 LYS A O 1
ATOM 2617 N N . HIS A 1 341 ? 23.395 -13.752 -39.746 1.00 87.19 341 HIS A N 1
ATOM 2618 C CA . HIS A 1 341 ? 23.329 -12.794 -40.840 1.00 87.19 341 HIS A CA 1
ATOM 2619 C C . HIS A 1 341 ? 21.880 -12.332 -41.007 1.00 87.19 341 HIS A C 1
ATOM 2621 O O . HIS A 1 341 ? 21.020 -13.115 -41.412 1.00 87.19 341 HIS A O 1
ATOM 2627 N N . VAL A 1 342 ? 21.614 -11.079 -40.646 1.00 80.69 342 VAL A N 1
ATOM 2628 C CA . VAL A 1 342 ? 20.256 -10.521 -40.614 1.00 80.69 342 VAL A CA 1
ATOM 2629 C C . VAL A 1 342 ? 19.980 -9.657 -41.836 1.00 80.69 342 VAL A C 1
ATOM 2631 O O . VAL A 1 342 ? 18.896 -9.702 -42.408 1.00 80.69 342 VAL A O 1
ATOM 2634 N N . ASN A 1 343 ? 20.971 -8.878 -42.263 1.00 73.50 343 ASN A N 1
ATOM 2635 C CA . ASN A 1 343 ? 20.825 -7.926 -43.354 1.00 73.50 343 ASN A CA 1
ATOM 2636 C C . ASN A 1 343 ? 21.932 -8.122 -44.382 1.00 73.50 343 ASN A C 1
ATOM 2638 O O . ASN A 1 343 ? 23.083 -8.309 -44.022 1.00 73.50 343 ASN A O 1
ATOM 2642 N N . LYS A 1 344 ? 21.613 -7.950 -45.670 1.00 72.00 344 LYS A N 1
ATOM 2643 C CA . LYS A 1 344 ? 22.594 -8.075 -46.767 1.00 72.00 344 LYS A CA 1
ATOM 2644 C C . LYS A 1 344 ? 23.731 -7.043 -46.731 1.00 72.00 344 LYS A C 1
ATOM 2646 O O . LYS A 1 344 ? 24.663 -7.151 -47.520 1.00 72.00 344 LYS A O 1
ATOM 2651 N N . MET A 1 345 ? 23.618 -6.006 -45.900 1.00 78.06 345 MET A N 1
ATOM 2652 C CA . MET A 1 345 ? 24.595 -4.920 -45.825 1.00 78.06 345 MET A CA 1
ATOM 2653 C C . MET A 1 345 ? 25.016 -4.649 -44.387 1.00 78.06 345 MET A C 1
ATOM 2655 O O . MET A 1 345 ? 25.946 -5.276 -43.916 1.00 78.06 345 MET A O 1
ATOM 2659 N N . SER A 1 346 ? 24.350 -3.732 -43.683 1.00 88.88 346 SER A N 1
ATOM 2660 C CA . SER A 1 346 ? 24.733 -3.355 -42.324 1.00 88.88 346 SER A CA 1
ATOM 2661 C C . SER A 1 346 ? 23.561 -3.404 -41.368 1.00 88.88 346 SER A C 1
ATOM 2663 O O . SER A 1 346 ? 22.417 -3.150 -41.751 1.00 88.88 346 SER A O 1
ATOM 2665 N N . VAL A 1 347 ? 23.883 -3.706 -40.116 1.00 93.12 347 VAL A N 1
ATOM 2666 C CA . VAL A 1 347 ? 23.021 -3.469 -38.962 1.00 93.12 347 VAL A CA 1
ATOM 2667 C C . VAL A 1 347 ? 23.417 -2.110 -38.395 1.00 93.12 347 VAL A C 1
ATOM 2669 O O . VAL A 1 347 ? 24.593 -1.862 -38.131 1.00 93.12 347 VAL A O 1
ATOM 2672 N N . ASN A 1 348 ? 22.457 -1.199 -38.279 1.00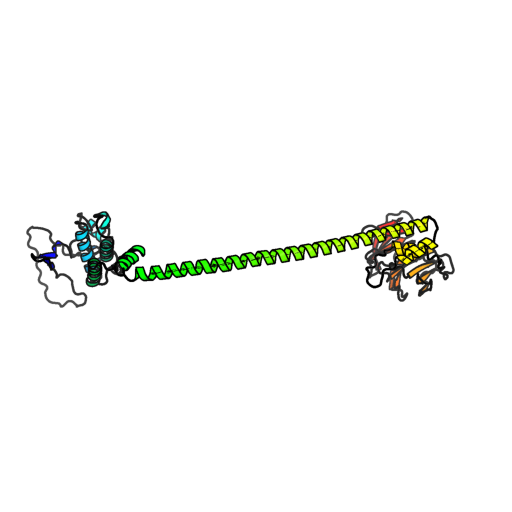 93.38 348 ASN A N 1
ATOM 2673 C CA . ASN A 1 348 ? 22.709 0.181 -37.858 1.00 93.38 348 ASN A CA 1
ATOM 2674 C C . ASN A 1 348 ? 22.240 0.430 -36.423 1.00 93.38 348 ASN A C 1
ATOM 2676 O O . ASN A 1 348 ? 22.814 1.270 -35.740 1.00 93.38 348 ASN A O 1
ATOM 2680 N N . CYS A 1 349 ? 21.239 -0.315 -35.954 1.00 93.94 349 CYS A N 1
ATOM 2681 C CA . CYS A 1 349 ? 20.725 -0.193 -34.598 1.00 93.94 349 CYS A CA 1
ATOM 2682 C C . CYS A 1 349 ? 20.274 -1.537 -34.024 1.00 93.94 349 CYS A C 1
ATOM 2684 O O . CYS A 1 349 ? 19.843 -2.440 -34.750 1.00 93.94 349 CYS A O 1
ATOM 2686 N N . LEU A 1 350 ? 20.396 -1.636 -32.702 1.00 95.88 350 LEU A N 1
ATOM 2687 C CA . LEU A 1 350 ? 20.021 -2.774 -31.876 1.00 95.88 350 LEU A CA 1
ATOM 2688 C C . LEU A 1 350 ? 19.335 -2.274 -30.606 1.00 95.88 350 LEU A C 1
ATOM 2690 O O . LEU A 1 350 ? 19.748 -1.262 -30.044 1.00 95.88 350 LEU A O 1
ATOM 2694 N N . ALA A 1 351 ? 18.334 -3.006 -30.125 1.00 96.56 351 ALA A N 1
ATOM 2695 C CA . ALA A 1 351 ? 17.760 -2.789 -28.803 1.00 96.56 351 ALA A CA 1
ATOM 2696 C C . ALA A 1 351 ? 17.256 -4.104 -28.211 1.00 96.56 351 ALA A C 1
ATOM 2698 O O . ALA A 1 351 ? 16.585 -4.875 -28.896 1.00 96.56 351 ALA A O 1
ATOM 2699 N N . PHE A 1 352 ? 17.543 -4.335 -26.931 1.00 96.50 352 PHE A N 1
ATOM 2700 C CA . PHE A 1 352 ? 16.876 -5.375 -26.154 1.00 96.50 352 PHE A CA 1
ATOM 2701 C C . PHE A 1 352 ? 15.519 -4.872 -25.657 1.00 96.50 352 PHE A C 1
ATOM 2703 O O . PHE A 1 352 ? 15.364 -3.691 -25.330 1.00 96.50 352 PHE A O 1
ATOM 2710 N N . SER A 1 353 ? 14.544 -5.771 -25.572 1.00 95.12 353 SER A N 1
ATOM 2711 C CA . SER A 1 353 ? 13.299 -5.516 -24.858 1.00 95.12 353 SER A CA 1
ATOM 2712 C C . SER A 1 353 ? 13.558 -5.360 -23.353 1.00 95.12 353 SER A C 1
ATOM 2714 O O . SER A 1 353 ? 14.542 -5.899 -22.842 1.00 95.12 353 SER A O 1
ATOM 2716 N N . PRO A 1 354 ? 12.679 -4.673 -22.598 1.00 92.81 354 PRO A N 1
ATOM 2717 C CA . PRO A 1 354 ? 12.871 -4.451 -21.160 1.00 92.81 354 PRO A CA 1
ATOM 2718 C C . PRO A 1 354 ? 12.928 -5.734 -20.322 1.00 92.81 354 PRO A C 1
ATOM 2720 O O . PRO A 1 354 ? 13.539 -5.746 -19.259 1.00 92.81 354 PRO A O 1
ATOM 2723 N N . ASN A 1 355 ? 12.309 -6.816 -20.800 1.00 91.25 355 ASN A N 1
ATOM 2724 C CA . ASN A 1 355 ? 12.396 -8.142 -20.186 1.00 91.25 355 ASN A CA 1
ATOM 2725 C C . ASN A 1 355 ? 13.612 -8.963 -20.665 1.00 91.25 355 ASN A C 1
ATOM 2727 O O . ASN A 1 355 ? 13.834 -10.055 -20.160 1.00 91.25 355 ASN A O 1
ATOM 2731 N N . GLY A 1 356 ? 14.389 -8.464 -21.633 1.00 92.31 356 GLY A N 1
ATOM 2732 C CA . GLY A 1 356 ? 15.586 -9.121 -22.166 1.00 92.31 356 GLY A CA 1
ATOM 2733 C C . GLY A 1 356 ? 15.332 -10.305 -23.106 1.00 92.31 356 GLY A C 1
ATOM 2734 O O . GLY A 1 356 ? 16.290 -10.918 -23.566 1.00 92.31 356 GLY A O 1
ATOM 2735 N N . GLU A 1 357 ? 14.075 -10.632 -23.409 1.00 93.19 357 GLU A N 1
ATOM 2736 C CA . GLU A 1 357 ? 13.716 -11.816 -24.205 1.00 93.19 357 GLU A CA 1
ATOM 2737 C C . GLU A 1 357 ? 13.799 -11.581 -25.718 1.00 93.19 357 GLU A C 1
ATOM 2739 O O . GLU A 1 357 ? 14.046 -12.518 -26.476 1.00 93.19 357 GLU A O 1
ATOM 2744 N N . ILE A 1 358 ? 13.608 -10.338 -26.170 1.00 94.69 358 ILE A N 1
ATOM 2745 C CA . ILE A 1 358 ? 13.549 -9.978 -27.588 1.00 94.69 358 ILE A CA 1
ATOM 2746 C C . ILE A 1 358 ? 14.690 -9.021 -27.922 1.00 94.69 358 ILE A C 1
ATOM 2748 O O . ILE A 1 358 ? 14.904 -8.020 -27.239 1.00 94.69 358 ILE A O 1
ATOM 2752 N N . LEU A 1 359 ? 15.385 -9.290 -29.025 1.00 95.69 359 LEU A N 1
ATOM 2753 C CA . LEU A 1 359 ? 16.339 -8.370 -29.632 1.00 95.69 359 LEU A CA 1
ATOM 2754 C C . LEU A 1 359 ? 15.752 -7.819 -30.930 1.00 95.69 359 LEU A C 1
ATOM 2756 O O . LEU A 1 359 ? 15.504 -8.568 -31.876 1.00 95.69 359 LEU A O 1
ATOM 2760 N N . ALA A 1 360 ? 15.550 -6.507 -30.981 1.00 95.00 360 ALA A N 1
ATOM 2761 C CA . ALA A 1 360 ? 15.201 -5.802 -32.203 1.00 95.00 360 ALA A CA 1
ATOM 2762 C C . ALA A 1 360 ? 16.463 -5.318 -32.907 1.00 95.00 360 ALA A C 1
ATOM 2764 O O . ALA A 1 360 ? 17.351 -4.739 -32.278 1.00 95.00 360 ALA A O 1
ATOM 2765 N N . CYS A 1 361 ? 16.524 -5.501 -34.220 1.00 93.69 361 CYS A N 1
ATOM 2766 C CA . CYS A 1 361 ? 17.601 -4.965 -35.035 1.00 93.69 361 CYS A CA 1
ATOM 2767 C C . CYS A 1 361 ? 17.080 -4.420 -36.362 1.00 93.69 361 CYS A C 1
ATOM 2769 O O . CYS A 1 361 ? 16.062 -4.873 -36.895 1.00 93.69 361 CYS A O 1
ATOM 2771 N N . ALA A 1 362 ? 17.785 -3.430 -36.899 1.00 92.38 362 ALA A N 1
ATOM 2772 C CA . ALA A 1 362 ? 17.457 -2.856 -38.194 1.00 92.38 362 ALA A CA 1
ATOM 2773 C C . ALA A 1 362 ? 18.706 -2.356 -38.923 1.00 92.38 362 ALA A C 1
ATOM 2775 O O . ALA A 1 362 ? 19.783 -2.192 -38.342 1.00 92.38 362 ALA A O 1
ATOM 2776 N N . GLY A 1 363 ? 18.560 -2.150 -40.228 1.00 87.62 363 GLY A N 1
ATOM 2777 C CA . GLY A 1 363 ? 19.680 -1.889 -41.120 1.00 87.62 363 GLY A CA 1
ATOM 2778 C C . GLY A 1 363 ? 19.289 -1.120 -42.373 1.00 87.62 363 GLY A C 1
ATOM 2779 O O . GLY A 1 363 ? 18.387 -0.281 -42.361 1.00 87.62 363 GLY A O 1
ATOM 2780 N N . ASN A 1 364 ? 19.970 -1.416 -43.480 1.00 83.88 364 ASN A N 1
ATOM 2781 C CA . ASN A 1 364 ? 19.856 -0.606 -44.697 1.00 83.88 364 ASN A CA 1
ATOM 2782 C C . ASN A 1 364 ? 18.595 -0.841 -45.537 1.00 83.88 364 ASN A C 1
ATOM 2784 O O . ASN A 1 364 ? 18.284 -0.014 -46.388 1.00 83.88 364 ASN A O 1
ATOM 2788 N N . LEU A 1 365 ? 17.887 -1.952 -45.331 1.00 82.75 365 LEU A N 1
ATOM 2789 C CA . LEU A 1 365 ? 16.740 -2.335 -46.163 1.00 82.75 365 LEU A CA 1
ATOM 2790 C C . LEU A 1 365 ? 15.390 -1.861 -45.606 1.00 82.75 365 LEU A C 1
ATOM 2792 O O . LEU A 1 365 ? 14.353 -2.247 -46.131 1.00 82.75 365 LEU A O 1
ATOM 2796 N N . GLY A 1 366 ? 15.382 -1.076 -44.525 1.00 83.69 366 GLY A N 1
ATOM 2797 C CA . GLY A 1 366 ? 14.146 -0.580 -43.905 1.00 83.69 366 GLY A CA 1
ATOM 2798 C C . GLY A 1 366 ? 13.324 -1.622 -43.146 1.00 83.69 366 GLY A C 1
ATOM 2799 O O . GLY A 1 366 ? 12.360 -1.274 -42.466 1.00 83.69 366 GLY A O 1
ATOM 2800 N N . GLN A 1 367 ? 13.722 -2.890 -43.219 1.00 88.94 367 GLN A N 1
ATOM 2801 C CA . GLN A 1 367 ? 13.132 -3.985 -42.464 1.00 88.94 367 GLN A CA 1
ATOM 2802 C C . GLN A 1 367 ? 13.702 -4.015 -41.045 1.00 88.94 367 GLN A C 1
ATOM 2804 O O . GLN A 1 367 ? 14.921 -3.940 -40.848 1.00 88.94 367 GLN A O 1
ATOM 2809 N N . LEU A 1 368 ? 12.815 -4.154 -40.062 1.00 92.50 368 LEU A N 1
ATOM 2810 C CA . LEU A 1 368 ? 13.196 -4.468 -38.691 1.00 92.50 368 LEU A CA 1
ATOM 2811 C C . LEU A 1 368 ? 12.958 -5.952 -38.456 1.00 92.50 368 LEU A C 1
ATOM 2813 O O . LEU A 1 368 ? 11.908 -6.477 -38.823 1.00 92.50 368 LEU A O 1
ATOM 2817 N N . SER A 1 369 ? 13.913 -6.614 -37.820 1.00 92.38 369 SER A N 1
ATOM 2818 C CA . SER A 1 369 ? 13.810 -8.027 -37.462 1.00 92.38 369 SER A CA 1
ATOM 2819 C C . SER A 1 369 ? 13.845 -8.169 -35.945 1.00 92.38 369 SER A C 1
ATOM 2821 O O . SER A 1 369 ? 14.642 -7.512 -35.272 1.00 92.38 369 SER A O 1
ATOM 2823 N N . LEU A 1 370 ? 12.954 -9.000 -35.410 1.00 94.50 370 LEU A N 1
ATOM 2824 C CA . LEU A 1 370 ? 12.867 -9.335 -33.992 1.00 94.50 370 LEU A CA 1
ATOM 2825 C C . LEU A 1 370 ? 13.334 -10.771 -33.785 1.00 94.50 370 LEU A C 1
ATOM 2827 O O . LEU A 1 370 ? 12.829 -11.687 -34.437 1.00 94.50 370 LEU A O 1
ATOM 2831 N N . TYR A 1 371 ? 14.261 -10.962 -32.855 1.00 94.19 371 TYR A N 1
ATOM 2832 C CA . TYR A 1 371 ? 14.834 -12.260 -32.520 1.00 94.19 371 TYR A CA 1
ATOM 2833 C C . TYR A 1 371 ? 14.540 -12.635 -31.079 1.00 94.19 371 TYR A C 1
ATOM 2835 O O . TYR A 1 371 ? 14.606 -11.790 -30.189 1.00 94.19 371 TYR A O 1
ATOM 2843 N N . ASP A 1 372 ? 14.281 -13.916 -30.859 1.00 94.06 372 ASP A N 1
ATOM 2844 C CA . ASP A 1 372 ? 14.287 -14.517 -29.535 1.00 94.06 372 ASP A CA 1
ATOM 2845 C C . ASP A 1 372 ? 15.735 -14.613 -29.050 1.00 94.06 372 ASP A C 1
ATOM 2847 O O . ASP A 1 372 ? 16.582 -15.223 -29.704 1.00 94.06 372 ASP A O 1
ATOM 2851 N N . VAL A 1 373 ? 16.044 -13.994 -27.914 1.00 93.56 373 VAL A N 1
ATOM 2852 C CA . VAL A 1 373 ? 17.419 -13.900 -27.402 1.00 93.56 373 VAL A CA 1
ATOM 2853 C C . VAL A 1 373 ? 17.949 -15.266 -26.966 1.00 93.56 373 VAL A C 1
ATOM 2855 O O . VAL A 1 373 ? 19.142 -15.541 -27.118 1.00 93.56 373 VAL A O 1
ATOM 2858 N N . ALA A 1 374 ? 17.081 -16.147 -26.461 1.00 90.44 374 ALA A N 1
ATOM 2859 C CA . ALA A 1 374 ? 17.487 -17.438 -25.921 1.00 90.44 374 ALA A CA 1
ATOM 2860 C C . ALA A 1 374 ? 17.912 -18.430 -27.015 1.00 90.44 374 ALA A C 1
ATOM 2862 O O . ALA A 1 374 ? 18.964 -19.060 -26.884 1.00 90.44 374 ALA A O 1
ATOM 2863 N N . SER A 1 375 ? 17.111 -18.547 -28.074 1.00 89.25 375 SER A N 1
ATOM 2864 C CA . SER A 1 375 ? 17.285 -19.483 -29.194 1.00 89.25 375 SER A CA 1
ATOM 2865 C C . SER A 1 375 ? 17.937 -18.857 -30.430 1.00 89.25 375 SER A C 1
ATOM 2867 O O . SER A 1 375 ? 18.374 -19.568 -31.338 1.00 89.25 375 SER A O 1
ATOM 2869 N N . GLY A 1 376 ? 17.956 -17.527 -30.511 1.00 88.62 376 GLY A N 1
ATOM 2870 C CA . GLY A 1 376 ? 18.320 -16.778 -31.709 1.00 88.62 376 GLY A CA 1
ATOM 2871 C C . GLY A 1 376 ? 17.287 -16.891 -32.833 1.00 88.62 376 GLY A C 1
ATOM 2872 O O . GLY A 1 376 ? 17.561 -16.430 -33.941 1.00 88.62 376 GLY A O 1
ATOM 2873 N N . ALA A 1 377 ? 16.138 -17.548 -32.639 1.00 90.62 377 ALA A N 1
ATOM 2874 C CA . ALA A 1 377 ? 15.123 -17.708 -33.679 1.00 90.62 377 ALA A CA 1
ATOM 2875 C C . ALA A 1 377 ? 14.516 -16.356 -34.078 1.00 90.62 377 ALA A C 1
ATOM 2877 O O . ALA A 1 377 ? 14.335 -15.470 -33.249 1.00 90.62 377 ALA A O 1
ATOM 2878 N N . GLU A 1 378 ? 14.213 -16.190 -35.364 1.00 91.62 378 GLU A N 1
ATOM 2879 C CA . GLU A 1 378 ? 13.518 -14.995 -35.835 1.00 91.62 378 GLU A CA 1
ATOM 2880 C C . GLU A 1 378 ? 12.034 -15.103 -35.474 1.00 91.62 378 GLU A C 1
ATOM 2882 O O . GLU A 1 378 ? 11.362 -16.040 -35.902 1.00 91.62 378 GLU A O 1
ATOM 2887 N N . ILE A 1 379 ? 11.541 -14.161 -34.669 1.00 91.69 379 ILE A N 1
ATOM 2888 C CA . ILE A 1 379 ? 10.151 -14.121 -34.204 1.00 91.69 379 ILE A CA 1
ATOM 2889 C C . ILE A 1 379 ? 9.280 -13.433 -35.254 1.00 91.69 379 ILE A C 1
ATOM 2891 O O . ILE A 1 379 ? 8.203 -13.920 -35.596 1.00 91.69 379 ILE A O 1
ATOM 2895 N N . GLN A 1 380 ? 9.721 -12.268 -35.736 1.00 90.81 380 GLN A N 1
ATOM 2896 C CA . GLN A 1 380 ? 8.891 -11.407 -36.571 1.00 90.81 380 GLN A CA 1
ATOM 2897 C C . GLN A 1 380 ? 9.721 -10.417 -37.400 1.00 90.81 380 GLN A C 1
ATOM 2899 O O . GLN A 1 380 ? 10.723 -9.887 -36.923 1.00 90.81 380 GLN A O 1
ATOM 2904 N N . ARG A 1 381 ? 9.240 -10.105 -38.613 1.00 90.62 381 ARG A N 1
ATOM 2905 C CA . ARG A 1 381 ? 9.704 -8.972 -39.430 1.00 90.62 381 ARG A CA 1
ATOM 2906 C C . ARG A 1 381 ? 8.669 -7.861 -39.452 1.00 90.62 381 ARG A C 1
ATOM 2908 O O . ARG A 1 381 ? 7.480 -8.130 -39.623 1.00 90.62 381 ARG A O 1
ATOM 2915 N N . LEU A 1 382 ? 9.130 -6.623 -39.315 1.00 91.00 382 LEU A N 1
ATOM 2916 C CA . LEU A 1 382 ? 8.314 -5.421 -39.432 1.00 91.00 382 LEU A CA 1
ATOM 2917 C C . LEU A 1 382 ? 8.735 -4.667 -40.689 1.00 91.00 382 LEU A C 1
ATOM 2919 O O . LEU A 1 382 ? 9.877 -4.216 -40.813 1.00 91.00 382 LEU A O 1
ATOM 2923 N N . GLU A 1 383 ? 7.799 -4.540 -41.622 1.00 88.19 383 GLU A N 1
ATOM 2924 C CA . GLU A 1 383 ? 8.009 -3.849 -42.888 1.00 88.19 383 GLU A CA 1
ATOM 2925 C C . GLU A 1 383 ? 7.270 -2.515 -42.884 1.00 88.19 383 GLU A C 1
ATOM 2927 O O . GLU A 1 383 ? 6.095 -2.427 -42.523 1.00 88.19 383 GLU A O 1
ATOM 2932 N N . GLY A 1 384 ? 7.953 -1.448 -43.297 1.00 83.94 384 GLY A N 1
ATOM 2933 C CA . GLY A 1 384 ? 7.283 -0.170 -43.500 1.00 83.94 384 GLY A CA 1
ATOM 2934 C C . GLY A 1 384 ? 8.203 1.005 -43.776 1.00 83.94 384 GLY A C 1
ATOM 2935 O O . GLY A 1 384 ? 7.807 1.872 -44.554 1.00 83.94 384 GLY A O 1
ATOM 2936 N N . HIS A 1 385 ? 9.405 1.060 -43.194 1.00 88.12 385 HIS A N 1
ATOM 2937 C CA . HIS A 1 385 ? 10.395 2.037 -43.652 1.00 88.12 385 HIS A CA 1
ATOM 2938 C C . HIS A 1 385 ? 10.842 1.667 -45.069 1.00 88.12 385 HIS A C 1
ATOM 2940 O O . HIS A 1 385 ? 11.149 0.512 -45.346 1.00 88.12 385 HIS A O 1
ATOM 2946 N N . GLY A 1 386 ? 10.849 2.647 -45.974 1.00 82.94 386 GLY A N 1
ATOM 2947 C CA . GLY A 1 386 ? 11.248 2.433 -47.373 1.00 82.94 386 GLY A CA 1
ATOM 2948 C C . GLY A 1 386 ? 12.758 2.525 -47.612 1.00 82.94 386 GLY A C 1
ATOM 2949 O O . GLY A 1 386 ? 13.206 2.385 -48.745 1.00 82.94 386 GLY A O 1
ATOM 2950 N N . VAL A 1 387 ? 13.528 2.826 -46.565 1.00 88.94 387 VAL A N 1
ATOM 2951 C CA . VAL A 1 387 ? 14.957 3.179 -46.590 1.00 88.94 387 VAL A CA 1
ATOM 2952 C C . VAL A 1 387 ? 15.609 2.793 -45.255 1.00 88.94 387 VAL A C 1
ATOM 2954 O O . VAL A 1 387 ? 14.955 2.187 -44.411 1.00 88.94 387 VAL A O 1
ATOM 2957 N N . GLN A 1 388 ? 16.881 3.141 -45.042 1.00 92.31 388 GLN A N 1
ATOM 2958 C CA . GLN A 1 388 ? 17.650 2.751 -43.858 1.00 92.31 388 GLN A CA 1
ATOM 2959 C C . GLN A 1 388 ? 16.958 3.141 -42.543 1.00 92.31 388 GLN A C 1
ATOM 2961 O O . GLN A 1 388 ? 16.377 4.218 -42.430 1.00 92.31 388 GLN A O 1
ATOM 2966 N N . VAL A 1 389 ? 17.074 2.280 -41.534 1.00 94.69 389 VAL A N 1
ATOM 2967 C CA . VAL A 1 389 ? 16.675 2.571 -40.149 1.00 94.69 389 VAL A CA 1
ATOM 2968 C C . VAL A 1 389 ? 17.942 2.803 -39.335 1.00 94.69 389 VAL A C 1
ATOM 2970 O O . VAL A 1 389 ? 18.896 2.032 -39.453 1.00 94.69 389 VAL A O 1
ATOM 2973 N N . PHE A 1 390 ? 17.964 3.873 -38.544 1.00 94.31 390 PHE A N 1
ATOM 2974 C CA . PHE A 1 390 ? 19.131 4.302 -37.766 1.00 94.31 390 PHE A CA 1
ATOM 2975 C C . PHE A 1 390 ? 18.945 4.171 -36.259 1.00 94.31 390 PHE A C 1
ATOM 2977 O O . PHE A 1 390 ? 19.927 4.008 -35.546 1.00 94.31 390 PHE A O 1
ATOM 2984 N N . GLY A 1 391 ? 17.703 4.181 -35.774 1.00 94.00 391 GLY A N 1
ATOM 2985 C CA . GLY A 1 391 ? 17.401 4.043 -34.353 1.00 94.00 391 GLY A CA 1
ATOM 2986 C C . GLY A 1 391 ? 16.262 3.065 -34.123 1.00 94.00 391 GLY A C 1
ATOM 2987 O O . GLY A 1 391 ? 15.306 3.030 -34.897 1.00 94.00 391 GLY A O 1
ATOM 2988 N N . VAL A 1 392 ? 16.366 2.273 -33.061 1.00 96.31 392 VAL A N 1
ATOM 2989 C CA . VAL A 1 392 ? 15.292 1.403 -32.582 1.00 96.31 392 VAL A CA 1
ATOM 2990 C C . VAL A 1 392 ? 15.297 1.408 -31.058 1.00 96.31 392 VAL A C 1
ATOM 2992 O O . VAL A 1 392 ? 16.360 1.423 -30.443 1.00 96.31 392 VAL A O 1
ATOM 2995 N N . THR A 1 393 ? 14.123 1.439 -30.438 1.00 96.44 393 THR A N 1
ATOM 2996 C CA . THR A 1 393 ? 13.996 1.425 -28.978 1.00 96.44 393 THR A CA 1
ATOM 2997 C C . THR A 1 393 ? 12.655 0.827 -28.567 1.00 96.44 393 THR A C 1
ATOM 2999 O O . THR A 1 393 ? 11.652 1.004 -29.261 1.00 96.44 393 THR A O 1
ATOM 3002 N N . PHE A 1 394 ? 12.632 0.112 -27.446 1.00 96.12 394 PHE A N 1
ATOM 3003 C CA . PHE A 1 394 ? 11.400 -0.395 -26.850 1.00 96.12 394 PHE A CA 1
ATOM 3004 C C . PHE A 1 394 ? 10.835 0.613 -25.852 1.00 96.12 394 PHE A C 1
ATOM 3006 O O . PHE A 1 394 ? 11.578 1.291 -25.139 1.00 96.12 394 PHE A O 1
ATOM 3013 N N . SER A 1 395 ? 9.511 0.674 -25.757 1.00 94.69 395 SER A N 1
ATOM 3014 C CA . SER A 1 395 ? 8.849 1.304 -24.623 1.00 94.69 395 SER A CA 1
ATOM 3015 C C . SER A 1 395 ? 9.191 0.551 -23.330 1.00 94.69 395 SER A C 1
ATOM 3017 O O . SER A 1 395 ? 9.430 -0.657 -23.372 1.00 94.69 395 SER A O 1
ATOM 3019 N N . PRO A 1 396 ? 9.178 1.217 -22.161 1.00 92.12 396 PRO A N 1
ATOM 3020 C CA . PRO A 1 396 ? 9.498 0.577 -20.881 1.00 92.12 396 PRO A CA 1
ATOM 3021 C C . PRO A 1 396 ? 8.597 -0.612 -20.518 1.00 92.12 396 PRO A C 1
ATOM 3023 O O . PRO A 1 396 ? 9.018 -1.497 -19.783 1.00 92.12 396 PRO A O 1
ATOM 3026 N N . ASP A 1 397 ? 7.367 -0.650 -21.039 1.00 91.25 397 ASP A N 1
ATOM 3027 C CA . ASP A 1 397 ? 6.437 -1.771 -20.862 1.00 91.25 397 ASP A CA 1
ATOM 3028 C C . ASP A 1 397 ? 6.617 -2.897 -21.900 1.00 91.25 397 ASP A C 1
ATOM 3030 O O . ASP A 1 397 ? 5.919 -3.906 -21.832 1.00 91.25 397 ASP A O 1
ATOM 3034 N N . GLY A 1 398 ? 7.525 -2.727 -22.869 1.00 92.19 398 GLY A N 1
ATOM 3035 C CA . GLY A 1 398 ? 7.843 -3.693 -23.922 1.00 92.19 398 GLY A CA 1
ATOM 3036 C C . GLY A 1 398 ? 6.787 -3.839 -25.021 1.00 92.19 398 GLY A C 1
ATOM 3037 O O . GLY A 1 398 ? 6.984 -4.629 -25.942 1.00 92.19 398 GLY A O 1
ATOM 3038 N N . LYS A 1 399 ? 5.677 -3.092 -24.959 1.00 92.06 399 LYS A N 1
ATOM 3039 C CA . LYS A 1 399 ? 4.536 -3.249 -25.880 1.00 92.06 399 LYS A CA 1
ATOM 3040 C C . LYS A 1 399 ? 4.673 -2.465 -27.175 1.00 92.06 399 LYS A C 1
ATOM 3042 O O . LYS A 1 399 ? 3.985 -2.768 -28.146 1.00 92.06 399 LYS A O 1
ATOM 3047 N N . ILE A 1 400 ? 5.508 -1.431 -27.192 1.00 94.12 400 ILE A N 1
ATOM 3048 C CA . ILE A 1 400 ? 5.700 -0.570 -28.354 1.00 94.12 400 ILE A CA 1
ATOM 3049 C C . ILE A 1 400 ? 7.172 -0.586 -28.736 1.00 94.12 400 ILE A C 1
ATOM 3051 O O . ILE A 1 400 ? 8.048 -0.335 -27.913 1.00 94.12 400 ILE A O 1
ATOM 3055 N N . LEU A 1 401 ? 7.443 -0.824 -30.012 1.00 95.56 401 LEU A N 1
ATOM 3056 C CA . LEU A 1 401 ? 8.748 -0.570 -30.605 1.00 95.56 401 LEU A CA 1
ATOM 3057 C C . LEU A 1 401 ? 8.685 0.757 -31.355 1.00 95.56 401 LEU A C 1
ATOM 3059 O O . LEU A 1 401 ? 7.762 0.977 -32.136 1.00 95.56 401 LEU A O 1
ATOM 3063 N N . ALA A 1 402 ? 9.656 1.635 -31.149 1.00 96.12 402 ALA A N 1
ATOM 3064 C CA . ALA A 1 402 ? 9.825 2.836 -31.953 1.00 96.12 402 ALA A CA 1
ATOM 3065 C C . ALA A 1 402 ? 11.043 2.692 -32.863 1.00 96.12 402 ALA A C 1
ATOM 3067 O O . ALA A 1 402 ? 12.077 2.176 -32.440 1.00 96.12 402 ALA A O 1
ATOM 3068 N N . SER A 1 403 ? 10.930 3.172 -34.098 1.00 96.12 403 SER A N 1
ATOM 3069 C CA . SER A 1 403 ? 12.017 3.148 -35.074 1.00 96.12 403 SER A CA 1
ATOM 3070 C C . SER A 1 403 ? 12.176 4.468 -35.804 1.00 96.12 403 SER A C 1
ATOM 3072 O O . SER A 1 403 ? 11.187 5.104 -36.156 1.00 96.12 403 SER A O 1
ATOM 3074 N N . ALA A 1 404 ? 13.423 4.865 -36.033 1.00 96.25 404 ALA A N 1
ATOM 3075 C CA . ALA A 1 404 ? 13.812 6.105 -36.692 1.00 96.25 404 ALA A CA 1
ATOM 3076 C C . ALA A 1 404 ? 14.450 5.803 -38.053 1.00 96.25 404 ALA A C 1
ATOM 3078 O O . ALA A 1 404 ? 15.416 5.039 -38.126 1.00 96.25 404 ALA A O 1
ATOM 3079 N N . GLY A 1 405 ? 13.888 6.374 -39.120 1.00 95.12 405 GLY A N 1
ATOM 3080 C CA . GLY A 1 405 ? 14.279 6.091 -40.499 1.00 95.12 405 GLY A CA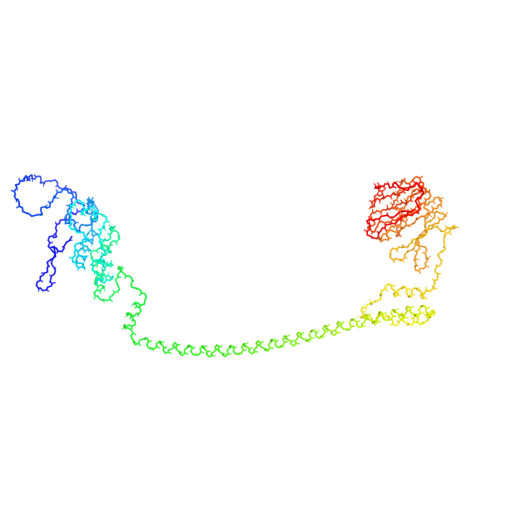 1
ATOM 3081 C C . GLY A 1 405 ? 14.949 7.256 -41.225 1.00 95.12 405 GLY A C 1
ATOM 3082 O O . GLY A 1 405 ? 14.738 8.434 -40.927 1.00 95.12 405 GLY A O 1
ATOM 3083 N N . ALA A 1 406 ? 15.689 6.917 -42.280 1.00 94.44 406 ALA A N 1
ATOM 3084 C CA . ALA A 1 406 ? 16.233 7.869 -43.245 1.00 94.44 406 ALA A CA 1
ATOM 3085 C C . ALA A 1 406 ? 15.136 8.572 -44.072 1.00 94.44 406 ALA A C 1
ATOM 3087 O O . ALA A 1 406 ? 15.409 9.569 -44.734 1.00 94.44 406 ALA A O 1
ATOM 3088 N N . ASP A 1 407 ? 13.889 8.088 -44.011 1.00 92.44 407 ASP A N 1
ATOM 3089 C CA . ASP A 1 407 ? 12.710 8.699 -44.640 1.00 92.44 407 ASP A CA 1
ATOM 3090 C C . ASP A 1 407 ? 12.174 9.916 -43.865 1.00 92.44 407 ASP A C 1
ATOM 3092 O O . ASP A 1 407 ? 11.115 10.445 -44.205 1.00 92.44 407 ASP A O 1
ATOM 3096 N N . GLY A 1 408 ? 12.878 10.347 -42.814 1.00 93.50 408 GLY A N 1
ATOM 3097 C CA . GLY A 1 408 ? 12.476 11.458 -41.953 1.00 93.50 408 GLY A CA 1
ATOM 3098 C C . GLY A 1 408 ? 11.294 11.131 -41.045 1.00 93.50 408 GLY A C 1
ATOM 3099 O O . GLY A 1 408 ? 10.659 12.032 -40.492 1.00 93.50 408 GLY A O 1
ATOM 3100 N N . THR A 1 409 ? 10.971 9.844 -40.888 1.00 95.25 409 THR A N 1
ATOM 3101 C CA . THR A 1 409 ? 9.849 9.405 -40.061 1.00 95.25 409 THR A CA 1
ATOM 3102 C C . THR A 1 409 ? 10.300 8.624 -38.838 1.00 95.25 409 THR A C 1
ATOM 3104 O O . THR A 1 409 ? 11.297 7.898 -38.860 1.00 95.25 409 THR A O 1
ATOM 3107 N N . VAL A 1 410 ? 9.510 8.748 -37.772 1.00 96.62 410 VAL A N 1
ATOM 3108 C CA . VAL A 1 410 ? 9.543 7.822 -36.638 1.00 96.62 410 VAL A CA 1
ATOM 3109 C C . VAL A 1 410 ? 8.297 6.952 -36.705 1.00 96.62 410 VAL A C 1
ATOM 3111 O O . VAL A 1 410 ? 7.191 7.473 -36.847 1.00 96.62 410 VAL A O 1
ATOM 3114 N N . ARG A 1 411 ? 8.448 5.633 -36.616 1.00 95.31 411 ARG A N 1
ATOM 3115 C CA . ARG A 1 411 ? 7.328 4.686 -36.646 1.00 95.31 411 ARG A CA 1
ATOM 3116 C C . ARG A 1 411 ? 7.179 3.978 -35.318 1.00 95.31 411 ARG A C 1
ATOM 3118 O O . ARG A 1 411 ? 8.173 3.613 -34.702 1.00 95.31 411 ARG A O 1
ATOM 3125 N N . LEU A 1 412 ? 5.931 3.787 -34.904 1.00 95.62 412 LEU A N 1
ATOM 3126 C CA . LEU A 1 412 ? 5.563 3.041 -33.706 1.00 95.62 412 LEU A CA 1
ATOM 3127 C C . LEU A 1 412 ? 4.908 1.728 -34.110 1.00 95.62 412 LEU A C 1
ATOM 3129 O O . LEU A 1 412 ? 3.982 1.728 -34.923 1.00 95.62 412 LEU A O 1
ATOM 3133 N N . TRP A 1 413 ? 5.360 0.633 -33.519 1.00 94.69 413 TRP A N 1
ATOM 3134 C CA . TRP A 1 413 ? 4.909 -0.723 -33.806 1.00 94.69 413 TRP A CA 1
ATOM 3135 C C . TRP A 1 413 ? 4.349 -1.355 -32.539 1.00 94.69 413 TRP A C 1
ATOM 3137 O O . TRP A 1 413 ? 4.983 -1.295 -31.490 1.00 94.69 413 TRP A O 1
ATOM 3147 N N . GLU A 1 414 ? 3.173 -1.961 -32.638 1.00 93.31 414 GLU A N 1
ATOM 3148 C CA . GLU A 1 414 ? 2.538 -2.702 -31.547 1.00 93.31 414 GLU A CA 1
ATOM 3149 C C . GLU A 1 414 ? 3.103 -4.121 -31.447 1.00 93.31 414 GLU A C 1
ATOM 3151 O O . GLU A 1 414 ? 3.176 -4.830 -32.454 1.00 93.31 414 GLU A O 1
ATOM 3156 N N . LEU A 1 415 ? 3.452 -4.552 -30.235 1.00 89.88 415 LEU A N 1
ATOM 3157 C CA . LEU A 1 415 ? 3.916 -5.899 -29.917 1.00 89.88 415 LEU A CA 1
ATOM 3158 C C . LEU A 1 415 ? 3.038 -6.543 -28.824 1.00 89.88 415 LEU A C 1
ATOM 3160 O O . LEU A 1 415 ? 2.674 -5.863 -27.861 1.00 89.88 415 LEU A O 1
ATOM 3164 N N . PRO A 1 416 ? 2.734 -7.854 -28.923 1.00 76.31 416 PRO A N 1
ATOM 3165 C CA . PRO A 1 416 ? 3.035 -8.752 -30.041 1.00 76.31 416 PRO A CA 1
ATOM 3166 C C . PRO A 1 416 ? 2.042 -8.550 -31.201 1.00 76.31 416 PRO A C 1
ATOM 3168 O O . PRO A 1 416 ? 0.844 -8.399 -30.982 1.00 76.31 416 PRO A O 1
ATOM 3171 N N . GLY A 1 417 ? 2.520 -8.559 -32.448 1.00 74.44 417 GLY A N 1
ATOM 3172 C CA . GLY A 1 417 ? 1.651 -8.449 -33.629 1.00 74.44 417 GLY A CA 1
ATOM 3173 C C . GLY A 1 417 ? 2.270 -7.666 -34.780 1.00 74.44 417 GLY A C 1
ATOM 3174 O O . GLY A 1 417 ? 1.974 -7.942 -35.938 1.00 74.44 417 GLY A O 1
ATOM 3175 N N . GLY A 1 418 ? 3.189 -6.747 -34.487 1.00 74.69 418 GLY A N 1
ATOM 3176 C CA . GLY A 1 418 ? 3.979 -6.012 -35.477 1.00 74.69 418 GLY A CA 1
ATOM 3177 C C . GLY A 1 418 ? 3.180 -5.053 -36.350 1.00 74.69 418 GLY A C 1
ATOM 3178 O O . GLY A 1 418 ? 3.616 -4.676 -37.438 1.00 74.69 418 GLY A O 1
ATOM 3179 N N . ARG A 1 419 ? 1.998 -4.649 -35.887 1.00 81.50 419 ARG A N 1
ATOM 3180 C CA . ARG A 1 419 ? 1.167 -3.671 -36.580 1.00 81.50 419 ARG A CA 1
ATOM 3181 C C . ARG A 1 419 ? 1.781 -2.283 -36.419 1.00 81.50 419 ARG A C 1
ATOM 3183 O O . ARG A 1 419 ? 2.051 -1.851 -35.300 1.00 81.50 419 ARG A O 1
ATOM 3190 N N . ALA A 1 420 ? 1.952 -1.560 -37.523 1.00 83.44 420 ALA A N 1
ATOM 3191 C CA . ALA A 1 420 ? 2.308 -0.146 -37.468 1.00 83.44 420 ALA A CA 1
ATOM 3192 C C . ALA A 1 420 ? 1.140 0.649 -36.854 1.00 83.44 420 ALA A C 1
ATOM 3194 O O . ALA A 1 420 ? 0.055 0.716 -37.434 1.00 83.44 420 ALA A O 1
ATOM 3195 N N . LEU A 1 421 ? 1.357 1.231 -35.675 1.00 87.00 421 LEU A N 1
ATOM 3196 C CA . LEU A 1 421 ? 0.384 2.066 -34.972 1.00 87.00 421 LEU A CA 1
ATOM 3197 C C . LEU A 1 421 ? 0.329 3.457 -35.590 1.00 87.00 421 LEU A C 1
ATOM 3199 O O . LEU A 1 421 ? -0.730 3.921 -36.006 1.00 87.00 421 LEU A O 1
ATOM 3203 N N . HIS A 1 422 ? 1.487 4.113 -35.662 1.00 89.69 422 HIS A N 1
ATOM 3204 C CA . HIS A 1 422 ? 1.600 5.504 -36.080 1.00 89.69 422 HIS A CA 1
ATOM 3205 C C . HIS A 1 422 ? 2.902 5.768 -36.830 1.00 89.69 422 HIS A C 1
ATOM 3207 O O . HIS A 1 422 ? 3.937 5.160 -36.559 1.00 89.69 422 HIS A O 1
ATOM 3213 N N . VAL A 1 423 ? 2.829 6.717 -37.766 1.00 93.69 423 VAL A N 1
ATOM 3214 C CA . VAL A 1 423 ? 3.973 7.268 -38.496 1.00 93.69 423 VAL A CA 1
ATOM 3215 C C . VAL A 1 423 ? 4.057 8.752 -38.159 1.00 93.69 423 VAL A C 1
ATOM 3217 O O . VAL A 1 423 ? 3.248 9.553 -38.626 1.00 93.69 423 VAL A O 1
ATOM 3220 N N . CYS A 1 424 ? 5.030 9.119 -37.337 1.00 93.62 424 CYS A N 1
ATOM 3221 C CA . CYS A 1 424 ? 5.292 10.490 -36.932 1.00 93.62 424 CYS A CA 1
ATOM 3222 C C . CYS A 1 424 ? 6.109 11.189 -38.024 1.00 93.62 424 CYS A C 1
ATOM 3224 O O . CYS A 1 424 ? 7.253 10.814 -38.296 1.00 93.62 424 CYS A O 1
ATOM 3226 N N . ARG A 1 425 ? 5.511 12.203 -38.655 1.00 92.69 425 ARG A N 1
ATOM 3227 C CA . ARG A 1 425 ? 6.127 13.022 -39.707 1.00 92.69 425 ARG A CA 1
ATOM 3228 C C . ARG A 1 425 ? 6.349 14.427 -39.161 1.00 92.69 425 ARG A C 1
ATOM 3230 O O . ARG A 1 425 ? 5.396 15.184 -39.019 1.00 92.69 425 ARG A O 1
ATOM 3237 N N . GLY A 1 426 ? 7.591 14.741 -38.818 1.00 90.56 426 GLY A N 1
ATOM 3238 C CA . GLY A 1 426 ? 7.962 16.040 -38.245 1.00 90.56 426 GLY A CA 1
ATOM 3239 C C . GLY A 1 426 ? 9.382 16.467 -38.599 1.00 90.56 426 GLY A C 1
ATOM 3240 O O . GLY A 1 426 ? 9.631 17.652 -38.800 1.00 90.56 426 GLY A O 1
ATOM 3241 N N . HIS A 1 427 ? 10.293 15.506 -38.756 1.00 93.69 427 HIS A N 1
ATOM 3242 C CA . HIS A 1 427 ? 11.637 15.761 -39.260 1.00 93.69 427 HIS A CA 1
ATOM 3243 C C . HIS A 1 427 ? 11.625 15.949 -40.779 1.00 93.69 427 HIS A C 1
ATOM 3245 O O . HIS A 1 427 ? 10.933 15.234 -41.500 1.00 93.69 427 HIS A O 1
ATOM 3251 N N . GLN A 1 428 ? 12.390 16.930 -41.264 1.00 93.06 428 GLN A N 1
ATOM 3252 C CA . GLN A 1 428 ? 12.556 17.196 -42.702 1.00 93.06 428 GLN A CA 1
ATOM 3253 C C . GLN A 1 428 ? 13.720 16.408 -43.322 1.00 93.06 428 GLN A C 1
ATOM 3255 O O . GLN A 1 428 ? 13.831 16.336 -44.541 1.00 93.06 428 GLN A O 1
ATOM 3260 N N . ASN A 1 429 ? 14.577 15.825 -42.482 1.00 94.00 429 ASN A N 1
ATOM 3261 C CA . ASN A 1 429 ? 15.752 15.043 -42.858 1.00 94.00 429 ASN A CA 1
ATOM 3262 C C . ASN A 1 429 ? 15.748 13.698 -42.119 1.00 94.00 429 ASN A C 1
ATOM 3264 O O . ASN A 1 429 ? 14.841 13.422 -41.337 1.00 94.00 429 ASN A O 1
ATOM 3268 N N . MET A 1 430 ? 16.767 12.871 -42.374 1.00 95.38 430 MET A N 1
ATOM 3269 C CA . MET A 1 430 ? 16.971 11.572 -41.724 1.00 95.38 430 MET A CA 1
ATOM 3270 C C . MET A 1 430 ? 16.895 11.682 -40.198 1.00 95.38 430 MET A C 1
ATOM 3272 O O . MET A 1 430 ? 17.520 12.570 -39.621 1.00 95.38 430 MET A O 1
ATOM 3276 N N . VAL A 1 431 ? 16.176 10.752 -39.564 1.00 96.69 431 VAL A N 1
ATOM 3277 C CA . VAL A 1 431 ? 16.125 10.634 -38.102 1.00 96.69 431 VAL A CA 1
ATOM 3278 C C . VAL A 1 431 ? 17.150 9.594 -37.676 1.00 96.69 431 VAL A C 1
ATOM 3280 O O . VAL A 1 431 ? 17.055 8.430 -38.065 1.00 96.69 431 VAL A O 1
ATOM 3283 N N . TRP A 1 432 ? 18.136 10.011 -36.893 1.00 94.69 432 TRP A N 1
ATOM 3284 C CA . TRP A 1 432 ? 19.270 9.186 -36.489 1.00 94.69 432 TRP A CA 1
ATOM 3285 C C . TRP A 1 432 ? 18.993 8.388 -35.228 1.00 94.69 432 TRP A C 1
ATOM 3287 O O . TRP A 1 432 ? 19.480 7.269 -35.091 1.00 94.69 432 TRP A O 1
ATOM 3297 N N . SER A 1 433 ? 18.231 8.956 -34.296 1.00 93.56 433 SER A N 1
ATOM 3298 C CA . SER A 1 433 ? 18.025 8.344 -32.989 1.00 93.56 433 SER A CA 1
ATOM 3299 C C . SER A 1 433 ? 16.603 8.522 -32.485 1.00 93.56 433 SER A C 1
ATOM 3301 O O . SER A 1 433 ? 15.894 9.465 -32.837 1.00 93.56 433 SER A O 1
ATOM 3303 N N . VAL A 1 434 ? 16.191 7.586 -31.637 1.00 96.06 434 VAL A N 1
ATOM 3304 C CA . VAL A 1 434 ? 14.906 7.599 -30.951 1.00 96.06 434 VAL A CA 1
ATOM 3305 C C . VAL A 1 434 ? 15.073 7.010 -29.552 1.00 96.06 434 VAL A C 1
ATOM 3307 O O . VAL A 1 434 ? 15.755 6.002 -29.381 1.00 96.06 434 VAL A O 1
ATOM 3310 N N . ALA A 1 435 ? 14.458 7.637 -28.549 1.00 95.81 435 ALA A N 1
ATOM 3311 C CA . ALA A 1 435 ? 14.545 7.199 -27.158 1.00 95.81 435 ALA A CA 1
ATOM 3312 C C . ALA A 1 435 ? 13.228 7.430 -26.414 1.00 95.81 435 ALA A C 1
ATOM 3314 O O . ALA A 1 435 ? 12.685 8.540 -26.421 1.00 95.81 435 ALA A O 1
ATOM 3315 N N . PHE A 1 436 ? 12.720 6.393 -25.746 1.00 93.38 436 PHE A N 1
ATOM 3316 C CA . PHE A 1 436 ? 11.604 6.547 -24.817 1.00 93.38 436 PHE A CA 1
ATOM 3317 C C . PHE A 1 436 ? 12.069 7.160 -23.499 1.00 93.38 436 PHE A C 1
ATOM 3319 O O . PHE A 1 436 ? 13.121 6.821 -22.959 1.00 93.38 436 PHE A O 1
ATOM 3326 N N . HIS A 1 437 ? 11.231 8.020 -22.931 1.00 91.25 437 HIS A N 1
ATOM 3327 C CA . HIS A 1 437 ? 11.357 8.407 -21.534 1.00 91.25 437 HIS A CA 1
ATOM 3328 C C . HIS A 1 437 ? 11.121 7.179 -20.627 1.00 91.25 437 HIS A C 1
ATOM 3330 O O . HIS A 1 437 ? 10.230 6.386 -20.936 1.00 91.25 437 HIS A O 1
ATOM 3336 N N . PRO A 1 438 ? 11.805 7.038 -19.472 1.00 85.50 438 PRO A N 1
ATOM 3337 C CA . PRO A 1 438 ? 11.661 5.871 -18.587 1.00 85.50 438 PRO A CA 1
ATOM 3338 C C . PRO A 1 438 ? 10.232 5.590 -18.092 1.00 85.50 438 PRO A C 1
ATOM 3340 O O . PRO A 1 438 ? 9.888 4.457 -17.785 1.00 85.50 438 PRO A O 1
ATOM 3343 N N . GLN A 1 439 ? 9.372 6.612 -18.038 1.00 87.12 439 GLN A N 1
ATOM 3344 C CA . GLN A 1 439 ? 7.944 6.456 -17.699 1.00 87.12 439 GLN A CA 1
ATOM 3345 C C . GLN A 1 439 ? 7.049 6.088 -18.903 1.00 87.12 439 GLN A C 1
ATOM 3347 O O . GLN A 1 439 ? 5.834 6.005 -18.754 1.00 87.12 439 GLN A O 1
ATOM 3352 N N . GLY A 1 440 ? 7.605 5.970 -20.112 1.00 84.00 440 GLY A N 1
ATOM 3353 C CA . GLY A 1 440 ? 6.905 5.561 -21.338 1.00 84.00 440 GLY A CA 1
ATOM 3354 C C . GLY A 1 440 ? 5.995 6.613 -21.984 1.00 84.00 440 GLY A C 1
ATOM 3355 O O . GLY A 1 440 ? 5.449 6.370 -23.052 1.00 84.00 440 GLY A O 1
ATOM 3356 N N . LYS A 1 441 ? 5.834 7.793 -21.371 1.00 86.44 441 LYS A N 1
ATOM 3357 C CA . LYS A 1 441 ? 4.894 8.836 -21.834 1.00 86.44 441 LYS A CA 1
ATOM 3358 C C . LYS A 1 441 ? 5.419 9.734 -22.956 1.00 86.44 441 LYS A C 1
ATOM 3360 O O . LYS A 1 441 ? 4.628 10.406 -23.607 1.00 86.44 441 LYS A O 1
ATOM 3365 N N . LEU A 1 442 ? 6.735 9.802 -23.136 1.00 91.06 442 LEU A N 1
ATOM 3366 C CA . LEU A 1 442 ? 7.385 10.694 -24.094 1.00 91.06 442 LEU A CA 1
ATOM 3367 C C . LEU A 1 442 ? 8.375 9.905 -24.945 1.00 91.06 442 LEU A C 1
ATOM 3369 O O . LEU A 1 442 ? 9.003 8.963 -24.459 1.00 91.06 442 LEU A O 1
ATOM 3373 N N . LEU A 1 443 ? 8.525 10.335 -26.194 1.00 93.38 443 LEU A N 1
ATOM 3374 C CA . LEU A 1 443 ? 9.479 9.806 -27.157 1.00 93.38 443 LEU A CA 1
ATOM 3375 C C . LEU A 1 443 ? 10.276 10.975 -27.735 1.00 93.38 443 LEU A C 1
ATOM 3377 O O . LEU A 1 443 ? 9.693 11.891 -28.314 1.00 93.38 443 LEU A O 1
ATOM 3381 N N . ALA A 1 444 ? 11.593 10.948 -27.568 1.00 94.88 444 ALA A N 1
ATOM 3382 C CA . ALA A 1 444 ? 12.501 11.903 -28.187 1.00 94.88 444 ALA A CA 1
ATOM 3383 C C . ALA A 1 444 ? 13.032 11.330 -29.506 1.00 94.88 444 ALA A C 1
ATOM 3385 O O . ALA A 1 444 ? 13.262 10.126 -29.609 1.00 94.88 444 ALA A O 1
ATOM 3386 N N . SER A 1 445 ? 13.230 12.190 -30.505 1.00 95.94 445 SER A N 1
ATOM 3387 C CA . SER A 1 445 ? 13.852 11.828 -31.784 1.00 95.94 445 SER A CA 1
ATOM 3388 C C . SER A 1 445 ? 14.742 12.959 -32.283 1.00 95.94 445 SER A C 1
ATOM 3390 O O . SER A 1 445 ? 14.427 14.125 -32.030 1.00 95.94 445 SER A O 1
ATOM 3392 N N . ALA A 1 446 ? 15.838 12.611 -32.955 1.00 93.69 446 ALA A N 1
ATOM 3393 C CA . ALA A 1 446 ? 16.861 13.548 -33.418 1.00 93.69 446 ALA A CA 1
ATOM 3394 C C . ALA A 1 446 ? 17.454 13.127 -34.760 1.00 93.69 446 ALA A C 1
ATOM 3396 O O . ALA A 1 446 ? 17.539 11.897 -35.000 1.00 93.69 446 ALA A O 1
#

Radius of gyration: 62.73 Å; chains: 1; bounding box: 160×39×116 Å